Protein AF-0000000074169098 (afdb_homodimer)

pLDDT: mean 91.31, std 10.82, range [25.64, 98.81]

Solvent-accessible surface area (backbone atoms only — not comparable to full-atom values): 21851 Å² total; per-residue (Å²): 131,77,75,76,69,77,72,83,72,50,73,67,55,48,49,38,40,52,41,38,47,49,34,30,56,75,51,33,73,83,41,57,36,68,67,49,36,18,60,71,44,71,50,50,61,67,54,50,34,70,75,34,46,54,72,66,38,43,51,43,51,41,45,44,56,61,45,60,67,46,54,76,66,86,76,57,77,94,68,62,45,70,64,57,50,47,51,40,50,22,48,34,37,31,34,44,52,53,48,56,70,30,65,55,43,38,40,50,50,33,52,18,22,41,25,36,74,68,64,75,49,64,48,8,55,45,45,44,52,40,38,67,51,42,49,45,67,63,47,48,59,56,51,48,52,33,35,76,71,57,49,31,54,80,93,46,70,69,57,54,49,41,46,46,47,1,46,53,49,34,59,52,60,63,40,48,41,21,55,50,82,77,80,77,46,70,66,53,42,50,49,44,14,46,50,23,41,53,52,43,40,73,74,26,38,99,130,78,74,73,70,76,73,82,71,49,73,67,55,48,49,37,40,52,41,39,46,49,34,29,56,74,52,33,74,85,42,57,36,69,67,51,36,17,58,71,46,71,50,51,61,67,54,49,34,69,76,34,46,54,72,66,38,42,51,44,51,41,46,45,57,60,43,60,67,48,54,76,66,86,76,56,76,93,68,62,44,69,66,56,50,49,51,40,50,23,48,36,37,32,34,45,52,53,48,57,68,28,66,56,42,39,42,52,49,33,52,18,23,41,24,35,74,69,63,76,49,65,46,8,54,46,46,44,51,40,39,67,51,42,50,45,67,62,46,48,61,55,54,50,52,33,35,74,72,57,47,32,55,80,93,48,70,69,56,53,48,40,46,47,48,2,44,54,48,33,59,54,60,64,39,46,41,22,55,49,82,78,81,76,44,70,67,54,42,50,49,46,15,45,50,24,40,53,50,46,41,71,73,26,39,98

Nearest PDB structures (foldseek):
  3c2b-assembly1_B  TM=9.174E-01  e=1.100E-14  Agrobacterium fabrum str. C58
  3c2b-assembly1_A  TM=8.034E-01  e=1.003E-14  Agrobacterium fabrum str. C58
  3bhq-assembly1_B  TM=7.852E-01  e=1.280E-08  Mesorhizobium japonicum MAFF 303099
  3cwr-assembly2_A  TM=8.474E-01  e=2.566E-06  Rhodospirillum rubrum ATCC 11170
  2gfn-assembly1_B  TM=5.841E-01  e=5.146E-04  Rhodococcus jostii RHA1

Organism: Brucella melitensis biotype 1 (strain ATCC 23456 / CCUG 17765 / NCTC 10094 / 16M) (NCBI:txid224914)

Foldseek 3Di:
DPPPPPPDDDPL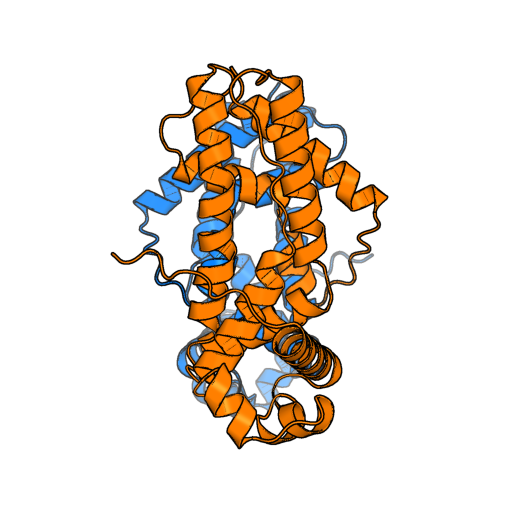RLLLLVQLLVQCLVPNPVSNDLVNSCVSSVHDSVVVCVVQNDPQSSLLVSLLSLLPQQDQDDDDLVPDDLVSLLVRQLSNLLSLQVSLLDSSNLSLVLNLVVCVVVVVDCSVVSNVCSPLVVSLVRCLVSVVSCVVVQFWADDDSVVLSVLLVCQRCPCPNVCVNVPHPDDDDSVNSSVSSSRSSVVSCVVTTD/DPPPPPPDDDPLRLLLLVQLLVQCLVPNPVSNDLVNSCVSSVHDSVVVCVVQNDPQSSLLVSLLSLLPQQDQDDDDLVPDDLVSLLVRQLSNLLSLQVSLLDSSNLSLVLNLVVCVVVVVDCSVVSNVCSPLVVSLVRCLVSVVSCVVVQFWADDDSVVLSVLLVCQRCPCPNVCVNVPHPDDDDSVNSSVSSSRSSVVSCVVTTD

InterPro domains:
  IPR001647 DNA-binding HTH domain, TetR-type [PF00440] (17-62)
  IPR001647 DNA-binding HTH domain, TetR-type [PR00455] (16-29)
  IPR001647 DNA-binding HTH domain, TetR-type [PR00455] (37-60)
  IPR001647 DNA-binding HTH domain, TetR-type [PS50977] (10-70)
  IPR009057 Homedomain-like superfamily [SSF46689] (12-68)
  IPR039536 Transcriptional regulator TetR, C-terminal, Proteobacteria type [PF14246] (88-206)
  IPR050109 HTH-type, TetR-like transcriptional regulator [PTHR30055] (11-188)

Secondary structure (DSSP, 8-state):
----------HHHHHHHHHHHHHHHHH-TTT--HHHHHHHHT--HHHHHHHH-SHHHHHHHHHHHHHTTSPPPPPPGGG--HHHHHHHHHHHHHHHHHHHHSHHHHHHHHHHHHHHHHT--SHHHHHHIIIIIHHHHHHHHHHHHHHHTTSB--S-HHHHHHHHHHHHHTTHHHHHHTT------HHHHHHHHHHHHHHHHHHHB-/----------HHHHHHHHHHHHHHHHH-TTT--HHHHHHHHT--HHHHHHHH-SHHHHHHHHHHHHHTTSPPPPPPGGG--HHHHHHHHHHHHHHHHHHHHSHHHHHHHHHHHHHHHHT--SHHHHHHIIIIIHHHHHHHHHHHHHHHTTSB--S-HHHHHHHHHHHHHTTHHHHHHTT------HHHHHHHHHHHHHHHHHHHB-

Radius of gyration: 22.77 Å; Cα contacts (8 Å, |Δi|>4): 517; chains: 2; bounding box: 57×60×41 Å

Sequence (412 aa):
MQAHKQQVLSPRQNDVLEQALRLLVEGGDRALTTASIARAANCSKESLYKWFGDRDGLLTAMVRWQASKVRVVPLAREKLDAESLFSSLEHFARDWLLVLSGRTSIALNRLAVSHAASGRSALGEIVLSNGTVAMAERLKPILTMGKEAGLLIFDDIDEAFRTFFGLVVRDMQIRLLLGDRLKLTDEVVIRDARRATKRFFALYGAMQAHKQQVLSPRQNDVLEQALRLLVEGGDRALTTASIARAANCSKESLYKWFGDRDGLLTAMVRWQASKVRVVPLAREKLDAESLFSSLEHFARDWLLVLSGRTSIALNRLAVSHAASGRSALGEIVLSNGTVAMAERLKPILTMGKEAGLLIFDDIDEAFRTFFGLVVRDMQIRLLLGDRLKLTDEVVIRDARRATKRFFALYGA

Structure (mmCIF, N/CA/C/O backbone):
data_AF-0000000074169098-model_v1
#
loop_
_entity.id
_entity.type
_entity.pdbx_description
1 polymer 'Transcriptional regulator, tetr family'
#
loop_
_atom_site.group_PDB
_atom_site.id
_atom_site.type_symbol
_atom_site.label_atom_id
_atom_site.label_alt_id
_atom_site.label_comp_id
_atom_site.label_asym_id
_atom_site.label_entity_id
_atom_site.label_seq_id
_atom_site.pdbx_PDB_ins_code
_atom_site.Cartn_x
_atom_site.Cartn_y
_atom_site.Cartn_z
_atom_site.occupancy
_atom_site.B_iso_or_equiv
_atom_site.auth_seq_id
_atom_site.auth_comp_id
_atom_site.auth_asym_id
_atom_site.auth_atom_id
_atom_site.pdbx_PDB_model_num
ATOM 1 N N . MET A 1 1 ? -4.273 29.531 -8.07 1 25.64 1 MET A N 1
ATOM 2 C CA . MET A 1 1 ? -4.723 28.312 -7.406 1 25.64 1 MET A CA 1
ATOM 3 C C . MET A 1 1 ? -4.75 28.484 -5.895 1 25.64 1 MET A C 1
ATOM 5 O O . MET A 1 1 ? -3.713 28.734 -5.273 1 25.64 1 MET A O 1
ATOM 9 N N . GLN A 1 2 ? -5.793 29.156 -5.309 1 26.92 2 GLN A N 1
ATOM 10 C CA . GLN A 1 2 ? -5.848 29.625 -3.932 1 26.92 2 GLN A CA 1
ATOM 11 C C . GLN A 1 2 ? -5.488 28.516 -2.951 1 26.92 2 GLN A C 1
ATOM 13 O O . GLN A 1 2 ? -5.945 27.375 -3.098 1 26.92 2 GLN A O 1
ATOM 18 N N . ALA A 1 3 ? -4.355 28.406 -2.477 1 34.75 3 ALA A N 1
ATOM 19 C CA . ALA A 1 3 ? -4.031 27.562 -1.327 1 34.75 3 ALA A CA 1
ATOM 20 C C . ALA A 1 3 ? -5.238 27.391 -0.41 1 34.75 3 ALA A C 1
ATOM 22 O O . ALA A 1 3 ? -5.801 28.391 0.07 1 34.75 3 ALA A O 1
ATOM 23 N N . HIS A 1 4 ? -6.211 26.609 -0.625 1 39.97 4 HIS A N 1
ATOM 24 C CA . HIS A 1 4 ? -7.387 26.453 0.222 1 39.97 4 HIS A CA 1
ATOM 25 C C . HIS A 1 4 ? -7.023 26.562 1.698 1 39.97 4 HIS A C 1
ATOM 27 O O . HIS A 1 4 ? -6.211 25.781 2.201 1 39.97 4 HIS A O 1
ATOM 33 N N . LYS A 1 5 ? -6.977 27.578 2.279 1 44.22 5 LYS A N 1
ATOM 34 C CA . LYS A 1 5 ? -6.812 27.938 3.688 1 44.22 5 LYS A CA 1
ATOM 35 C C . LYS A 1 5 ? -7.477 26.906 4.594 1 44.22 5 LYS A C 1
ATOM 37 O O . LYS A 1 5 ? -8.695 26.703 4.527 1 44.22 5 LYS A O 1
ATOM 42 N N . GLN A 1 6 ? -6.797 25.859 4.863 1 54.03 6 GLN A N 1
ATOM 43 C CA . GLN A 1 6 ? -7.367 24.922 5.824 1 54.03 6 GLN A CA 1
ATOM 44 C C . GLN A 1 6 ? -8.055 25.656 6.969 1 54.03 6 GLN A C 1
ATOM 46 O O . GLN A 1 6 ? -7.426 26.438 7.68 1 54.03 6 GLN A O 1
ATOM 51 N N . GLN A 1 7 ? -9.25 26.047 6.82 1 60.81 7 GLN A N 1
ATOM 52 C CA . GLN A 1 7 ? -10.016 26.672 7.895 1 60.81 7 GLN A CA 1
ATOM 53 C C . GLN A 1 7 ? -9.773 25.969 9.227 1 60.81 7 GLN A C 1
ATOM 55 O O . GLN A 1 7 ? -9.75 24.734 9.297 1 60.81 7 GLN A O 1
ATOM 60 N N . VAL A 1 8 ? -9.148 26.688 10.156 1 78.88 8 VAL A N 1
ATOM 61 C CA . VAL A 1 8 ? -8.953 26.219 11.531 1 78.88 8 VAL A CA 1
ATOM 62 C C . VAL A 1 8 ? -10.289 25.766 12.117 1 78.88 8 VAL A C 1
ATOM 64 O O . VAL A 1 8 ? -11.234 26.562 12.211 1 78.88 8 VAL A O 1
ATOM 67 N N . LEU A 1 9 ? -10.445 24.531 12.375 1 87.44 9 LEU A N 1
ATOM 68 C CA . LEU A 1 9 ? -11.648 23.953 12.953 1 87.44 9 LEU A CA 1
ATOM 69 C C . LEU A 1 9 ? -11.781 24.344 14.422 1 87.44 9 LEU A C 1
ATOM 71 O O . LEU A 1 9 ? -10.781 24.391 15.148 1 87.44 9 LEU A O 1
ATOM 75 N N . SER A 1 10 ? -12.984 24.688 14.836 1 92.81 10 SER A N 1
ATOM 76 C CA . SER A 1 10 ? -13.25 24.938 16.25 1 92.81 10 SER A CA 1
ATOM 77 C C . SER A 1 10 ? -13.125 23.656 17.078 1 92.81 10 SER A C 1
ATOM 79 O O . SER A 1 10 ? -13.164 22.562 16.531 1 92.81 10 SER A O 1
ATOM 81 N N . PRO A 1 11 ? -12.984 23.875 18.359 1 93 11 PRO A N 1
ATOM 82 C CA . PRO A 1 11 ? -12.961 22.688 19.234 1 93 11 PRO A CA 1
ATOM 83 C C . PRO A 1 11 ? -14.211 21.828 19.078 1 93 11 PRO A C 1
ATOM 85 O O . PRO A 1 11 ? -14.117 20.594 19.125 1 93 11 PRO A O 1
ATOM 88 N N . ARG A 1 12 ? -15.289 22.484 18.906 1 93.81 12 ARG A N 1
ATOM 89 C CA . ARG A 1 12 ? -16.547 21.766 18.734 1 93.81 12 ARG A CA 1
ATOM 90 C C . ARG A 1 12 ? -16.547 20.953 17.453 1 93.81 12 ARG A C 1
ATOM 92 O O . ARG A 1 12 ? -16.984 19.797 17.438 1 93.81 12 ARG A O 1
ATOM 99 N N . GLN A 1 13 ? -16.109 21.516 16.391 1 95 13 GLN A N 1
ATOM 100 C CA . GLN A 1 13 ? -16.016 20.828 15.109 1 95 13 GLN A CA 1
ATOM 101 C C . GLN A 1 13 ? -15.062 19.641 15.195 1 95 13 GLN A C 1
ATOM 103 O O . GLN A 1 13 ? -15.336 18.578 14.641 1 95 13 GLN A O 1
ATOM 108 N N . ASN A 1 14 ? -14.016 19.812 15.93 1 94.19 14 ASN A N 1
ATOM 109 C CA . ASN A 1 14 ? -13.07 18.719 16.141 1 94.19 14 ASN A CA 1
ATOM 110 C C . ASN A 1 14 ? -13.727 17.547 16.875 1 94.19 14 ASN A C 1
ATOM 112 O O . ASN A 1 14 ? -13.516 16.391 16.5 1 94.19 14 ASN A O 1
ATOM 116 N N . ASP A 1 15 ? -14.453 17.906 17.844 1 94.69 15 ASP A N 1
ATOM 117 C CA . ASP A 1 15 ? -15.164 16.875 18.609 1 94.69 15 ASP A CA 1
ATOM 118 C C . ASP A 1 15 ? -16.109 16.078 17.719 1 94.69 15 ASP A C 1
ATOM 120 O O . ASP A 1 15 ? -16.219 14.859 17.859 1 94.69 15 ASP A O 1
ATOM 124 N N . VAL A 1 16 ? -16.797 16.766 16.891 1 95.69 16 VAL A N 1
ATOM 125 C CA . VAL A 1 16 ? -17.734 16.141 15.977 1 95.69 16 VAL A CA 1
ATOM 126 C C . VAL A 1 16 ? -17 15.172 15.055 1 95.69 16 VAL A C 1
ATOM 128 O O . VAL A 1 16 ? -17.438 14.039 14.852 1 95.69 16 VAL A O 1
ATOM 131 N N . LEU A 1 17 ? -15.898 15.625 14.539 1 95.62 17 LEU A N 1
ATOM 132 C CA . LEU A 1 17 ? -15.125 14.781 13.633 1 95.62 17 LEU A CA 1
ATOM 133 C C . LEU A 1 17 ? -14.562 13.57 14.359 1 95.62 17 LEU A C 1
ATOM 135 O O . LEU A 1 17 ? -14.516 12.469 13.797 1 95.62 17 LEU A O 1
ATOM 139 N N . GLU A 1 18 ? -14.164 13.75 15.594 1 94.88 18 GLU A N 1
ATOM 140 C CA . GLU A 1 18 ? -13.688 12.633 16.406 1 94.88 18 GLU A CA 1
ATOM 141 C C . GLU A 1 18 ? -14.789 11.602 16.625 1 94.88 18 GLU A C 1
ATOM 143 O O . GLU A 1 18 ? -14.539 10.398 16.531 1 94.88 18 GLU A O 1
ATOM 148 N N . GLN A 1 19 ? -15.977 12.062 16.906 1 95.62 19 GLN A N 1
ATOM 149 C CA . GLN A 1 19 ? -17.109 11.164 17.094 1 95.62 19 GLN A CA 1
ATOM 150 C C . GLN A 1 19 ? -17.453 10.438 15.797 1 95.62 19 GLN A C 1
ATOM 152 O O . GLN A 1 19 ? -17.797 9.25 15.82 1 95.62 19 GLN A O 1
ATOM 157 N N . ALA A 1 20 ? -17.453 11.172 14.711 1 95.38 20 ALA A N 1
ATOM 158 C CA . ALA A 1 20 ? -17.719 10.562 13.414 1 95.38 20 ALA A CA 1
ATOM 159 C C . ALA A 1 20 ? -16.734 9.445 13.109 1 95.38 20 ALA A C 1
ATOM 161 O O . ALA A 1 20 ? -17.125 8.367 12.664 1 95.38 20 ALA A O 1
ATOM 162 N N . LEU A 1 21 ? -15.484 9.719 13.383 1 95.12 21 LEU A N 1
ATOM 163 C CA . LEU A 1 21 ? -14.445 8.734 13.141 1 95.12 21 LEU A CA 1
ATOM 164 C C . LEU A 1 21 ? -14.602 7.531 14.07 1 95.12 21 LEU A C 1
ATOM 166 O O . LEU A 1 21 ? -14.344 6.395 13.672 1 95.12 21 LEU A O 1
ATOM 170 N N . ARG A 1 22 ? -15.023 7.77 15.289 1 95.25 22 ARG A N 1
ATOM 171 C CA . ARG A 1 22 ? -15.305 6.676 16.219 1 95.25 22 ARG A CA 1
ATOM 172 C C . ARG A 1 22 ? -16.438 5.797 15.695 1 95.25 22 ARG A C 1
ATOM 174 O O . ARG A 1 22 ? -16.359 4.57 15.773 1 95.25 22 ARG A O 1
ATOM 181 N N . LEU A 1 23 ? -17.484 6.395 15.156 1 95.12 23 LEU A N 1
ATOM 182 C CA . LEU A 1 23 ? -18.609 5.656 14.594 1 95.12 23 LEU A CA 1
ATOM 183 C C . LEU A 1 23 ? -18.156 4.797 13.414 1 95.12 23 LEU A C 1
ATOM 185 O O . LEU A 1 23 ? -18.609 3.662 13.258 1 95.12 23 LEU A O 1
ATOM 189 N N . LEU A 1 24 ? -17.312 5.363 12.648 1 93.19 24 LEU A N 1
ATOM 190 C CA . LEU A 1 24 ? -16.766 4.613 11.523 1 93.19 24 LEU A CA 1
ATOM 191 C C . LEU A 1 24 ? -16.016 3.373 12 1 93.19 24 LEU A C 1
ATOM 193 O O . LEU A 1 24 ? -16.219 2.277 11.477 1 93.19 24 LEU A O 1
ATOM 197 N N . VAL A 1 25 ? -15.172 3.531 12.984 1 93.38 25 VAL A N 1
ATOM 198 C CA . VAL A 1 25 ? -14.344 2.445 13.5 1 93.38 25 VAL A CA 1
ATOM 199 C C . VAL A 1 25 ? -15.234 1.368 14.125 1 93.38 25 VAL A C 1
ATOM 201 O O . VAL A 1 25 ? -14.984 0.173 13.945 1 93.38 25 VAL A O 1
ATOM 204 N N . GLU A 1 26 ? -16.266 1.768 14.781 1 91.62 26 GLU A N 1
ATOM 205 C CA . GLU A 1 26 ? -17.094 0.851 15.547 1 91.62 26 GLU A CA 1
ATOM 206 C C . GLU A 1 26 ? -18.125 0.157 14.656 1 91.62 26 GLU A C 1
ATOM 208 O O . GLU A 1 26 ? -18.469 -1.008 14.883 1 91.62 26 GLU A O 1
ATOM 213 N N . GLY A 1 27 ? -18.609 0.898 13.617 1 88.81 27 GLY A N 1
ATOM 214 C CA . GLY A 1 27 ? -19.766 0.343 12.922 1 88.81 27 GLY A CA 1
ATOM 215 C C . GLY A 1 27 ? -19.625 0.372 11.414 1 88.81 27 GLY A C 1
ATOM 216 O O . GLY A 1 27 ? -20.5 -0.121 10.695 1 88.81 27 GLY A O 1
ATOM 217 N N . GLY A 1 28 ? -18.562 1 10.977 1 86.56 28 GLY A N 1
ATOM 218 C CA . GLY A 1 28 ? -18.344 1.033 9.539 1 86.56 28 GLY A CA 1
ATOM 219 C C . GLY A 1 28 ? -19.266 2.004 8.82 1 86.56 28 GLY A C 1
ATOM 220 O O . GLY A 1 28 ? -19.719 2.986 9.406 1 86.56 28 GLY A O 1
ATOM 221 N N . ASP A 1 29 ? -19.5 1.742 7.531 1 82.38 29 ASP A N 1
ATOM 222 C CA . ASP A 1 29 ? -20.219 2.623 6.621 1 82.38 29 ASP A CA 1
ATOM 223 C C . ASP A 1 29 ? -21.672 2.801 7.066 1 82.38 29 ASP A C 1
ATOM 225 O O . ASP A 1 29 ? -22.219 3.904 7.012 1 82.38 29 ASP A O 1
ATOM 229 N N . ARG A 1 30 ? -22.219 1.786 7.473 1 85.31 30 ARG A N 1
ATOM 230 C CA . ARG A 1 30 ? -23.641 1.81 7.824 1 85.31 30 ARG A CA 1
ATOM 231 C C . ARG A 1 30 ? -23.891 2.688 9.047 1 85.31 30 ARG A C 1
ATOM 233 O O . ARG A 1 30 ? -24.953 3.293 9.18 1 85.31 30 ARG A O 1
ATOM 240 N N . ALA A 1 31 ? -22.922 2.762 9.852 1 89 31 ALA A N 1
ATOM 241 C CA . ALA A 1 31 ? -23.047 3.551 11.07 1 89 31 ALA A CA 1
ATOM 242 C C . ALA A 1 31 ? -22.734 5.023 10.805 1 89 31 ALA A C 1
ATOM 244 O O . ALA A 1 31 ? -23.094 5.891 11.609 1 89 31 ALA A O 1
ATOM 245 N N . LEU A 1 32 ? -22.094 5.27 9.711 1 88.75 32 LEU A N 1
ATOM 246 C CA . LEU A 1 32 ? -21.609 6.617 9.422 1 88.75 32 LEU A CA 1
ATOM 247 C C . LEU A 1 32 ? -22.672 7.422 8.672 1 88.75 32 LEU A C 1
ATOM 249 O O . LEU A 1 32 ? -22.469 7.781 7.512 1 88.75 32 LEU A O 1
ATOM 253 N N . THR A 1 33 ? -23.797 7.707 9.312 1 90 33 THR A N 1
ATOM 254 C CA . THR A 1 33 ? -24.828 8.57 8.75 1 90 33 THR A CA 1
ATOM 255 C C . THR A 1 33 ? -24.812 9.938 9.422 1 90 33 THR A C 1
ATOM 257 O O . THR A 1 33 ? -24.359 10.07 10.562 1 90 33 THR A O 1
ATOM 260 N N . THR A 1 34 ? -25.328 10.914 8.625 1 91.5 34 THR A N 1
ATOM 261 C CA . THR A 1 34 ? -25.406 12.25 9.203 1 91.5 34 THR A CA 1
ATOM 262 C C . THR A 1 34 ? -26.266 12.234 10.469 1 91.5 34 THR A C 1
ATOM 264 O O . THR A 1 34 ? -25.953 12.93 11.438 1 91.5 34 THR A O 1
ATOM 267 N N . ALA A 1 35 ? -27.25 11.43 10.438 1 94 35 ALA A N 1
ATOM 268 C CA . ALA A 1 35 ? -28.125 11.32 11.609 1 94 35 ALA A CA 1
ATOM 269 C C . ALA A 1 35 ? -27.359 10.719 12.789 1 94 35 ALA A C 1
ATOM 271 O O . ALA A 1 35 ? -27.438 11.234 13.906 1 94 35 ALA A O 1
ATOM 272 N N . SER A 1 36 ? -26.641 9.703 12.617 1 95.5 36 SER A N 1
ATOM 273 C CA . SER A 1 36 ? -25.906 9.031 13.688 1 95.5 36 SER A CA 1
ATOM 274 C C . SER A 1 36 ? -24.766 9.906 14.195 1 95.5 36 SER A C 1
ATOM 276 O O . SER A 1 36 ? -24.484 9.922 15.398 1 95.5 36 SER A O 1
ATOM 278 N N . ILE A 1 37 ? -24.125 10.617 13.297 1 95.25 37 ILE A N 1
ATOM 279 C CA . ILE A 1 37 ? -23.031 11.508 13.688 1 95.25 37 ILE A CA 1
ATOM 280 C C . ILE A 1 37 ? -23.578 12.641 14.547 1 95.25 37 ILE A C 1
ATOM 282 O O . ILE A 1 37 ? -23.016 12.969 15.594 1 95.25 37 ILE A O 1
ATOM 286 N N . ALA A 1 38 ? -24.688 13.195 14.109 1 96.19 38 ALA A N 1
ATOM 287 C CA . ALA A 1 38 ? -25.312 14.273 14.875 1 96.19 38 ALA A CA 1
ATOM 288 C C . ALA A 1 38 ? -25.672 13.805 16.281 1 96.19 38 ALA A C 1
ATOM 290 O O . ALA A 1 38 ? -25.375 14.492 17.266 1 96.19 38 ALA A O 1
ATOM 291 N N . ARG A 1 39 ? -26.219 12.695 16.344 1 96.25 39 ARG A N 1
ATOM 292 C CA . ARG A 1 39 ? -26.609 12.133 17.641 1 96.25 39 ARG A CA 1
ATOM 293 C C . ARG A 1 39 ? -25.406 11.883 18.531 1 96.25 39 ARG A C 1
ATOM 295 O O . ARG A 1 39 ? -25.391 12.281 19.688 1 96.25 39 ARG A O 1
ATOM 302 N N . ALA A 1 40 ? -24.422 11.305 18.016 1 94.5 40 ALA A N 1
ATOM 303 C CA . ALA A 1 40 ? -23.234 10.945 18.781 1 94.5 40 ALA A CA 1
ATOM 304 C C . ALA A 1 40 ? -22.469 12.18 19.25 1 94.5 40 ALA A C 1
ATOM 306 O O . ALA A 1 40 ? -21.875 12.188 20.328 1 94.5 40 ALA A O 1
ATOM 307 N N . ALA A 1 41 ? -22.516 13.203 18.422 1 94.5 41 ALA A N 1
ATOM 308 C CA . ALA A 1 41 ? -21.766 14.422 18.703 1 94.5 41 ALA A CA 1
ATOM 309 C C . ALA A 1 41 ? -22.641 15.445 19.422 1 94.5 41 ALA A C 1
ATOM 311 O O . ALA A 1 41 ? -22.188 16.562 19.703 1 94.5 41 ALA A O 1
ATOM 312 N N . ASN A 1 42 ? -23.828 15.07 19.688 1 94.81 42 ASN A N 1
ATOM 313 C CA . ASN A 1 42 ? -24.781 15.953 20.375 1 94.81 42 ASN A CA 1
ATOM 314 C C . ASN A 1 42 ? -24.906 17.297 19.672 1 94.81 42 ASN A C 1
ATOM 316 O O . ASN A 1 42 ? -24.734 18.344 20.281 1 94.81 42 ASN A O 1
ATOM 320 N N . CYS A 1 43 ? -25.172 17.234 18.422 1 95.19 43 CYS A N 1
ATOM 321 C CA . CYS A 1 43 ? -25.453 18.422 17.625 1 95.19 43 CYS A CA 1
ATOM 322 C C . CYS A 1 43 ? -26.594 18.156 16.641 1 95.19 43 CYS A C 1
ATOM 324 O O . CYS A 1 43 ? -27.109 17.047 16.547 1 95.19 43 CYS A O 1
ATOM 326 N N . SER A 1 44 ? -27.031 19.219 16 1 93.94 44 SER A N 1
ATOM 327 C CA . SER A 1 44 ? -28.109 19.047 15.039 1 93.94 44 SER A CA 1
ATOM 328 C C . SER A 1 44 ? -27.578 18.719 13.648 1 93.94 44 SER A C 1
ATOM 330 O O . SER A 1 44 ? -26.422 19.031 13.336 1 93.94 44 SER A O 1
ATOM 332 N N . LYS A 1 45 ? -28.406 18.109 12.836 1 94.12 45 LYS A N 1
ATOM 333 C CA . LYS A 1 45 ? -28.062 17.906 11.43 1 94.12 45 LYS A CA 1
ATOM 334 C C . LYS A 1 45 ? -27.812 19.234 10.727 1 94.12 45 LYS A C 1
ATOM 336 O O . LYS A 1 45 ? -26.938 19.344 9.867 1 94.12 45 LYS A O 1
ATOM 341 N N . GLU A 1 46 ? -28.562 20.188 11.133 1 94.56 46 GLU A N 1
ATOM 342 C CA . GLU A 1 46 ? -28.406 21.531 10.562 1 94.56 46 GLU A CA 1
ATOM 343 C C . GLU A 1 46 ? -27.016 22.094 10.852 1 94.56 46 GLU A C 1
ATOM 345 O O . GLU A 1 46 ? -26.391 22.688 9.969 1 94.56 46 GLU A O 1
ATOM 350 N N . SER A 1 47 ? -26.516 21.906 12.008 1 94.94 47 SER A N 1
ATOM 351 C CA . SER A 1 47 ? -25.188 22.344 12.375 1 94.94 47 SER A CA 1
ATOM 352 C C . SER A 1 47 ? -24.109 21.641 11.547 1 94.94 47 SER A C 1
ATOM 354 O O . SER A 1 47 ? -23.156 22.281 11.094 1 94.94 47 SER A O 1
ATOM 356 N N . LEU A 1 48 ? -24.281 20.344 11.352 1 94.88 48 LEU A N 1
ATOM 357 C CA . LEU A 1 48 ? -23.344 19.578 10.547 1 94.88 48 LEU A CA 1
ATOM 358 C C . LEU A 1 48 ? -23.234 20.141 9.141 1 94.88 48 LEU A C 1
ATOM 360 O O . LEU A 1 48 ? -22.141 20.344 8.625 1 94.88 48 LEU A O 1
ATOM 364 N N . TYR A 1 49 ? -24.422 20.469 8.617 1 93.19 49 TYR A N 1
ATOM 365 C CA . TYR A 1 49 ? -24.469 20.984 7.25 1 93.19 49 TYR A CA 1
ATOM 366 C C . TYR A 1 49 ? -23.891 22.391 7.18 1 93.19 49 TYR A C 1
ATOM 368 O O . TYR A 1 49 ? -23.234 22.75 6.191 1 93.19 49 TYR A O 1
ATOM 376 N N . LYS A 1 50 ? -24.125 23.062 8.148 1 94.44 50 LYS A N 1
ATOM 377 C CA . LYS A 1 50 ? -23.578 24.422 8.227 1 94.44 50 LYS A CA 1
ATOM 378 C C . LYS A 1 50 ? -22.047 24.391 8.281 1 94.44 50 LYS A C 1
ATOM 380 O O . LYS A 1 50 ? -21.391 25.188 7.625 1 94.44 50 LYS A O 1
ATOM 385 N N . TRP A 1 51 ? -21.531 23.484 9.039 1 94.69 51 TRP A N 1
ATOM 386 C CA . TRP A 1 51 ? -20.094 23.438 9.273 1 94.69 51 TRP A CA 1
ATOM 387 C C . TRP A 1 51 ? -19.375 22.75 8.109 1 94.69 51 TRP A C 1
ATOM 389 O O . TRP A 1 51 ? -18.281 23.156 7.727 1 94.69 51 TRP A O 1
ATOM 399 N N . PHE A 1 52 ? -20.016 21.656 7.566 1 94.94 52 PHE A N 1
ATOM 400 C CA . PHE A 1 52 ? -19.25 20.797 6.676 1 94.94 52 PHE A CA 1
ATOM 401 C C . PHE A 1 52 ? -19.922 20.688 5.309 1 94.94 52 PHE A C 1
ATOM 403 O O . PHE A 1 52 ? -19.359 20.094 4.383 1 94.94 52 PHE A O 1
ATOM 410 N N . GLY A 1 53 ? -21.031 21.312 5.258 1 92.62 53 GLY A N 1
ATOM 411 C CA . GLY A 1 53 ? -21.766 21.219 4.004 1 92.62 53 GLY A CA 1
ATOM 412 C C . GLY A 1 53 ? -22.516 19.906 3.852 1 92.62 53 GLY A C 1
ATOM 413 O O . GLY A 1 53 ? -23.266 19.516 4.742 1 92.62 53 GLY A O 1
ATOM 414 N N . ASP A 1 54 ? -22.25 19.172 2.773 1 89.44 54 ASP A N 1
ATOM 415 C CA . ASP A 1 54 ? -22.938 17.922 2.484 1 89.44 54 ASP A CA 1
ATOM 416 C C . ASP A 1 54 ? -22.141 16.719 2.982 1 89.44 54 ASP A C 1
ATOM 418 O O . ASP A 1 54 ? -21.172 16.875 3.727 1 89.44 54 ASP A O 1
ATOM 422 N N . ARG A 1 55 ? -22.578 15.555 2.68 1 87.44 55 ARG A N 1
ATOM 423 C CA . ARG A 1 55 ? -21.953 14.32 3.135 1 87.44 55 ARG A CA 1
ATOM 424 C C . ARG A 1 55 ? -20.5 14.258 2.686 1 87.44 55 ARG A C 1
ATOM 426 O O . ARG A 1 55 ? -19.609 13.883 3.465 1 87.44 55 ARG A O 1
ATOM 433 N N . ASP A 1 56 ? -20.25 14.688 1.473 1 87.5 56 ASP A N 1
ATOM 434 C CA . ASP A 1 56 ? -18.891 14.68 0.954 1 87.5 56 ASP A CA 1
ATOM 435 C C . ASP A 1 56 ? -18.016 15.68 1.702 1 87.5 56 ASP A C 1
ATOM 437 O O . ASP A 1 56 ? -16.828 15.422 1.947 1 87.5 56 ASP A O 1
ATOM 441 N N . GLY A 1 57 ? -18.594 16.766 1.959 1 91.25 57 GLY A N 1
ATOM 442 C CA . GLY A 1 57 ? -17.859 17.734 2.768 1 91.25 57 GLY A CA 1
ATOM 443 C C . GLY A 1 57 ? -17.5 17.203 4.141 1 91.25 57 GLY A C 1
ATOM 444 O O . GLY A 1 57 ? -16.391 17.438 4.621 1 91.25 57 GLY A O 1
ATOM 445 N N . LEU A 1 58 ? -18.406 16.547 4.789 1 91.88 58 LEU A N 1
ATOM 446 C CA . LEU A 1 58 ? -18.156 15.938 6.086 1 91.88 58 LEU A CA 1
ATOM 447 C C . LEU A 1 58 ? -17.062 14.875 5.98 1 91.88 58 LEU A C 1
ATOM 449 O O . LEU A 1 58 ? -16.141 14.852 6.797 1 91.88 58 LEU A O 1
ATOM 453 N N . LEU A 1 59 ? -17.141 14.086 4.992 1 89.81 59 LEU A N 1
ATOM 454 C CA . LEU A 1 59 ? -16.125 13.055 4.77 1 89.81 59 LEU A CA 1
ATOM 455 C C . LEU A 1 59 ? -14.758 13.672 4.543 1 89.81 59 LEU A C 1
ATOM 457 O O . LEU A 1 59 ? -13.758 13.195 5.094 1 89.81 59 LEU A O 1
ATOM 461 N N . THR A 1 60 ? -14.734 14.695 3.777 1 92.06 60 THR A N 1
ATOM 462 C CA . THR A 1 60 ? -13.492 15.414 3.516 1 92.06 60 THR A CA 1
ATOM 463 C C . THR A 1 60 ? -12.891 15.945 4.812 1 92.06 60 THR A C 1
ATOM 465 O O . THR A 1 60 ? -11.695 15.797 5.059 1 92.06 60 THR A O 1
ATOM 468 N N . ALA A 1 61 ? -13.727 16.531 5.594 1 93.25 61 ALA A N 1
ATOM 469 C CA . ALA A 1 61 ? -13.273 17.062 6.871 1 93.25 61 ALA A CA 1
ATOM 470 C C . ALA A 1 61 ? -12.719 15.969 7.77 1 93.25 61 ALA A C 1
ATOM 472 O O . ALA A 1 61 ? -11.703 16.156 8.445 1 93.25 61 ALA A O 1
ATOM 473 N N . MET A 1 62 ? -13.375 14.82 7.816 1 93.44 62 MET A N 1
ATOM 474 C CA . MET A 1 62 ? -12.922 13.672 8.602 1 93.44 62 MET A CA 1
ATOM 475 C C . MET A 1 62 ? -11.531 13.227 8.156 1 93.44 62 MET A C 1
ATOM 477 O O . MET A 1 62 ? -10.641 13.031 8.992 1 93.44 62 MET A O 1
ATOM 481 N N . VAL A 1 63 ? -11.328 13.109 6.906 1 93.69 63 VAL A N 1
ATOM 482 C CA . VAL A 1 63 ? -10.07 12.625 6.344 1 93.69 63 VAL A CA 1
ATOM 483 C C . VAL A 1 63 ? -8.953 13.633 6.621 1 93.69 63 VAL A C 1
ATOM 485 O O . VAL A 1 63 ? -7.852 13.25 7.016 1 93.69 63 VAL A O 1
ATOM 488 N N . ARG A 1 64 ? -9.25 14.859 6.426 1 91.5 64 ARG A N 1
ATOM 489 C CA . ARG A 1 64 ? -8.266 15.906 6.664 1 91.5 64 ARG A CA 1
ATOM 490 C C . ARG A 1 64 ? -7.855 15.945 8.133 1 91.5 64 ARG A C 1
ATOM 492 O O . ARG A 1 64 ? -6.676 16.125 8.453 1 91.5 64 ARG A O 1
ATOM 499 N N . TRP A 1 65 ? -8.852 15.836 8.93 1 90.25 65 TRP A N 1
ATOM 500 C CA . TRP A 1 65 ? -8.562 15.82 10.359 1 90.25 65 TRP A CA 1
ATOM 501 C C . TRP A 1 65 ? -7.645 14.656 10.719 1 90.25 65 TRP A C 1
ATOM 503 O O . TRP A 1 65 ? -6.66 14.836 11.438 1 90.25 65 TRP A O 1
ATOM 513 N N . GLN A 1 66 ? -7.934 13.5 10.242 1 89.25 66 GLN A N 1
ATOM 514 C CA . GLN A 1 66 ? -7.094 12.328 10.477 1 89.25 66 GLN A CA 1
ATOM 515 C C . GLN A 1 66 ? -5.688 12.539 9.922 1 89.25 66 GLN A C 1
ATOM 517 O O . GLN A 1 66 ? -4.699 12.203 10.578 1 89.25 66 GLN A O 1
ATOM 522 N N . ALA A 1 67 ? -5.566 13.086 8.75 1 88.38 67 ALA A N 1
ATOM 523 C CA . ALA A 1 67 ? -4.285 13.344 8.094 1 88.38 67 ALA A CA 1
ATOM 524 C C . ALA A 1 67 ? -3.453 14.344 8.891 1 88.38 67 ALA A C 1
ATOM 526 O O . ALA A 1 67 ? -2.223 14.273 8.883 1 88.38 67 ALA A O 1
ATOM 527 N N . SER A 1 68 ? -4.102 15.234 9.586 1 86.88 68 SER A N 1
ATOM 528 C CA . SER A 1 68 ? -3.422 16.297 10.312 1 86.88 68 SER A CA 1
ATOM 529 C C . SER A 1 68 ? -2.635 15.75 11.5 1 86.88 68 SER A C 1
ATOM 531 O O . SER A 1 68 ? -1.794 16.438 12.07 1 86.88 68 SER A O 1
ATOM 533 N N . LYS A 1 69 ? -2.814 14.539 11.789 1 87.12 69 LYS A N 1
ATOM 534 C CA . LYS A 1 69 ? -2.127 13.906 12.914 1 87.12 69 LYS A CA 1
ATOM 535 C C . LYS A 1 69 ? -0.678 13.586 12.562 1 87.12 69 LYS A C 1
ATOM 537 O O . LYS A 1 69 ? 0.134 13.305 13.445 1 87.12 69 LYS A O 1
ATOM 542 N N . VAL A 1 70 ? -0.341 13.539 11.336 1 86.94 70 VAL A N 1
ATOM 543 C CA . VAL A 1 70 ? 1.057 13.438 10.93 1 86.94 70 VAL A CA 1
ATOM 544 C C . VAL A 1 70 ? 1.729 14.805 11.055 1 86.94 70 VAL A C 1
ATOM 546 O O . VAL A 1 70 ? 1.391 15.742 10.328 1 86.94 70 VAL A O 1
ATOM 549 N N . ARG A 1 71 ? 2.656 14.875 11.93 1 82.69 71 ARG A N 1
ATOM 550 C CA . ARG A 1 71 ? 3.283 16.156 12.242 1 82.69 71 ARG A CA 1
ATOM 551 C C . ARG A 1 71 ? 4.641 16.281 11.562 1 82.69 71 ARG A C 1
ATOM 553 O O . ARG A 1 71 ? 5.391 15.305 11.469 1 82.69 71 ARG A O 1
ATOM 560 N N . VAL A 1 72 ? 4.777 17.422 10.984 1 80.75 72 VAL A N 1
ATOM 561 C CA . VAL A 1 72 ? 6.094 17.766 10.453 1 80.75 72 VAL A CA 1
ATOM 562 C C . VAL A 1 72 ? 6.82 18.688 11.438 1 80.75 72 VAL A C 1
ATOM 564 O O . VAL A 1 72 ? 6.246 19.656 11.922 1 80.75 72 VAL A O 1
ATOM 567 N N . VAL A 1 73 ? 7.945 18.25 11.789 1 76.69 73 VAL A N 1
ATOM 568 C CA . VAL A 1 73 ? 8.773 19.109 12.633 1 76.69 73 VAL A CA 1
ATOM 569 C C . VAL A 1 73 ? 9.414 20.203 11.781 1 76.69 73 VAL A C 1
ATOM 571 O O . VAL A 1 73 ? 10.117 19.906 10.812 1 76.69 73 VAL A O 1
ATOM 574 N N . PRO A 1 74 ? 9.102 21.375 12.164 1 76.56 74 PRO A N 1
ATOM 575 C CA . PRO A 1 74 ? 9.734 22.453 11.391 1 76.56 74 PRO A CA 1
ATOM 576 C C . PRO A 1 74 ? 11.258 22.391 11.438 1 76.56 74 PRO A C 1
ATOM 578 O O . PRO A 1 74 ? 11.836 22.141 12.492 1 76.56 74 PRO A O 1
ATOM 581 N N . LEU A 1 75 ? 11.789 22.344 10.25 1 82 75 LEU A N 1
ATOM 582 C CA . LEU A 1 75 ? 13.234 22.422 10.125 1 82 75 LEU A CA 1
ATOM 583 C C . LEU A 1 75 ? 13.688 23.844 9.82 1 82 75 LEU A C 1
ATOM 585 O O . LEU A 1 75 ? 13.125 24.5 8.945 1 82 75 LEU A O 1
ATOM 589 N N . ALA A 1 76 ? 14.617 24.375 10.75 1 80.06 76 ALA A N 1
ATOM 590 C CA . ALA A 1 76 ? 15.219 25.672 10.477 1 80.06 76 ALA A CA 1
ATOM 591 C C . ALA A 1 76 ? 16.391 25.547 9.5 1 80.06 76 ALA A C 1
ATOM 593 O O . ALA A 1 76 ? 17.297 24.734 9.711 1 80.06 76 ALA A O 1
ATOM 594 N N . ARG A 1 77 ? 16.281 26.297 8.422 1 79.12 77 ARG A N 1
ATOM 595 C CA . ARG A 1 77 ? 17.281 26.25 7.371 1 79.12 77 ARG A CA 1
ATOM 596 C C . ARG A 1 77 ? 18.672 26.562 7.93 1 79.12 77 ARG A C 1
ATOM 598 O O . ARG A 1 77 ? 19.656 25.938 7.535 1 79.12 77 ARG A O 1
ATOM 605 N N . GLU A 1 78 ? 18.75 27.5 8.859 1 80.75 78 GLU A N 1
ATOM 606 C CA . GLU A 1 78 ? 20.031 28 9.375 1 80.75 78 GLU A CA 1
ATOM 607 C C . GLU A 1 78 ? 20.75 26.922 10.164 1 80.75 78 GLU A C 1
ATOM 609 O O . GLU A 1 78 ? 21.984 26.938 10.273 1 80.75 78 GLU A O 1
ATOM 614 N N . LYS A 1 79 ? 20.047 25.922 10.57 1 82.81 79 LYS A N 1
ATOM 615 C CA . LYS A 1 79 ? 20.656 24.906 11.438 1 82.81 79 LYS A CA 1
ATOM 616 C C . LYS A 1 79 ? 20.562 23.516 10.812 1 82.81 79 LYS A C 1
ATOM 618 O O . LYS A 1 79 ? 20.797 22.516 11.484 1 82.81 79 LYS A O 1
ATOM 623 N N . LEU A 1 80 ? 20.375 23.641 9.555 1 91.12 80 LEU A N 1
ATOM 624 C CA . LEU A 1 80 ? 20.141 22.344 8.914 1 91.12 80 LEU A CA 1
ATOM 625 C C . LEU A 1 80 ? 21.438 21.609 8.68 1 91.12 80 LEU A C 1
ATOM 627 O O . LEU A 1 80 ? 22.375 22.156 8.078 1 91.12 80 LEU A O 1
ATOM 631 N N . ASP A 1 81 ? 21.578 20.469 9.266 1 94.81 81 ASP A N 1
ATOM 632 C CA . ASP A 1 81 ? 22.672 19.531 9 1 94.81 81 ASP A CA 1
ATOM 633 C C . ASP A 1 81 ? 22.156 18.109 8.82 1 94.81 81 ASP A C 1
ATOM 635 O O . ASP A 1 81 ? 20.938 17.891 8.82 1 94.81 81 ASP A O 1
ATOM 639 N N . ALA A 1 82 ? 23.016 17.188 8.609 1 95.94 82 ALA A N 1
ATOM 640 C CA . ALA A 1 82 ? 22.625 15.805 8.305 1 95.94 82 ALA A CA 1
ATOM 641 C C . ALA A 1 82 ? 21.844 15.188 9.461 1 95.94 82 ALA A C 1
ATOM 643 O O . ALA A 1 82 ? 20.859 14.477 9.242 1 95.94 82 ALA A O 1
ATOM 644 N N . GLU A 1 83 ? 22.25 15.531 10.625 1 95.62 83 GLU A N 1
ATOM 645 C CA . GLU A 1 83 ? 21.609 14.961 11.805 1 95.62 83 GLU A CA 1
ATOM 646 C C . GLU A 1 83 ? 20.203 15.492 11.977 1 95.62 83 GLU A C 1
ATOM 648 O O . GLU A 1 83 ? 19.266 14.734 12.266 1 95.62 83 GLU A O 1
ATOM 653 N N . SER A 1 84 ? 20.031 16.797 11.883 1 95.31 84 SER A N 1
ATOM 654 C CA . SER A 1 84 ? 18.703 17.391 12.031 1 95.31 84 SER A CA 1
ATOM 655 C C . SER A 1 84 ? 17.781 16.953 10.914 1 95.31 84 SER A C 1
ATOM 657 O O . SER A 1 84 ? 16.578 16.734 11.141 1 95.31 84 SER A O 1
ATOM 659 N N . LEU A 1 85 ? 18.281 16.797 9.68 1 96.88 85 LEU A N 1
ATOM 660 C CA . LEU A 1 85 ? 17.484 16.312 8.57 1 96.88 85 LEU A CA 1
ATOM 661 C C . LEU A 1 85 ? 17.047 14.867 8.797 1 96.88 85 LEU A C 1
ATOM 663 O O . LEU A 1 85 ? 15.891 14.516 8.594 1 96.88 85 LEU A O 1
ATOM 667 N N . PHE A 1 86 ? 17.984 14.062 9.258 1 97.38 86 PHE A N 1
ATOM 668 C CA . PHE A 1 86 ? 17.688 12.672 9.578 1 97.38 86 PHE A CA 1
ATOM 669 C C . PHE A 1 86 ? 16.594 12.586 10.633 1 97.38 86 PHE A C 1
ATOM 671 O O . PHE A 1 86 ? 15.617 11.859 10.461 1 97.38 86 PHE A O 1
ATOM 678 N N . SER A 1 87 ? 16.75 13.359 11.656 1 95.88 87 SER A N 1
ATOM 679 C CA . SER A 1 87 ? 15.773 13.352 12.75 1 95.88 87 SER A CA 1
ATOM 680 C C . SER A 1 87 ? 14.398 13.789 12.258 1 95.88 87 SER A C 1
ATOM 682 O O . SER A 1 87 ? 13.383 13.211 12.656 1 95.88 87 SER A O 1
ATOM 684 N N . SER A 1 88 ? 14.359 14.773 11.445 1 95.56 88 SER A N 1
ATOM 685 C CA . SER A 1 88 ? 13.094 15.266 10.906 1 95.56 88 SER A CA 1
ATOM 686 C C . SER A 1 88 ? 12.406 14.203 10.055 1 95.56 88 SER A C 1
ATOM 688 O O . SER A 1 88 ? 11.219 13.938 10.219 1 95.56 88 SER A O 1
ATOM 690 N N . LEU A 1 89 ? 13.164 13.578 9.188 1 97.12 89 LEU A N 1
ATOM 691 C CA . LEU A 1 89 ? 12.617 12.547 8.32 1 97.12 89 LEU A CA 1
ATOM 692 C C . LEU A 1 89 ? 12.195 11.32 9.117 1 97.12 89 LEU A C 1
ATOM 694 O O . LEU A 1 89 ? 11.164 10.711 8.828 1 97.12 89 LEU A O 1
ATOM 698 N N . GLU A 1 90 ? 13 11.008 10.086 1 97.62 90 GLU A N 1
ATOM 699 C CA . GLU A 1 90 ? 12.672 9.875 10.945 1 97.62 90 GLU A CA 1
ATOM 700 C C . GLU A 1 90 ? 11.375 10.125 11.719 1 97.62 90 GLU A C 1
ATOM 702 O O . GLU A 1 90 ? 10.531 9.234 11.828 1 97.62 90 GLU A O 1
ATOM 707 N N . HIS A 1 91 ? 11.219 11.297 12.25 1 95.62 91 HIS A N 1
ATOM 708 C CA . HIS A 1 91 ? 10 11.656 12.961 1 95.62 91 HIS A CA 1
ATOM 709 C C . HIS A 1 91 ? 8.789 11.625 12.031 1 95.62 91 HIS A C 1
ATOM 711 O O . HIS A 1 91 ? 7.719 11.141 12.422 1 95.62 91 HIS A O 1
ATOM 717 N N . PHE A 1 92 ? 8.977 12.156 10.883 1 95.5 92 PHE A N 1
ATOM 718 C CA . PHE A 1 92 ? 7.918 12.109 9.883 1 95.5 92 PHE A CA 1
ATOM 719 C C . PHE A 1 92 ? 7.504 10.672 9.594 1 95.5 92 PHE A C 1
ATOM 721 O O . PHE A 1 92 ? 6.312 10.352 9.609 1 95.5 92 PHE A O 1
ATOM 728 N N . ALA A 1 93 ? 8.484 9.812 9.344 1 97.19 93 ALA A N 1
ATOM 729 C CA . ALA A 1 93 ? 8.234 8.398 9.047 1 97.19 93 ALA A CA 1
ATOM 730 C C . ALA A 1 93 ? 7.5 7.723 10.203 1 97.19 93 ALA A C 1
ATOM 732 O O . ALA A 1 93 ? 6.539 6.977 9.984 1 97.19 93 ALA A O 1
ATOM 733 N N . ARG A 1 94 ? 7.93 7.98 11.375 1 96.5 94 ARG A N 1
ATOM 734 C CA . ARG A 1 94 ? 7.324 7.395 12.57 1 96.5 94 ARG A CA 1
ATOM 735 C C . ARG A 1 94 ? 5.859 7.797 12.695 1 96.5 94 ARG A C 1
ATOM 737 O O . ARG A 1 94 ? 4.988 6.941 12.875 1 96.5 94 ARG A O 1
ATOM 744 N N . ASP A 1 95 ? 5.578 9.062 12.578 1 94.81 95 ASP A N 1
ATOM 745 C CA . ASP A 1 95 ? 4.207 9.547 12.688 1 94.81 95 ASP A CA 1
ATOM 746 C C . ASP A 1 95 ? 3.326 8.969 11.586 1 94.81 95 ASP A C 1
ATOM 748 O O . ASP A 1 95 ? 2.162 8.633 11.82 1 94.81 95 ASP A O 1
ATOM 752 N N . TRP A 1 96 ? 3.891 8.922 10.453 1 94.88 96 TRP A N 1
ATOM 753 C CA . TRP A 1 96 ? 3.152 8.375 9.32 1 94.88 96 TRP A CA 1
ATOM 754 C C . TRP A 1 96 ? 2.773 6.922 9.57 1 94.88 96 TRP A C 1
ATOM 756 O O . TRP A 1 96 ? 1.617 6.535 9.383 1 94.88 96 TRP A O 1
ATOM 766 N N . LEU A 1 97 ? 3.715 6.113 10.023 1 96.69 97 LEU A N 1
ATOM 767 C CA . LEU A 1 97 ? 3.461 4.711 10.336 1 96.69 97 LEU A CA 1
ATOM 768 C C . LEU A 1 97 ? 2.408 4.582 11.438 1 96.69 97 LEU A C 1
ATOM 770 O O . LEU A 1 97 ? 1.499 3.756 11.336 1 96.69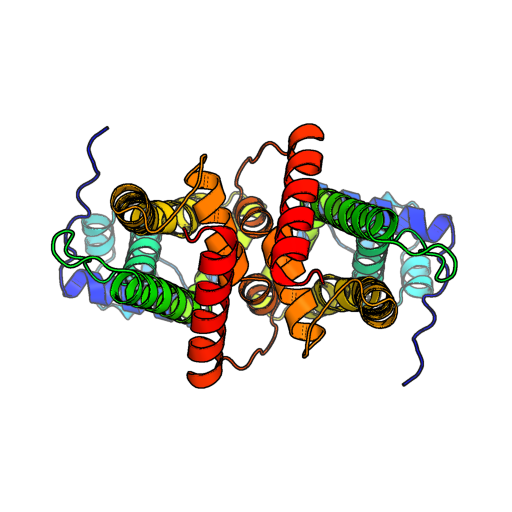 97 LEU A O 1
ATOM 774 N N . LEU A 1 98 ? 2.504 5.391 12.414 1 94.75 98 LEU A N 1
ATOM 775 C CA . LEU A 1 98 ? 1.565 5.344 13.531 1 94.75 98 LEU A CA 1
ATOM 776 C C . LEU A 1 98 ? 0.155 5.695 13.07 1 94.75 98 LEU A C 1
ATOM 778 O O . LEU A 1 98 ? -0.811 5.027 13.445 1 94.75 98 LEU A O 1
ATOM 782 N N . VAL A 1 99 ? 0.047 6.664 12.273 1 93.12 99 VAL A N 1
ATOM 783 C CA . VAL A 1 99 ? -1.26 7.098 11.797 1 93.12 99 VAL A CA 1
ATOM 784 C C . VAL A 1 99 ? -1.856 6.031 10.875 1 93.12 99 VAL A C 1
ATOM 786 O O . VAL A 1 99 ? -3.016 5.645 11.039 1 93.12 99 VAL A O 1
ATOM 789 N N . LEU A 1 100 ? -1.087 5.527 9.953 1 94.88 100 LEU A N 1
ATOM 790 C CA . LEU A 1 100 ? -1.57 4.562 8.969 1 94.88 100 LEU A CA 1
ATOM 791 C C . LEU A 1 100 ? -1.967 3.252 9.648 1 94.88 100 LEU A C 1
ATOM 793 O O . LEU A 1 100 ? -2.877 2.561 9.18 1 94.88 100 LEU A O 1
ATOM 797 N N . SER A 1 101 ? -1.316 2.969 10.734 1 95.62 101 SER A N 1
ATOM 798 C CA . SER A 1 101 ? -1.562 1.682 11.375 1 95.62 101 SER A CA 1
ATOM 799 C C . SER A 1 101 ? -2.668 1.788 12.422 1 95.62 101 SER A C 1
ATOM 801 O O . SER A 1 101 ? -3.068 0.783 13.008 1 95.62 101 SER A O 1
ATOM 803 N N . GLY A 1 102 ? -3.123 2.945 12.648 1 94 102 GLY A N 1
ATOM 804 C CA . GLY A 1 102 ? -4.184 3.119 13.625 1 94 102 GLY A CA 1
ATOM 805 C C . GLY A 1 102 ? -5.531 2.611 13.141 1 94 102 GLY A C 1
ATOM 806 O O . GLY A 1 102 ? -5.785 2.561 11.938 1 94 102 GLY A O 1
ATOM 807 N N . ARG A 1 103 ? -6.402 2.311 14.062 1 93.62 103 ARG A N 1
ATOM 808 C CA . ARG A 1 103 ? -7.715 1.747 13.758 1 93.62 103 ARG A CA 1
ATOM 809 C C . ARG A 1 103 ? -8.531 2.697 12.891 1 93.62 103 ARG A C 1
ATOM 811 O O . ARG A 1 103 ? -9.258 2.26 11.992 1 93.62 103 ARG A O 1
ATOM 818 N N . THR A 1 104 ? -8.398 3.961 13.156 1 94.25 104 THR A N 1
ATOM 819 C CA . THR A 1 104 ? -9.148 4.965 12.406 1 94.25 104 THR A CA 1
ATOM 820 C C . THR A 1 104 ? -8.695 4.992 10.945 1 94.25 104 THR A C 1
ATOM 822 O O . THR A 1 104 ? -9.531 4.984 10.031 1 94.25 104 THR A O 1
ATOM 825 N N . SER A 1 105 ? -7.438 5.047 10.742 1 94.62 105 SER A N 1
ATOM 826 C CA . SER A 1 105 ? -6.91 5.055 9.383 1 94.62 105 SER A CA 1
ATOM 827 C C . SER A 1 105 ? -7.305 3.791 8.625 1 94.62 105 SER A C 1
ATOM 829 O O . SER A 1 105 ? -7.699 3.857 7.461 1 94.62 105 SER A O 1
ATOM 831 N N . ILE A 1 106 ? -7.207 2.693 9.25 1 95.31 106 ILE A N 1
ATOM 832 C CA . ILE A 1 106 ? -7.551 1.424 8.625 1 95.31 106 ILE A CA 1
ATOM 833 C C . ILE A 1 106 ? -9.023 1.434 8.211 1 95.31 106 ILE A C 1
ATOM 835 O O . ILE A 1 106 ? -9.359 1.103 7.074 1 95.31 106 ILE A O 1
ATOM 839 N N . ALA A 1 107 ? -9.883 1.828 9.117 1 94.44 107 ALA A N 1
ATOM 840 C CA . ALA A 1 107 ? -11.32 1.867 8.836 1 94.44 107 ALA A CA 1
ATOM 841 C C . ALA A 1 107 ? -11.625 2.84 7.703 1 94.44 107 ALA A C 1
ATOM 843 O O . ALA A 1 107 ? -12.414 2.525 6.805 1 94.44 107 ALA A O 1
ATOM 844 N N . LEU A 1 108 ? -11.039 4.004 7.77 1 94 108 LEU A N 1
ATOM 845 C CA . LEU A 1 108 ? -11.266 5.035 6.766 1 94 108 LEU A CA 1
ATOM 846 C C . LEU A 1 108 ? -10.781 4.578 5.395 1 94 108 LEU A C 1
ATOM 848 O O . LEU A 1 108 ? -11.477 4.766 4.395 1 94 108 LEU A O 1
ATOM 852 N N . ASN A 1 109 ? -9.641 4.016 5.281 1 95.69 109 ASN A N 1
ATOM 853 C CA . ASN A 1 109 ? -9.094 3.545 4.012 1 95.69 109 ASN A CA 1
ATOM 854 C C . ASN A 1 109 ? -9.898 2.371 3.457 1 95.69 109 ASN A C 1
ATOM 856 O O . ASN A 1 109 ? -10.109 2.271 2.246 1 95.69 109 ASN A O 1
ATOM 860 N N . ARG A 1 110 ? -10.32 1.482 4.367 1 94.75 110 ARG A N 1
ATOM 861 C CA . ARG A 1 110 ? -11.172 0.39 3.902 1 94.75 110 ARG A CA 1
ATOM 862 C C . ARG A 1 110 ? -12.461 0.923 3.295 1 94.75 110 ARG A C 1
ATOM 864 O O . ARG A 1 110 ? -12.891 0.469 2.23 1 94.75 110 ARG A O 1
ATOM 871 N N . LEU A 1 111 ? -13.047 1.832 3.973 1 92.12 111 LEU A N 1
ATOM 872 C CA . LEU A 1 111 ? -14.266 2.439 3.461 1 92.12 111 LEU A CA 1
ATOM 873 C C . LEU A 1 111 ? -14.016 3.123 2.121 1 92.12 111 LEU A C 1
ATOM 875 O O . LEU A 1 111 ? -14.812 2.979 1.188 1 92.12 111 LEU A O 1
ATOM 879 N N . ALA A 1 112 ? -12.953 3.846 2.023 1 94.75 112 ALA A N 1
ATOM 880 C CA . ALA A 1 112 ? -12.594 4.562 0.8 1 94.75 112 ALA A CA 1
ATOM 881 C C . ALA A 1 112 ? -12.367 3.592 -0.355 1 94.75 112 ALA A C 1
ATOM 883 O O . ALA A 1 112 ? -12.82 3.832 -1.477 1 94.75 112 ALA A O 1
ATOM 884 N N . VAL A 1 113 ? -11.688 2.527 -0.148 1 94.94 113 VAL A N 1
ATOM 885 C CA . VAL A 1 113 ? -11.406 1.511 -1.156 1 94.94 113 VAL A CA 1
ATOM 886 C C . VAL A 1 113 ? -12.711 0.881 -1.633 1 94.94 113 VAL A C 1
ATOM 888 O O . VAL A 1 113 ? -12.914 0.682 -2.834 1 94.94 113 VAL A O 1
ATOM 891 N N . SER A 1 114 ? -13.586 0.627 -0.696 1 90.06 114 SER A N 1
ATOM 892 C CA . SER A 1 114 ? -14.883 0.065 -1.043 1 90.06 114 SER A CA 1
ATOM 893 C C . SER A 1 114 ? -15.688 1.026 -1.911 1 90.06 114 SER A C 1
ATOM 895 O O . SER A 1 114 ? -16.328 0.611 -2.885 1 90.06 114 SER A O 1
ATOM 897 N N . HIS A 1 115 ? -15.641 2.258 -1.584 1 89.81 115 HIS A N 1
ATOM 898 C CA . HIS A 1 115 ? -16.406 3.248 -2.336 1 89.81 115 HIS A CA 1
ATOM 899 C C . HIS A 1 115 ? -15.805 3.463 -3.725 1 89.81 115 HIS A C 1
ATOM 901 O O . HIS A 1 115 ? -16.531 3.736 -4.68 1 89.81 115 HIS A O 1
ATOM 907 N N . ALA A 1 116 ? -14.562 3.369 -3.814 1 89.75 116 ALA A N 1
ATOM 908 C CA . ALA A 1 116 ? -13.914 3.492 -5.117 1 89.75 116 ALA A CA 1
ATOM 909 C C . ALA A 1 116 ? -14.383 2.396 -6.07 1 89.75 116 ALA A C 1
ATOM 911 O O . ALA A 1 116 ? -14.492 2.617 -7.277 1 89.75 116 ALA A O 1
ATOM 912 N N . ALA A 1 117 ? -14.695 1.264 -5.598 1 83.44 117 ALA A N 1
ATOM 913 C CA . ALA A 1 117 ? -15.18 0.137 -6.391 1 83.44 117 ALA A CA 1
ATOM 914 C C . ALA A 1 117 ? -16.625 0.37 -6.852 1 83.44 117 ALA A C 1
ATOM 916 O O . ALA A 1 117 ? -16.969 0.067 -7.996 1 83.44 117 ALA A O 1
ATOM 917 N N . SER A 1 118 ? -17.406 0.954 -5.992 1 82.12 118 SER A N 1
ATOM 918 C CA . SER A 1 118 ? -18.828 1.046 -6.25 1 82.12 118 SER A CA 1
ATOM 919 C C . SER A 1 118 ? -19.203 2.381 -6.887 1 82.12 118 SER A C 1
ATOM 921 O O . SER A 1 118 ? -20.281 2.529 -7.457 1 82.12 118 SER A O 1
ATOM 923 N N . GLY A 1 119 ? -18.281 3.338 -6.781 1 80.06 119 GLY A N 1
ATOM 924 C CA . GLY A 1 119 ? -18.609 4.668 -7.266 1 80.06 119 GLY A CA 1
ATOM 925 C C . GLY A 1 119 ? -19.641 5.375 -6.406 1 80.06 119 GLY A C 1
ATOM 926 O O . GLY A 1 119 ? -20.328 6.297 -6.871 1 80.06 119 GLY A O 1
ATOM 927 N N . ARG A 1 120 ? -19.766 4.98 -5.18 1 78.19 120 ARG A N 1
ATOM 928 C CA . ARG A 1 120 ? -20.812 5.465 -4.289 1 78.19 120 ARG A CA 1
ATOM 929 C C . ARG A 1 120 ? -20.547 6.914 -3.875 1 78.19 120 ARG A C 1
ATOM 931 O O . ARG A 1 120 ? -21.484 7.652 -3.572 1 78.19 120 ARG A O 1
ATOM 938 N N . SER A 1 121 ? -19.297 7.211 -3.758 1 82 121 SER A N 1
ATOM 939 C CA . SER A 1 121 ? -18.938 8.555 -3.324 1 82 121 SER A CA 1
ATOM 940 C C . SER A 1 121 ? -17.547 8.945 -3.822 1 82 121 SER A C 1
ATOM 942 O O . SER A 1 121 ? -16.875 8.141 -4.457 1 82 121 SER A O 1
ATOM 944 N N . ALA A 1 122 ? -17.203 10.117 -3.455 1 88.5 122 ALA A N 1
ATOM 945 C CA . ALA A 1 122 ? -15.891 10.617 -3.836 1 88.5 122 ALA A CA 1
ATOM 946 C C . ALA A 1 122 ? -14.852 10.328 -2.754 1 88.5 122 ALA A C 1
ATOM 948 O O . ALA A 1 122 ? -13.773 10.922 -2.748 1 88.5 122 ALA A O 1
ATOM 949 N N . LEU A 1 123 ? -15.164 9.422 -1.875 1 90 123 LEU A N 1
ATOM 950 C CA . LEU A 1 123 ? -14.328 9.203 -0.703 1 90 123 LEU A CA 1
ATOM 951 C C . LEU A 1 123 ? -12.945 8.703 -1.11 1 90 123 LEU A C 1
ATOM 953 O O . LEU A 1 123 ? -11.938 9.102 -0.519 1 90 123 LEU A O 1
ATOM 957 N N . GLY A 1 124 ? -12.922 7.832 -2.1 1 92.62 124 GLY A N 1
ATOM 958 C CA . GLY A 1 124 ? -11.625 7.379 -2.59 1 92.62 124 GLY A CA 1
ATOM 959 C C . GLY A 1 124 ? -10.719 8.516 -3.016 1 92.62 124 GLY A C 1
ATOM 960 O O . GLY A 1 124 ? -9.555 8.578 -2.602 1 92.62 124 GLY A O 1
ATOM 961 N N . GLU A 1 125 ? -11.25 9.414 -3.744 1 92.56 125 GLU A N 1
ATOM 962 C CA . GLU A 1 125 ? -10.516 10.578 -4.219 1 92.56 125 GLU A CA 1
ATOM 963 C C . GLU A 1 125 ? -10.125 11.5 -3.066 1 92.56 125 GLU A C 1
ATOM 965 O O . GLU A 1 125 ? -9.039 12.07 -3.059 1 92.56 125 GLU A O 1
ATOM 970 N N . ILE A 1 126 ? -11.031 11.617 -2.17 1 92.06 126 ILE A N 1
ATOM 971 C CA . ILE A 1 126 ? -10.789 12.469 -1.006 1 92.06 126 ILE A CA 1
ATOM 972 C C . ILE A 1 126 ? -9.633 11.906 -0.189 1 92.06 126 ILE A C 1
ATOM 974 O O . ILE A 1 126 ? -8.727 12.648 0.211 1 92.06 126 ILE A O 1
ATOM 978 N N . VAL A 1 127 ? -9.648 10.609 0.048 1 94.25 127 VAL A N 1
ATOM 979 C CA . VAL A 1 127 ? -8.594 9.969 0.824 1 94.25 127 VAL A CA 1
ATOM 980 C C . VAL A 1 127 ? -7.266 10.062 0.07 1 94.25 127 VAL A C 1
ATOM 982 O O . VAL A 1 127 ? -6.223 10.336 0.667 1 94.25 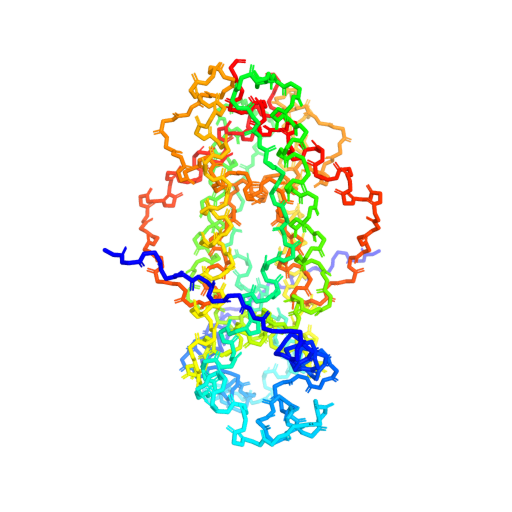127 VAL A O 1
ATOM 985 N N . LEU A 1 128 ? -7.32 9.883 -1.228 1 92.19 128 LEU A N 1
ATOM 986 C CA . LEU A 1 128 ? -6.121 10.008 -2.047 1 92.19 128 LEU A CA 1
ATOM 987 C C . LEU A 1 128 ? -5.523 11.406 -1.916 1 92.19 128 LEU A C 1
ATOM 989 O O . LEU A 1 128 ? -4.32 11.555 -1.683 1 92.19 128 LEU A O 1
ATOM 993 N N . SER A 1 129 ? -6.305 12.383 -2.023 1 91.06 129 SER A N 1
ATOM 994 C CA . SER A 1 129 ? -5.875 13.781 -2.004 1 91.06 129 SER A CA 1
ATOM 995 C C . SER A 1 129 ? -5.312 14.164 -0.64 1 91.06 129 SER A C 1
ATOM 997 O O . SER A 1 129 ? -4.344 14.922 -0.552 1 91.06 129 SER A O 1
ATOM 999 N N . ASN A 1 130 ? -5.918 13.562 0.366 1 88.75 130 ASN A N 1
ATOM 1000 C CA . ASN A 1 130 ? -5.516 13.953 1.714 1 88.75 130 ASN A CA 1
ATOM 1001 C C . ASN A 1 130 ? -4.543 12.945 2.322 1 88.75 130 ASN A C 1
ATOM 1003 O O . ASN A 1 130 ? -4.066 13.133 3.443 1 88.75 130 ASN A O 1
ATOM 1007 N N . GLY A 1 131 ? -4.312 11.906 1.629 1 90.5 131 GLY A N 1
ATOM 1008 C CA . GLY A 1 131 ? -3.33 10.906 2.029 1 90.5 131 GLY A CA 1
ATOM 1009 C C . GLY A 1 131 ? -1.979 11.102 1.367 1 90.5 131 GLY A C 1
ATOM 1010 O O . GLY A 1 131 ? -1.182 11.938 1.805 1 90.5 131 GLY A O 1
ATOM 1011 N N . THR A 1 132 ? -1.805 10.367 0.295 1 87.25 132 THR A N 1
ATOM 1012 C CA . THR A 1 132 ? -0.506 10.352 -0.369 1 87.25 132 THR A CA 1
ATOM 1013 C C . THR A 1 132 ? -0.144 11.742 -0.882 1 87.25 132 THR A C 1
ATOM 1015 O O . THR A 1 132 ? 0.986 12.203 -0.703 1 87.25 132 THR A O 1
ATOM 1018 N N . VAL A 1 133 ? -1.104 12.484 -1.442 1 89.94 133 VAL A N 1
ATOM 1019 C CA . VAL A 1 133 ? -0.846 13.789 -2.033 1 89.94 133 VAL A CA 1
ATOM 1020 C C . VAL A 1 133 ? -0.519 14.797 -0.933 1 89.94 133 VAL A C 1
ATOM 1022 O O . VAL A 1 133 ? 0.468 15.531 -1.028 1 89.94 133 VAL A O 1
ATOM 1025 N N . ALA A 1 134 ? -1.291 14.836 0.083 1 91 134 ALA A N 1
ATOM 1026 C CA . ALA A 1 134 ? -1.056 15.758 1.188 1 91 134 ALA A CA 1
ATOM 1027 C C . ALA A 1 134 ? 0.264 15.453 1.889 1 91 134 ALA A C 1
ATOM 1029 O O . ALA A 1 134 ? 0.973 16.359 2.32 1 91 134 ALA A O 1
ATOM 1030 N N . MET A 1 135 ? 0.591 14.18 2.031 1 93.5 135 MET A N 1
ATOM 1031 C CA . MET A 1 135 ? 1.859 13.812 2.652 1 93.5 135 MET A CA 1
ATOM 1032 C C . MET A 1 135 ? 3.037 14.266 1.799 1 93.5 135 MET A C 1
ATOM 1034 O O . MET A 1 135 ? 4.059 14.711 2.328 1 93.5 135 MET A O 1
ATOM 1038 N N . ALA A 1 136 ? 2.877 14.133 0.506 1 94.25 136 ALA A N 1
ATOM 1039 C CA . ALA A 1 136 ? 3.896 14.648 -0.402 1 94.25 136 ALA A CA 1
ATOM 1040 C C . ALA A 1 136 ? 4.094 16.156 -0.204 1 94.25 136 ALA A C 1
ATOM 1042 O O . ALA A 1 136 ? 5.227 16.641 -0.141 1 94.25 136 ALA A O 1
ATOM 1043 N N . GLU A 1 137 ? 3.047 16.859 -0.088 1 92.94 137 GLU A N 1
ATOM 1044 C CA . GLU A 1 137 ? 3.096 18.312 0.075 1 92.94 137 GLU A CA 1
ATOM 1045 C C . GLU A 1 137 ? 3.797 18.688 1.375 1 92.94 137 GLU A C 1
ATOM 1047 O O . GLU A 1 137 ? 4.445 19.734 1.449 1 92.94 137 GLU A O 1
ATOM 1052 N N . ARG A 1 138 ? 3.705 17.859 2.318 1 92.88 138 ARG A N 1
ATOM 1053 C CA . ARG A 1 138 ? 4.34 18.125 3.605 1 92.88 138 ARG A CA 1
ATOM 1054 C C . ARG A 1 138 ? 5.816 17.734 3.574 1 92.88 138 ARG A C 1
ATOM 1056 O O . ARG A 1 138 ? 6.652 18.422 4.176 1 92.88 138 ARG A O 1
ATOM 1063 N N . LEU A 1 139 ? 6.102 16.672 2.92 1 95.25 139 LEU A N 1
ATOM 1064 C CA . LEU A 1 139 ? 7.453 16.125 2.957 1 95.25 139 LEU A CA 1
ATOM 1065 C C . LEU A 1 139 ? 8.352 16.828 1.948 1 95.25 139 LEU A C 1
ATOM 1067 O O . LEU A 1 139 ? 9.547 17 2.193 1 95.25 139 LEU A O 1
ATOM 1071 N N . LYS A 1 140 ? 7.852 17.219 0.81 1 96.44 140 LYS A N 1
ATOM 1072 C CA . LYS A 1 140 ? 8.656 17.734 -0.296 1 96.44 140 LYS A CA 1
ATOM 1073 C C . LYS A 1 140 ? 9.422 18.984 0.115 1 96.44 140 LYS A C 1
ATOM 1075 O O . LYS A 1 140 ? 10.578 19.156 -0.257 1 96.44 140 LYS A O 1
ATOM 1080 N N . PRO A 1 141 ? 8.82 19.922 0.892 1 95 141 PRO A N 1
ATOM 1081 C CA . PRO A 1 141 ? 9.609 21.078 1.345 1 95 141 PRO A CA 1
ATOM 1082 C C . PRO A 1 141 ? 10.828 20.672 2.168 1 95 141 PRO A C 1
ATOM 1084 O O . PRO A 1 141 ? 11.883 21.297 2.066 1 95 141 PRO A O 1
ATOM 1087 N N . ILE A 1 142 ? 10.703 19.625 2.963 1 95.19 142 ILE A N 1
ATOM 1088 C CA . ILE A 1 142 ? 11.82 19.125 3.76 1 95.19 142 ILE A CA 1
ATOM 1089 C C . ILE A 1 142 ? 12.898 18.562 2.84 1 95.19 142 ILE A C 1
ATOM 1091 O O . ILE A 1 142 ? 14.086 18.828 3.021 1 95.19 142 ILE A O 1
ATOM 1095 N N . LEU A 1 143 ? 12.484 17.781 1.838 1 97.19 143 LEU A N 1
ATOM 1096 C CA . LEU A 1 143 ? 13.43 17.219 0.877 1 97.19 143 LEU A CA 1
ATOM 1097 C C . LEU A 1 143 ? 14.148 18.328 0.106 1 97.19 143 LEU A C 1
ATOM 1099 O O . LEU A 1 143 ? 15.352 18.234 -0.134 1 97.19 143 LEU A O 1
ATOM 1103 N N . THR A 1 144 ? 13.391 19.312 -0.252 1 96.62 144 THR A N 1
ATOM 1104 C CA . THR A 1 144 ? 13.953 20.453 -0.979 1 96.62 144 THR A CA 1
ATOM 1105 C C . THR A 1 144 ? 15 21.156 -0.134 1 96.62 144 THR A C 1
ATOM 1107 O O . THR A 1 144 ? 16.094 21.484 -0.625 1 96.62 144 THR A O 1
ATOM 1110 N N . MET A 1 145 ? 14.695 21.406 1.115 1 95.62 145 MET A N 1
ATOM 1111 C CA . MET A 1 145 ? 15.656 22.016 2.027 1 95.62 145 MET A CA 1
ATOM 1112 C C . MET A 1 145 ? 16.922 21.172 2.119 1 95.62 145 MET A C 1
ATOM 1114 O O . MET A 1 145 ? 18.031 21.703 2.135 1 95.62 145 MET A O 1
ATOM 1118 N N . GLY A 1 146 ? 16.75 19.844 2.244 1 96.75 146 GLY A N 1
ATOM 1119 C CA . GLY A 1 146 ? 17.891 18.953 2.283 1 96.75 146 GLY A CA 1
ATOM 1120 C C . GLY A 1 146 ? 18.75 19.031 1.032 1 96.75 146 GLY A C 1
ATOM 1121 O O . GLY A 1 146 ? 19.984 19.031 1.115 1 96.75 146 GLY A O 1
ATOM 1122 N N . LYS A 1 147 ? 18.094 19.109 -0.115 1 97.31 147 LYS A N 1
ATOM 1123 C CA . LYS A 1 147 ? 18.828 19.219 -1.378 1 97.31 147 LYS A CA 1
ATOM 1124 C C . LYS A 1 147 ? 19.578 20.547 -1.466 1 97.31 147 LYS A C 1
ATOM 1126 O O . LYS A 1 147 ? 20.75 20.594 -1.841 1 97.31 147 LYS A O 1
ATOM 1131 N N . GLU A 1 148 ? 18.922 21.609 -1.107 1 95.56 148 GLU A N 1
ATOM 1132 C CA . GLU A 1 148 ? 19.516 22.938 -1.161 1 95.56 148 GLU A CA 1
ATOM 1133 C C . GLU A 1 148 ? 20.719 23.062 -0.229 1 95.56 148 GLU A C 1
ATOM 1135 O O . GLU A 1 148 ? 21.672 23.781 -0.525 1 95.56 148 GLU A O 1
ATOM 1140 N N . ALA A 1 149 ? 20.641 22.375 0.864 1 95.81 149 ALA A N 1
ATOM 1141 C CA . ALA A 1 149 ? 21.719 22.375 1.84 1 95.81 149 ALA A CA 1
ATOM 1142 C C . ALA A 1 149 ? 22.844 21.422 1.42 1 95.81 149 ALA A C 1
ATOM 1144 O O . ALA A 1 149 ? 23.859 21.297 2.117 1 95.81 149 ALA A O 1
ATOM 1145 N N . GLY A 1 150 ? 22.625 20.703 0.337 1 96.75 150 GLY A N 1
ATOM 1146 C CA . GLY A 1 150 ? 23.625 19.781 -0.162 1 96.75 150 GLY A CA 1
ATOM 1147 C C . GLY A 1 150 ? 23.656 18.469 0.584 1 96.75 150 GLY A C 1
ATOM 1148 O O . GLY A 1 150 ? 24.656 17.734 0.546 1 96.75 150 GLY A O 1
ATOM 1149 N N . LEU A 1 151 ? 22.594 18.125 1.301 1 97.81 151 LEU A N 1
ATOM 1150 C CA . LEU A 1 151 ? 22.531 16.938 2.131 1 97.81 151 LEU A CA 1
ATOM 1151 C C . LEU A 1 151 ? 21.844 15.789 1.389 1 97.81 151 LEU A C 1
ATOM 1153 O O . LEU A 1 151 ? 22 14.625 1.758 1 97.81 151 LEU A O 1
ATOM 1157 N N . LEU A 1 152 ? 21.016 16.156 0.383 1 98.31 152 LEU A N 1
ATOM 1158 C CA . LEU A 1 152 ? 20.328 15.195 -0.479 1 98.31 152 LEU A CA 1
ATOM 1159 C C . LEU A 1 152 ? 20.625 15.484 -1.948 1 98.31 152 LEU A C 1
ATOM 1161 O O . LEU A 1 152 ? 20.812 16.641 -2.334 1 98.31 152 LEU A O 1
ATOM 1165 N N . ILE A 1 153 ? 20.703 14.414 -2.723 1 98.44 153 ILE A N 1
ATOM 1166 C CA . ILE A 1 153 ? 20.906 14.531 -4.16 1 98.44 153 ILE A CA 1
ATOM 1167 C C . ILE A 1 153 ? 19.812 13.758 -4.898 1 98.44 153 ILE A C 1
ATOM 1169 O O . ILE A 1 153 ? 19.688 12.539 -4.73 1 98.44 153 ILE A O 1
ATOM 1173 N N . PHE A 1 154 ? 19.047 14.43 -5.668 1 97.81 154 PHE A N 1
ATOM 1174 C CA . PHE A 1 154 ? 18.047 13.797 -6.527 1 97.81 154 PHE A CA 1
ATOM 1175 C C . PHE A 1 154 ? 17.672 14.711 -7.688 1 97.81 154 PHE A C 1
ATOM 1177 O O . PHE A 1 154 ? 17.781 15.938 -7.574 1 97.81 154 PHE A O 1
ATOM 1184 N N . ASP A 1 155 ? 17.219 14.125 -8.789 1 96.31 155 ASP A N 1
ATOM 1185 C CA . ASP A 1 155 ? 16.828 14.891 -9.961 1 96.31 155 ASP A CA 1
ATOM 1186 C C . ASP A 1 155 ? 15.312 15.094 -9.992 1 96.31 155 ASP A C 1
ATOM 1188 O O . ASP A 1 155 ? 14.828 16.062 -10.578 1 96.31 155 ASP A O 1
ATOM 1192 N N . ASP A 1 156 ? 14.547 14.203 -9.43 1 97.44 156 ASP A N 1
ATOM 1193 C CA . ASP A 1 156 ? 13.086 14.211 -9.438 1 97.44 156 ASP A CA 1
ATOM 1194 C C . ASP A 1 156 ? 12.523 14.055 -8.023 1 97.44 156 ASP A C 1
ATOM 1196 O O . ASP A 1 156 ? 12.586 12.969 -7.441 1 97.44 156 ASP A O 1
ATOM 1200 N N . ILE A 1 157 ? 11.906 15.133 -7.527 1 97.81 157 ILE A N 1
ATOM 1201 C CA . ILE A 1 157 ? 11.469 15.156 -6.137 1 97.81 157 ILE A CA 1
ATOM 1202 C C . ILE A 1 157 ? 10.281 14.203 -5.957 1 97.81 157 ILE A C 1
ATOM 1204 O O . ILE A 1 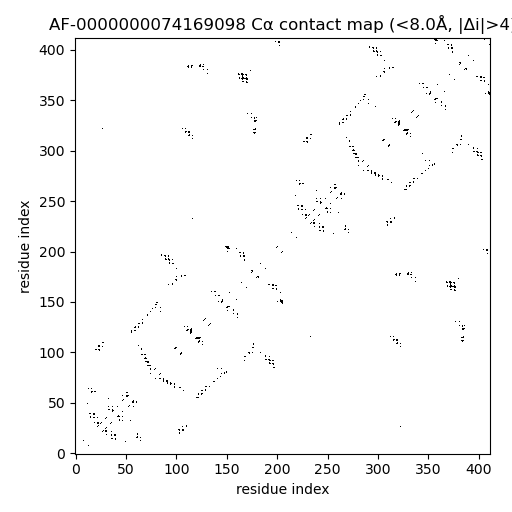157 ? 10.086 13.641 -4.879 1 97.81 157 ILE A O 1
ATOM 1208 N N . ASP A 1 158 ? 9.469 14.008 -7.004 1 96.69 158 ASP A N 1
ATOM 1209 C CA . ASP A 1 158 ? 8.367 13.055 -6.93 1 96.69 158 ASP A CA 1
ATOM 1210 C C . ASP A 1 158 ? 8.883 11.633 -6.742 1 96.69 158 ASP A C 1
ATOM 1212 O O . ASP A 1 158 ? 8.336 10.867 -5.941 1 96.69 158 ASP A O 1
ATOM 1216 N N . GLU A 1 159 ? 9.938 11.367 -7.422 1 96.75 159 GLU A N 1
ATOM 1217 C CA . GLU A 1 159 ? 10.562 10.055 -7.289 1 96.75 159 GLU A CA 1
ATOM 1218 C C . GLU A 1 159 ? 11.172 9.867 -5.902 1 96.75 159 GLU A C 1
ATOM 1220 O O . GLU A 1 159 ? 11.062 8.797 -5.312 1 96.75 159 GLU A O 1
ATOM 1225 N N . ALA A 1 160 ? 11.836 10.883 -5.414 1 98.12 160 ALA A N 1
ATOM 1226 C CA . ALA A 1 160 ? 12.398 10.828 -4.066 1 98.12 160 ALA A CA 1
ATOM 1227 C C . ALA A 1 160 ? 11.312 10.578 -3.027 1 98.12 160 ALA A C 1
ATOM 1229 O O . ALA A 1 160 ? 11.484 9.766 -2.115 1 98.12 160 ALA A O 1
ATOM 1230 N N . PHE A 1 161 ? 10.195 11.289 -3.207 1 97.69 161 PHE A N 1
ATOM 1231 C CA . PHE A 1 161 ? 9.07 11.109 -2.291 1 97.69 161 PHE A CA 1
ATOM 1232 C C . PHE A 1 161 ? 8.539 9.68 -2.361 1 97.69 161 PHE A C 1
ATOM 1234 O O . PHE A 1 161 ? 8.32 9.047 -1.328 1 97.69 161 PHE A O 1
ATOM 1241 N N . ARG A 1 162 ? 8.336 9.148 -3.561 1 97 162 ARG A N 1
ATOM 1242 C CA . ARG A 1 162 ? 7.758 7.816 -3.725 1 97 162 ARG A CA 1
ATOM 1243 C C . ARG A 1 162 ? 8.688 6.742 -3.176 1 97 162 ARG A C 1
ATOM 1245 O O . ARG A 1 162 ? 8.227 5.723 -2.65 1 97 162 ARG A O 1
ATOM 1252 N N . THR A 1 163 ? 9.961 6.992 -3.361 1 98.31 163 THR A N 1
ATOM 1253 C CA . THR A 1 163 ? 10.93 6.078 -2.768 1 98.31 163 THR A CA 1
ATOM 1254 C C . THR A 1 163 ? 10.828 6.094 -1.245 1 98.31 163 THR A C 1
ATOM 1256 O O . THR A 1 163 ? 10.828 5.039 -0.606 1 98.31 163 THR A O 1
ATOM 1259 N N . PHE A 1 164 ? 10.742 7.309 -0.636 1 98.5 164 PHE A N 1
ATOM 1260 C CA . PHE A 1 164 ? 10.594 7.434 0.81 1 98.5 164 PHE A CA 1
ATOM 1261 C C . PHE A 1 164 ? 9.336 6.723 1.29 1 98.5 164 PHE A C 1
ATOM 1263 O O . PHE A 1 164 ? 9.383 5.957 2.256 1 98.5 164 PHE A O 1
ATOM 1270 N N . PHE A 1 165 ? 8.234 6.957 0.593 1 97.31 165 PHE A N 1
ATOM 1271 C CA . PHE A 1 165 ? 6.984 6.27 0.882 1 97.31 165 PHE A CA 1
ATOM 1272 C C . PHE A 1 165 ? 7.188 4.758 0.911 1 97.31 165 PHE A C 1
ATOM 1274 O O . PHE A 1 165 ? 6.797 4.094 1.873 1 97.31 165 PHE A O 1
ATOM 1281 N N . GLY A 1 166 ? 7.781 4.297 -0.136 1 98.25 166 GLY A N 1
ATOM 1282 C CA . GLY A 1 166 ? 7.992 2.865 -0.267 1 98.25 166 GLY A CA 1
ATOM 1283 C C . GLY A 1 166 ? 8.828 2.281 0.852 1 98.25 166 GLY A C 1
ATOM 1284 O O . GLY A 1 166 ? 8.531 1.199 1.361 1 98.25 166 GLY A O 1
ATOM 1285 N N . LEU A 1 167 ? 9.852 2.977 1.216 1 98.69 167 LEU A N 1
ATOM 1286 C CA . LEU A 1 167 ? 10.75 2.49 2.258 1 98.69 167 LEU A CA 1
ATOM 1287 C C . LEU A 1 167 ? 10.07 2.529 3.623 1 98.69 167 LEU A C 1
ATOM 1289 O O . LEU A 1 167 ? 10.336 1.681 4.477 1 98.69 167 LEU A O 1
ATOM 1293 N N . VAL A 1 168 ? 9.203 3.5 3.84 1 98.31 168 VAL A N 1
ATOM 1294 C CA . VAL A 1 168 ? 8.57 3.707 5.137 1 98.31 168 VAL A CA 1
ATOM 1295 C C . VAL A 1 168 ? 7.398 2.738 5.297 1 98.31 168 VAL A C 1
ATOM 1297 O O . VAL A 1 168 ? 7.328 1.996 6.281 1 98.31 168 VAL A O 1
ATOM 1300 N N . VAL A 1 169 ? 6.547 2.682 4.34 1 97.5 169 VAL A N 1
ATOM 1301 C CA . VAL A 1 169 ? 5.277 1.98 4.477 1 97.5 169 VAL A CA 1
ATOM 1302 C C . VAL A 1 169 ? 5.449 0.515 4.086 1 97.5 169 VAL A C 1
ATOM 1304 O O . VAL A 1 169 ? 4.914 -0.377 4.75 1 97.5 169 VAL A O 1
ATOM 1307 N N . ARG A 1 170 ? 6.234 0.245 2.994 1 96.69 170 ARG A N 1
ATOM 1308 C CA . ARG A 1 170 ? 6.465 -1.094 2.463 1 96.69 170 ARG A CA 1
ATOM 1309 C C . ARG A 1 170 ? 5.145 -1.824 2.227 1 96.69 170 ARG A C 1
ATOM 1311 O O . ARG A 1 170 ? 4.277 -1.332 1.503 1 96.69 170 ARG A O 1
ATOM 1318 N N . ASP A 1 171 ? 4.938 -2.967 2.861 1 95.62 171 ASP A N 1
ATOM 1319 C CA . ASP A 1 171 ? 3.719 -3.74 2.643 1 95.62 171 ASP A CA 1
ATOM 1320 C C . ASP A 1 171 ? 2.773 -3.625 3.834 1 95.62 171 ASP A C 1
ATOM 1322 O O . ASP A 1 171 ? 1.734 -4.289 3.875 1 95.62 171 ASP A O 1
ATOM 1326 N N . MET A 1 172 ? 3.105 -2.82 4.797 1 96.25 172 MET A N 1
ATOM 1327 C CA . MET A 1 172 ? 2.379 -2.768 6.062 1 96.25 172 MET A CA 1
ATOM 1328 C C . MET A 1 172 ? 0.925 -2.369 5.84 1 96.25 172 MET A C 1
ATOM 1330 O O . MET A 1 172 ? 0.013 -3.012 6.363 1 96.25 172 MET A O 1
ATOM 1334 N N . GLN A 1 173 ? 0.726 -1.306 5.066 1 96.5 173 GLN A N 1
ATOM 1335 C CA . GLN A 1 173 ? -0.627 -0.775 4.938 1 96.5 173 GLN A CA 1
ATOM 1336 C C . GLN A 1 173 ? -1.549 -1.779 4.25 1 96.5 173 GLN A C 1
ATOM 1338 O O . GLN A 1 173 ? -2.678 -1.999 4.691 1 96.5 173 GLN A O 1
ATOM 1343 N N . ILE A 1 174 ? -1.112 -2.406 3.141 1 96.88 174 ILE A N 1
ATOM 1344 C CA . ILE A 1 174 ? -1.96 -3.35 2.418 1 96.88 174 ILE A CA 1
ATOM 1345 C C . ILE A 1 174 ? -2.244 -4.566 3.297 1 96.88 174 ILE A C 1
ATOM 1347 O O . ILE A 1 174 ? -3.352 -5.109 3.273 1 96.88 174 ILE A O 1
ATOM 1351 N N . ARG A 1 175 ? -1.295 -5.02 4.078 1 96.19 175 ARG A N 1
ATOM 1352 C CA . ARG A 1 175 ? -1.506 -6.133 4.996 1 96.19 175 ARG A CA 1
ATOM 1353 C C . ARG A 1 175 ? -2.582 -5.805 6.023 1 96.19 175 ARG A C 1
ATOM 1355 O O . ARG A 1 175 ? -3.477 -6.613 6.277 1 96.19 175 ARG A O 1
ATOM 1362 N N . LEU A 1 176 ? -2.492 -4.648 6.578 1 96.5 176 LEU A N 1
ATOM 1363 C CA . LEU A 1 176 ? -3.471 -4.234 7.574 1 96.5 176 LEU A CA 1
ATOM 1364 C C . LEU A 1 176 ? -4.859 -4.102 6.957 1 96.5 176 LEU A C 1
ATOM 1366 O O . LEU A 1 176 ? -5.852 -4.535 7.547 1 96.5 176 LEU A O 1
ATOM 1370 N N . LEU A 1 177 ? -4.949 -3.521 5.77 1 96.56 177 LEU A N 1
ATOM 1371 C CA . LEU A 1 177 ? -6.23 -3.348 5.098 1 96.56 177 LEU A CA 1
ATOM 1372 C C . LEU A 1 177 ? -6.871 -4.699 4.789 1 96.56 177 LEU A C 1
ATOM 1374 O O . LEU A 1 177 ? -8.094 -4.828 4.789 1 96.56 177 LEU A O 1
ATOM 1378 N N . LEU A 1 178 ? -6.023 -5.688 4.598 1 96.06 178 LEU A N 1
ATOM 1379 C CA . LEU A 1 178 ? -6.508 -7.016 4.238 1 96.06 178 LEU A CA 1
ATOM 1380 C C . LEU A 1 178 ? -6.789 -7.848 5.484 1 96.06 178 LEU A C 1
ATOM 1382 O O . LEU A 1 178 ? -7.203 -9.008 5.379 1 96.06 178 LEU A O 1
ATOM 1386 N N . GLY A 1 179 ? -6.445 -7.309 6.652 1 94.62 179 GLY A N 1
ATOM 1387 C CA . GLY A 1 179 ? -6.887 -7.953 7.883 1 94.62 179 GLY A CA 1
ATOM 1388 C C . GLY A 1 179 ? -5.758 -8.617 8.641 1 94.62 179 GLY A C 1
ATOM 1389 O O . GLY A 1 179 ? -5.996 -9.344 9.609 1 94.62 179 GLY A O 1
ATOM 1390 N N . ASP A 1 180 ? -4.551 -8.391 8.164 1 94.56 180 ASP A N 1
ATOM 1391 C CA . ASP A 1 180 ? -3.406 -8.891 8.914 1 94.56 180 ASP A CA 1
ATOM 1392 C C . ASP A 1 180 ? -3.404 -8.336 10.336 1 94.56 180 ASP A C 1
ATOM 1394 O O . ASP A 1 180 ? -3.76 -7.176 10.562 1 94.56 180 ASP A O 1
ATOM 1398 N N . ARG A 1 181 ? -2.979 -9.141 11.297 1 90.81 181 ARG A N 1
ATOM 1399 C CA . ARG A 1 181 ? -2.934 -8.734 12.695 1 90.81 181 ARG A CA 1
ATOM 1400 C C . ARG A 1 181 ? -1.516 -8.352 13.109 1 90.81 181 ARG A C 1
ATOM 1402 O O . ARG A 1 181 ? -1.05 -8.742 14.188 1 90.81 181 ARG A O 1
ATOM 1409 N N . LEU A 1 182 ? -0.876 -7.613 12.258 1 89.75 182 LEU A N 1
ATOM 1410 C CA . LEU A 1 182 ? 0.474 -7.141 12.555 1 89.75 182 LEU A CA 1
ATOM 1411 C C . LEU A 1 182 ? 0.515 -6.406 13.883 1 89.75 182 LEU A C 1
ATOM 1413 O O . LEU A 1 182 ? -0.366 -5.594 14.18 1 89.75 182 LEU A O 1
ATOM 1417 N N . LYS A 1 183 ? 1.409 -6.785 14.703 1 85.19 183 LYS A N 1
ATOM 1418 C CA . LYS A 1 183 ? 1.659 -6.07 15.945 1 85.19 183 LYS A CA 1
ATOM 1419 C C . LYS A 1 183 ? 2.666 -4.941 15.742 1 85.19 183 LYS A C 1
ATOM 1421 O O . LYS A 1 183 ? 3.865 -5.191 15.602 1 85.19 183 LYS A O 1
ATOM 1426 N N . LEU A 1 184 ? 2.18 -3.748 15.672 1 90.06 184 LEU A N 1
ATOM 1427 C CA . LEU A 1 184 ? 3.057 -2.594 15.516 1 90.06 184 LEU A CA 1
ATOM 1428 C C . LEU A 1 184 ? 3.273 -1.885 16.844 1 90.06 184 LEU A C 1
ATOM 1430 O O . LEU A 1 184 ? 2.684 -0.831 17.094 1 90.06 184 LEU A O 1
ATOM 1434 N N . THR A 1 185 ? 4.184 -2.482 17.625 1 93.06 185 THR A N 1
ATOM 1435 C CA . THR A 1 185 ? 4.555 -1.818 18.859 1 93.06 185 THR A CA 1
ATOM 1436 C C . THR A 1 185 ? 5.34 -0.54 18.578 1 93.06 185 THR A C 1
ATOM 1438 O O . THR A 1 185 ? 5.824 -0.337 17.469 1 93.06 185 THR A O 1
ATOM 1441 N N . ASP A 1 186 ? 5.406 0.287 19.562 1 92.69 186 ASP A N 1
ATOM 1442 C CA . ASP A 1 186 ? 6.211 1.5 19.438 1 92.69 186 ASP A CA 1
ATOM 1443 C C . ASP A 1 186 ? 7.641 1.17 19.016 1 92.69 186 ASP A C 1
ATOM 1445 O O . ASP A 1 186 ? 8.227 1.87 18.188 1 92.69 186 ASP A O 1
ATOM 1449 N N . GLU A 1 187 ? 8.109 0.143 19.547 1 94.44 187 GLU A N 1
ATOM 1450 C CA . GLU A 1 187 ? 9.477 -0.257 19.234 1 94.44 187 GLU A CA 1
ATOM 1451 C C . GLU A 1 187 ? 9.633 -0.617 17.766 1 94.44 187 GLU A C 1
ATOM 1453 O O . GLU A 1 187 ? 10.617 -0.223 17.125 1 94.44 187 GLU A O 1
ATOM 1458 N N . VAL A 1 188 ? 8.688 -1.358 17.281 1 94.69 188 VAL A N 1
ATOM 1459 C CA . VAL A 1 188 ? 8.727 -1.776 15.883 1 94.69 188 VAL A CA 1
ATOM 1460 C C . VAL A 1 188 ? 8.633 -0.553 14.977 1 94.69 188 VAL A C 1
ATOM 1462 O O . VAL A 1 188 ? 9.398 -0.427 14.016 1 94.69 188 VAL A O 1
ATOM 1465 N N . VAL A 1 189 ? 7.758 0.373 15.32 1 96.5 189 VAL A N 1
ATOM 1466 C CA . VAL A 1 189 ? 7.535 1.573 14.523 1 96.5 189 VAL A CA 1
ATOM 1467 C C . VAL A 1 189 ? 8.805 2.426 14.508 1 96.5 189 VAL A C 1
ATOM 1469 O O . VAL A 1 189 ? 9.227 2.906 13.453 1 96.5 189 VAL A O 1
ATOM 1472 N N . ILE A 1 190 ? 9.383 2.6 15.672 1 96.19 190 ILE A N 1
ATOM 1473 C CA . ILE A 1 190 ? 10.594 3.395 15.797 1 96.19 190 ILE A CA 1
ATOM 1474 C C . ILE A 1 190 ? 11.719 2.758 14.977 1 96.19 190 ILE A C 1
ATOM 1476 O O . ILE A 1 190 ? 12.414 3.447 14.227 1 96.19 190 ILE A O 1
ATOM 1480 N N . ARG A 1 191 ? 11.812 1.491 15.078 1 96.5 191 ARG A N 1
ATOM 1481 C CA . ARG A 1 191 ? 12.852 0.766 14.344 1 96.5 191 ARG A CA 1
ATOM 1482 C C . ARG A 1 191 ? 12.641 0.885 12.844 1 96.5 191 ARG A C 1
ATOM 1484 O O . ARG A 1 191 ? 13.586 1.148 12.094 1 96.5 191 ARG A O 1
ATOM 1491 N N . ASP A 1 192 ? 11.438 0.671 12.414 1 97.06 192 ASP A N 1
ATOM 1492 C CA . ASP A 1 192 ? 11.133 0.723 10.984 1 97.06 192 ASP A CA 1
ATOM 1493 C C . ASP A 1 192 ? 11.344 2.129 10.43 1 97.06 192 ASP A C 1
ATOM 1495 O O . ASP A 1 192 ? 11.836 2.293 9.312 1 97.06 192 ASP A O 1
ATOM 1499 N N . ALA A 1 193 ? 10.922 3.131 11.219 1 98.12 193 ALA A N 1
ATOM 1500 C CA . ALA A 1 193 ? 11.109 4.516 10.797 1 98.12 193 ALA A CA 1
ATOM 1501 C C . ALA A 1 193 ? 12.594 4.844 10.641 1 98.12 193 ALA A C 1
ATOM 1503 O O . ALA A 1 193 ? 13 5.461 9.648 1 98.12 193 ALA A O 1
ATOM 1504 N N . ARG A 1 194 ? 13.367 4.414 11.562 1 98.38 194 ARG A N 1
ATOM 1505 C CA . ARG A 1 194 ? 14.805 4.672 11.523 1 98.38 194 ARG A CA 1
ATOM 1506 C C . ARG A 1 194 ? 15.453 3.945 10.352 1 98.38 194 ARG A C 1
ATOM 1508 O O . ARG A 1 194 ? 16.281 4.523 9.633 1 98.38 194 ARG A O 1
ATOM 1515 N N . ARG A 1 195 ? 15.07 2.754 10.195 1 97.94 195 ARG A N 1
ATOM 1516 C CA . ARG A 1 195 ? 15.609 1.963 9.094 1 97.94 195 ARG A CA 1
ATOM 1517 C C . ARG A 1 195 ? 15.266 2.592 7.75 1 97.94 195 ARG A C 1
ATOM 1519 O O . ARG A 1 195 ? 16.109 2.686 6.863 1 97.94 195 ARG A O 1
ATOM 1526 N N . ALA A 1 196 ? 14.008 2.949 7.598 1 98.62 196 ALA A N 1
ATOM 1527 C CA . ALA A 1 196 ? 13.578 3.588 6.359 1 98.62 196 ALA A CA 1
ATOM 1528 C C . ALA A 1 196 ? 14.383 4.852 6.082 1 98.62 196 ALA A C 1
ATOM 1530 O O . ALA A 1 196 ? 14.805 5.09 4.945 1 98.62 196 ALA A O 1
ATOM 1531 N N . THR A 1 197 ? 14.562 5.641 7.141 1 98.69 197 THR A N 1
ATOM 1532 C CA . THR A 1 197 ? 15.297 6.891 6.996 1 98.69 197 THR A CA 1
ATOM 1533 C C . THR A 1 197 ? 16.75 6.629 6.633 1 98.69 197 THR A C 1
ATOM 1535 O O . THR A 1 197 ? 17.312 7.289 5.758 1 98.69 197 THR A O 1
ATOM 1538 N N . LYS A 1 198 ? 17.391 5.656 7.25 1 98.56 198 LYS A N 1
ATOM 1539 C CA . LYS A 1 198 ? 18.766 5.273 6.934 1 98.56 198 LYS A CA 1
ATOM 1540 C C . LYS A 1 198 ? 18.891 4.848 5.473 1 98.56 198 LYS A C 1
ATOM 1542 O O . LYS A 1 198 ? 19.828 5.266 4.781 1 98.56 198 LYS A O 1
ATOM 1547 N N . ARG A 1 199 ? 18 4.082 5.031 1 98.44 199 ARG A N 1
ATOM 1548 C CA . ARG A 1 199 ? 18.016 3.594 3.656 1 98.44 199 ARG A CA 1
ATOM 1549 C C . ARG A 1 199 ? 17.781 4.727 2.666 1 98.44 199 ARG A C 1
ATOM 1551 O O . ARG A 1 199 ? 18.375 4.75 1.583 1 98.44 199 ARG A O 1
ATOM 1558 N N . PHE A 1 200 ? 16.891 5.625 3.061 1 98.81 200 PHE A N 1
ATOM 1559 C CA . PHE A 1 200 ? 16.641 6.785 2.205 1 98.81 200 PHE A CA 1
ATOM 1560 C C . PHE A 1 200 ? 17.922 7.602 2.033 1 98.81 200 PHE A C 1
ATOM 1562 O O . PHE A 1 200 ? 18.25 8.016 0.921 1 98.81 200 PHE A O 1
ATOM 1569 N N . PHE A 1 201 ? 18.672 7.781 3.105 1 98.5 201 PHE A N 1
ATOM 1570 C CA . PHE A 1 201 ? 19.922 8.523 3.041 1 98.5 201 PHE A CA 1
ATOM 1571 C C . PHE A 1 201 ? 20.969 7.762 2.236 1 98.5 201 PHE A C 1
ATOM 1573 O O . PHE A 1 201 ? 21.797 8.367 1.552 1 98.5 201 PHE A O 1
ATOM 1580 N N . ALA A 1 202 ? 20.953 6.477 2.332 1 98.12 202 ALA A N 1
ATOM 1581 C CA . ALA A 1 202 ? 21.875 5.676 1.536 1 98.12 202 ALA A CA 1
ATOM 1582 C C . ALA A 1 202 ? 21.625 5.875 0.043 1 98.12 202 ALA A C 1
ATOM 1584 O O . ALA A 1 202 ? 22.562 5.84 -0.757 1 98.12 202 ALA A O 1
ATOM 1585 N N . LEU A 1 203 ? 20.406 6.098 -0.326 1 98.31 203 LEU A N 1
ATOM 1586 C CA . LEU A 1 203 ? 20.031 6.207 -1.733 1 98.31 203 LEU A CA 1
ATOM 1587 C C . LEU A 1 203 ? 20.172 7.648 -2.219 1 98.31 203 LEU A C 1
ATOM 1589 O O . LEU A 1 203 ? 20.547 7.887 -3.371 1 98.31 203 LEU A O 1
ATOM 1593 N N . TYR A 1 204 ? 19.875 8.586 -1.273 1 98.19 204 TYR A N 1
ATOM 1594 C CA . TYR A 1 204 ? 19.703 9.953 -1.742 1 98.19 204 TYR A CA 1
ATOM 1595 C C . TYR A 1 204 ? 20.656 10.898 -1.005 1 98.19 204 TYR A C 1
ATOM 1597 O O . TYR A 1 204 ? 20.75 12.078 -1.349 1 98.19 204 TYR A O 1
ATOM 1605 N N . GLY A 1 205 ? 21.281 10.422 -0.004 1 96.06 205 GLY A N 1
ATOM 1606 C CA . GLY A 1 205 ? 22.203 11.273 0.732 1 96.06 205 GLY A CA 1
ATOM 1607 C C . GLY A 1 205 ? 23.422 11.68 -0.083 1 96.06 205 GLY A C 1
ATOM 1608 O O . GLY A 1 205 ? 23.859 10.938 -0.968 1 96.06 205 GLY A O 1
ATOM 1609 N N . ALA A 1 206 ? 23.969 12.836 0.206 1 90.75 206 ALA A N 1
ATOM 1610 C CA . ALA A 1 206 ? 25.156 13.336 -0.466 1 90.75 206 ALA A CA 1
ATOM 1611 C C . ALA A 1 206 ? 26.406 12.578 -0.01 1 90.75 206 ALA A C 1
ATOM 1613 O O . ALA A 1 206 ? 26.453 12.094 1.123 1 90.75 206 ALA A O 1
ATOM 1614 N N . MET B 1 1 ? 4.414 -30.109 7.75 1 26.2 1 MET B N 1
ATOM 1615 C CA . MET B 1 1 ? 3.678 -29 7.141 1 26.2 1 MET B CA 1
ATOM 1616 C C . MET B 1 1 ? 3.539 -29.203 5.637 1 26.2 1 MET B C 1
ATOM 1618 O O . MET B 1 1 ? 4.539 -29.234 4.914 1 26.2 1 MET B O 1
ATOM 1622 N N . GLN B 1 2 ? 2.613 -30.094 5.148 1 27.28 2 GLN B N 1
ATOM 1623 C CA . GLN B 1 2 ? 2.539 -30.594 3.783 1 27.28 2 GLN B CA 1
ATOM 1624 C C . GLN B 1 2 ? 2.545 -29.453 2.77 1 27.28 2 GLN B C 1
ATOM 1626 O O . GLN B 1 2 ? 1.816 -28.484 2.926 1 27.28 2 GLN B O 1
ATOM 1631 N N . ALA B 1 3 ? 3.598 -29.031 2.266 1 34.19 3 ALA B N 1
ATOM 1632 C CA . ALA B 1 3 ? 3.637 -28.188 1.076 1 34.19 3 ALA B CA 1
ATOM 1633 C C . ALA B 1 3 ? 2.398 -28.391 0.211 1 34.19 3 ALA B C 1
ATOM 1635 O O . ALA B 1 3 ? 2.143 -29.516 -0.26 1 34.19 3 ALA B O 1
ATOM 1636 N N . HIS B 1 4 ? 1.248 -27.906 0.468 1 39.97 4 HIS B N 1
ATOM 1637 C CA . HIS B 1 4 ? 0.032 -28.125 -0.31 1 39.97 4 HIS B CA 1
ATOM 1638 C C . HIS B 1 4 ? 0.333 -28.156 -1.804 1 39.97 4 HIS B C 1
ATOM 1640 O O . HIS B 1 4 ? 0.87 -27.188 -2.355 1 39.97 4 HIS B O 1
ATOM 1646 N N . LYS B 1 5 ? 0.624 -29.141 -2.369 1 44.5 5 LYS B N 1
ATOM 1647 C CA . LYS B 1 5 ? 0.798 -29.438 -3.787 1 44.5 5 LYS B CA 1
ATOM 1648 C C . LYS B 1 5 ? -0.18 -28.641 -4.648 1 44.5 5 LYS B C 1
ATOM 1650 O O . LYS B 1 5 ? -1.396 -28.797 -4.508 1 44.5 5 LYS B O 1
ATOM 1655 N N . GLN B 1 6 ? 0.162 -27.453 -4.961 1 54.12 6 GLN B N 1
ATOM 1656 C CA . GLN B 1 6 ? -0.705 -26.734 -5.883 1 54.12 6 GLN B CA 1
ATOM 1657 C C . GLN B 1 6 ? -1.232 -27.656 -6.98 1 54.12 6 GLN B C 1
ATOM 1659 O O . GLN B 1 6 ? -0.453 -28.25 -7.73 1 54.12 6 GLN B O 1
ATOM 1664 N N . GLN B 1 7 ? -2.264 -28.328 -6.746 1 60.72 7 GLN B N 1
ATOM 1665 C CA . GLN B 1 7 ? -2.889 -29.172 -7.766 1 60.72 7 GLN B CA 1
ATOM 1666 C C . GLN B 1 7 ? -2.928 -28.453 -9.117 1 60.72 7 GLN B C 1
ATOM 1668 O O . GLN B 1 7 ? -3.234 -27.25 -9.18 1 60.72 7 GLN B O 1
ATOM 1673 N N . VAL B 1 8 ? -2.221 -28.984 -10.094 1 78.62 8 VAL B N 1
ATOM 1674 C CA . VAL B 1 8 ? -2.26 -28.516 -11.477 1 78.62 8 VAL B CA 1
ATOM 1675 C C . VAL B 1 8 ? -3.707 -28.453 -11.961 1 78.62 8 VAL B C 1
ATOM 1677 O O . VAL B 1 8 ? -4.406 -29.469 -11.977 1 78.62 8 VAL B O 1
ATOM 1680 N N . LEU B 1 9 ? -4.203 -27.297 -12.18 1 87.25 9 LEU B N 1
ATOM 1681 C CA . LEU B 1 9 ? -5.562 -27.078 -12.664 1 87.25 9 LEU B CA 1
ATOM 1682 C C . LEU B 1 9 ? -5.699 -27.5 -14.117 1 87.25 9 LEU B C 1
ATOM 1684 O O . LEU B 1 9 ? -4.785 -27.281 -14.922 1 87.25 9 LEU B O 1
ATOM 1688 N N . SER B 1 10 ? -6.781 -28.172 -14.438 1 92.62 10 SER B N 1
ATOM 1689 C CA . SER B 1 10 ? -7.086 -28.5 -15.82 1 92.62 10 SER B CA 1
ATOM 1690 C C . SER B 1 10 ? -7.383 -27.25 -16.641 1 92.62 10 SER B C 1
ATOM 1692 O O . SER B 1 10 ? -7.684 -26.188 -16.078 1 92.62 10 SER B O 1
ATOM 1694 N N . PRO B 1 11 ? -7.301 -27.438 -17.953 1 92.69 11 PRO B N 1
ATOM 1695 C CA . PRO B 1 11 ? -7.668 -26.312 -18.812 1 92.69 11 PRO B CA 1
ATOM 1696 C C . PRO B 1 11 ? -9.094 -25.812 -18.547 1 92.69 11 PRO B C 1
ATOM 1698 O O . PRO B 1 11 ? -9.344 -24.609 -18.578 1 92.69 11 PRO B O 1
ATOM 1701 N N . ARG B 1 12 ? -9.938 -26.734 -18.297 1 93.62 12 ARG B N 1
ATOM 1702 C CA . ARG B 1 12 ? -11.328 -26.391 -18.016 1 93.62 12 ARG B CA 1
ATOM 1703 C C . ARG B 1 12 ? -11.438 -25.594 -16.719 1 93.62 12 ARG B C 1
ATOM 1705 O O . ARG B 1 12 ? -12.172 -24.609 -16.656 1 93.62 12 ARG B O 1
ATOM 1712 N N . GLN B 1 13 ? -10.773 -26 -15.711 1 94.81 13 GLN B N 1
ATOM 1713 C CA . GLN B 1 13 ? -10.773 -25.297 -14.438 1 94.81 13 GLN B CA 1
ATOM 1714 C C . GLN B 1 13 ? -10.195 -23.891 -14.586 1 94.81 13 GLN B C 1
ATOM 1716 O O . GLN B 1 13 ? -10.703 -22.938 -14 1 94.81 13 GLN B O 1
ATOM 1721 N N . ASN B 1 14 ? -9.203 -23.781 -15.391 1 93.81 14 ASN B N 1
ATOM 1722 C CA . ASN B 1 14 ? -8.625 -22.469 -15.672 1 93.81 14 ASN B CA 1
ATOM 1723 C C . ASN B 1 14 ? -9.625 -21.531 -16.328 1 93.81 14 ASN B C 1
ATOM 1725 O O . ASN B 1 14 ? -9.719 -20.359 -15.969 1 93.81 14 ASN B O 1
ATOM 1729 N N . ASP B 1 15 ? -10.305 -22.094 -17.25 1 94.5 15 ASP B N 1
ATOM 1730 C CA . ASP B 1 15 ? -11.32 -21.312 -17.953 1 94.5 15 ASP B CA 1
ATOM 1731 C C . ASP B 1 15 ? -12.383 -20.797 -16.984 1 94.5 15 ASP B C 1
ATOM 1733 O O . ASP B 1 15 ? -12.828 -19.656 -17.094 1 94.5 15 ASP B O 1
ATOM 1737 N N . VAL B 1 16 ? -12.773 -21.625 -16.094 1 95.5 16 VAL B N 1
ATOM 1738 C CA . VAL B 1 16 ? -13.781 -21.266 -15.102 1 95.5 16 VAL B CA 1
ATOM 1739 C C . VAL B 1 16 ? -13.266 -20.109 -14.234 1 95.5 16 VAL B C 1
ATOM 1741 O O . VAL B 1 16 ? -13.984 -19.156 -13.984 1 95.5 16 VAL B O 1
ATOM 1744 N N . LEU B 1 17 ? -12.055 -20.25 -13.812 1 95.38 17 LEU B N 1
ATOM 1745 C CA . LEU B 1 17 ? -11.469 -19.219 -12.961 1 95.38 17 LEU B CA 1
ATOM 1746 C C . LEU B 1 17 ? -11.328 -17.906 -13.719 1 95.38 17 LEU B C 1
ATOM 1748 O O . LEU B 1 17 ? -11.539 -16.828 -13.148 1 95.38 17 LEU B O 1
ATOM 1752 N N . GLU B 1 18 ? -10.984 -17.984 -14.984 1 94.69 18 GLU B N 1
ATOM 1753 C CA . GLU B 1 18 ? -10.906 -16.797 -15.82 1 94.69 18 GLU B CA 1
ATOM 1754 C C . GLU B 1 18 ? -12.266 -16.109 -15.938 1 94.69 18 GLU B C 1
ATOM 1756 O O . GLU B 1 18 ? -12.352 -14.875 -15.867 1 94.69 18 GLU B O 1
ATOM 1761 N N . GLN B 1 19 ? -13.289 -16.875 -16.125 1 95.38 19 GLN B N 1
ATOM 1762 C CA . GLN B 1 19 ? -14.641 -16.328 -16.219 1 95.38 19 GLN B CA 1
ATOM 1763 C C . GLN B 1 19 ? -15.07 -15.711 -14.891 1 95.38 19 GLN B C 1
ATOM 1765 O O . GLN B 1 19 ? -15.719 -14.664 -14.875 1 95.38 19 GLN B O 1
ATOM 1770 N N . ALA B 1 20 ? -14.773 -16.406 -13.812 1 95.19 20 ALA B N 1
ATOM 1771 C CA . ALA B 1 20 ? -15.102 -15.875 -12.492 1 95.19 20 ALA B CA 1
ATOM 1772 C C . ALA B 1 20 ? -14.43 -14.523 -12.258 1 95.19 20 ALA B C 1
ATOM 1774 O O . ALA B 1 20 ? -15.07 -13.586 -11.766 1 95.19 20 ALA B O 1
ATOM 1775 N N . LEU B 1 21 ? -13.188 -14.445 -12.633 1 94.81 21 LEU B N 1
ATOM 1776 C CA . LEU B 1 21 ? -12.438 -13.203 -12.461 1 94.81 21 LEU B CA 1
ATOM 1777 C C . LEU B 1 21 ? -13 -12.109 -13.359 1 94.81 21 LEU B C 1
ATOM 1779 O O . LEU B 1 21 ? -13.039 -10.938 -12.969 1 94.81 21 LEU B O 1
ATOM 1783 N N . ARG B 1 22 ? -13.438 -12.461 -14.547 1 95 22 ARG B N 1
ATOM 1784 C CA . ARG B 1 22 ? -14.086 -11.5 -15.438 1 95 22 ARG B CA 1
ATOM 1785 C C . ARG B 1 22 ? -15.375 -10.961 -14.812 1 95 22 ARG B C 1
ATOM 1787 O O . ARG B 1 22 ? -15.656 -9.766 -14.891 1 95 22 ARG B O 1
ATOM 1794 N N . LEU B 1 23 ? -16.172 -11.82 -14.195 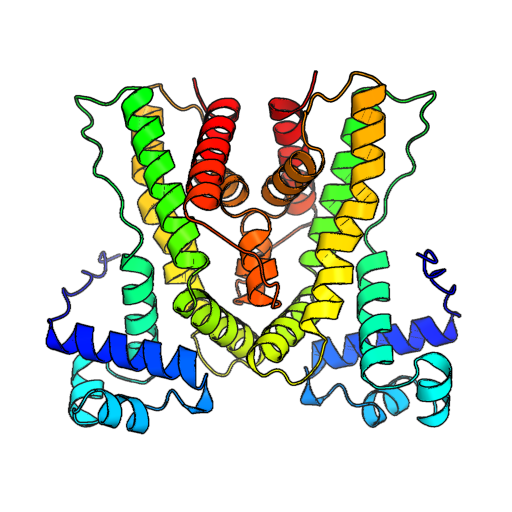1 94.94 23 LEU B N 1
ATOM 1795 C CA . LEU B 1 23 ? -17.406 -11.414 -13.531 1 94.94 23 LEU B CA 1
ATOM 1796 C C . LEU B 1 23 ? -17.109 -10.445 -12.383 1 94.94 23 LEU B C 1
ATOM 1798 O O . LEU B 1 23 ? -17.844 -9.484 -12.18 1 94.94 23 LEU B O 1
ATOM 1802 N N . LEU B 1 24 ? -16.078 -10.758 -11.703 1 93 24 LEU B N 1
ATOM 1803 C CA . LEU B 1 24 ? -15.688 -9.875 -10.609 1 93 24 LEU B CA 1
ATOM 1804 C C . LEU B 1 24 ? -15.352 -8.477 -11.133 1 93 24 LEU B C 1
ATOM 1806 O O . LEU B 1 24 ? -15.805 -7.477 -10.586 1 93 24 LEU B O 1
ATOM 1810 N N . VAL B 1 25 ? -14.586 -8.398 -12.188 1 93.19 25 VAL B N 1
ATOM 1811 C CA . VAL B 1 25 ? -14.133 -7.133 -12.758 1 93.19 25 VAL B CA 1
ATOM 1812 C C . VAL B 1 25 ? -15.328 -6.352 -13.297 1 93.19 25 VAL B C 1
ATOM 1814 O O . VAL B 1 25 ? -15.414 -5.137 -13.117 1 93.19 25 VAL B O 1
ATOM 1817 N N . GLU B 1 26 ? -16.25 -7.031 -13.867 1 91.44 26 GLU B N 1
ATOM 1818 C CA . GLU B 1 26 ? -17.375 -6.395 -14.555 1 91.44 26 GLU B CA 1
ATOM 1819 C C . GLU B 1 26 ? -18.469 -6.004 -13.578 1 91.44 26 GLU B C 1
ATOM 1821 O O . GLU B 1 26 ? -19.141 -4.984 -13.758 1 91.44 26 GLU B O 1
ATOM 1826 N N . GLY B 1 27 ? -18.656 -6.832 -12.5 1 88.5 27 GLY B N 1
ATOM 1827 C CA . GLY B 1 27 ? -19.859 -6.613 -11.711 1 88.5 27 GLY B CA 1
ATOM 1828 C C . GLY B 1 27 ? -19.594 -6.574 -10.219 1 88.5 27 GLY B C 1
ATOM 1829 O O . GLY B 1 27 ? -20.5 -6.324 -9.422 1 88.5 27 GLY B O 1
ATOM 1830 N N . GLY B 1 28 ? -18.359 -6.875 -9.883 1 86.12 28 GLY B N 1
ATOM 1831 C CA . GLY B 1 28 ? -18.016 -6.824 -8.469 1 86.12 28 GLY B CA 1
ATOM 1832 C C . GLY B 1 28 ? -18.562 -8 -7.68 1 86.12 28 GLY B C 1
ATOM 1833 O O . GLY B 1 28 ? -18.781 -9.078 -8.234 1 86.12 28 GLY B O 1
ATOM 1834 N N . ASP B 1 29 ? -18.75 -7.789 -6.375 1 81.81 29 ASP B N 1
ATOM 1835 C CA . ASP B 1 29 ? -19.109 -8.828 -5.418 1 81.81 29 ASP B CA 1
ATOM 1836 C C . ASP B 1 29 ? -20.5 -9.398 -5.734 1 81.81 29 ASP B C 1
ATOM 1838 O O . ASP B 1 29 ? -20.703 -10.609 -5.641 1 81.81 29 ASP B O 1
ATOM 1842 N N . ARG B 1 30 ? -21.359 -8.586 -6.078 1 84.75 30 ARG B N 1
ATOM 1843 C CA . ARG B 1 30 ? -22.734 -9.008 -6.297 1 84.75 30 ARG B CA 1
ATOM 1844 C C . ARG B 1 30 ? -22.844 -9.93 -7.504 1 84.75 30 ARG B C 1
ATOM 1846 O O . ARG B 1 30 ? -23.703 -10.805 -7.551 1 84.75 30 ARG B O 1
ATOM 1853 N N . ALA B 1 31 ? -21.953 -9.75 -8.391 1 88.44 31 ALA B N 1
ATOM 1854 C CA . ALA B 1 31 ? -21.969 -10.555 -9.609 1 88.44 31 ALA B CA 1
ATOM 1855 C C . ALA B 1 31 ? -21.25 -11.883 -9.398 1 88.44 31 ALA B C 1
ATOM 1857 O O . ALA B 1 31 ? -21.422 -12.82 -10.18 1 88.44 31 ALA B O 1
ATOM 1858 N N . LEU B 1 32 ? -20.484 -11.938 -8.359 1 88.38 32 LEU B N 1
ATOM 1859 C CA . LEU B 1 32 ? -19.625 -13.102 -8.133 1 88.38 32 LEU B CA 1
ATOM 1860 C C . LEU B 1 32 ? -20.344 -14.156 -7.305 1 88.38 32 LEU B C 1
ATOM 1862 O O . LEU B 1 32 ? -19.953 -14.43 -6.172 1 88.38 32 LEU B O 1
ATOM 1866 N N . THR B 1 33 ? -21.375 -14.758 -7.852 1 89.75 33 THR B N 1
ATOM 1867 C CA . THR B 1 33 ? -22.078 -15.867 -7.203 1 89.75 33 THR B CA 1
ATOM 1868 C C . THR B 1 33 ? -21.734 -17.188 -7.891 1 89.75 33 THR B C 1
ATOM 1870 O O . THR B 1 33 ? -21.359 -17.203 -9.062 1 89.75 33 THR B O 1
ATOM 1873 N N . THR B 1 34 ? -21.906 -18.266 -7.059 1 91.31 34 THR B N 1
ATOM 1874 C CA . THR B 1 34 ? -21.656 -19.578 -7.645 1 91.31 34 THR B CA 1
ATOM 1875 C C . THR B 1 34 ? -22.578 -19.812 -8.836 1 91.31 34 THR B C 1
ATOM 1877 O O . THR B 1 34 ? -22.172 -20.406 -9.836 1 91.31 34 THR B O 1
ATOM 1880 N N . ALA B 1 35 ? -23.75 -19.312 -8.727 1 93.81 35 ALA B N 1
ATOM 1881 C CA . ALA B 1 35 ? -24.703 -19.453 -9.82 1 93.81 35 ALA B CA 1
ATOM 1882 C C . ALA B 1 35 ? -24.25 -18.672 -11.055 1 93.81 35 ALA B C 1
ATOM 1884 O O . ALA B 1 35 ? -24.266 -19.203 -12.172 1 93.81 35 ALA B O 1
ATOM 1885 N N . SER B 1 36 ? -23.828 -17.516 -10.922 1 95.38 36 SER B N 1
ATOM 1886 C CA . SER B 1 36 ? -23.391 -16.672 -12.039 1 95.38 36 SER B CA 1
ATOM 1887 C C . SER B 1 36 ? -22.109 -17.203 -12.656 1 95.38 36 SER B C 1
ATOM 1889 O O . SER B 1 36 ? -21.922 -17.156 -13.875 1 95.38 36 SER B O 1
ATOM 1891 N N . ILE B 1 37 ? -21.219 -17.703 -11.828 1 95 37 ILE B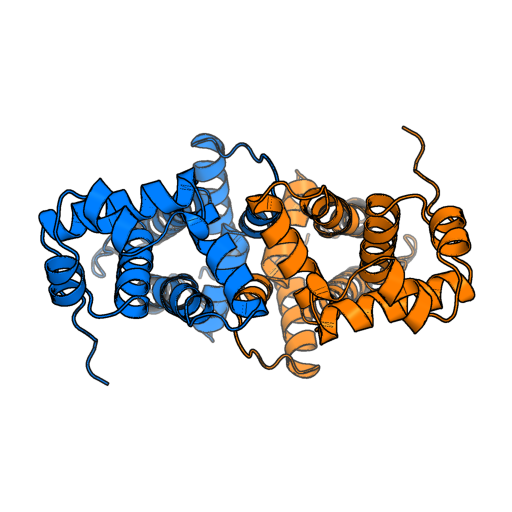 N 1
ATOM 1892 C CA . ILE B 1 37 ? -19.953 -18.25 -12.312 1 95 37 ILE B CA 1
ATOM 1893 C C . ILE B 1 37 ? -20.234 -19.5 -13.141 1 95 37 ILE B C 1
ATOM 1895 O O . ILE B 1 37 ? -19.688 -19.672 -14.234 1 95 37 ILE B O 1
ATOM 1899 N N . ALA B 1 38 ? -21.109 -20.344 -12.617 1 96.06 38 ALA B N 1
ATOM 1900 C CA . ALA B 1 38 ? -21.469 -21.547 -13.344 1 96.06 38 ALA B CA 1
ATOM 1901 C C . ALA B 1 38 ? -22.062 -21.219 -14.711 1 96.06 38 ALA B C 1
ATOM 1903 O O . ALA B 1 38 ? -21.656 -21.797 -15.727 1 96.06 38 ALA B O 1
ATOM 1904 N N . ARG B 1 39 ? -22.891 -20.297 -14.719 1 96 39 ARG B N 1
ATOM 1905 C CA . ARG B 1 39 ? -23.531 -19.891 -15.961 1 96 39 ARG B CA 1
ATOM 1906 C C . ARG B 1 39 ? -22.516 -19.328 -16.953 1 96 39 ARG B C 1
ATOM 1908 O O . ARG B 1 39 ? -22.484 -19.719 -18.109 1 96 39 ARG B O 1
ATOM 1915 N N . ALA B 1 40 ? -21.688 -18.5 -16.516 1 94.25 40 ALA B N 1
ATOM 1916 C CA . ALA B 1 40 ? -20.719 -17.828 -17.375 1 94.25 40 ALA B CA 1
ATOM 1917 C C . ALA B 1 40 ? -19.688 -18.812 -17.922 1 94.25 40 ALA B C 1
ATOM 1919 O O . ALA B 1 40 ? -19.203 -18.672 -19.047 1 94.25 40 ALA B O 1
ATOM 1920 N N . ALA B 1 41 ? -19.391 -19.797 -17.109 1 94.25 41 ALA B N 1
ATOM 1921 C CA . ALA B 1 41 ? -18.359 -20.766 -17.469 1 94.25 41 ALA B CA 1
ATOM 1922 C C . ALA B 1 41 ? -18.969 -22 -18.125 1 94.25 41 ALA B C 1
ATOM 1924 O O . ALA B 1 41 ? -18.266 -22.953 -18.453 1 94.25 41 ALA B O 1
ATOM 1925 N N . ASN B 1 42 ? -20.25 -21.984 -18.297 1 94.62 42 ASN B N 1
ATOM 1926 C CA . ASN B 1 42 ? -20.969 -23.094 -18.906 1 94.62 42 ASN B CA 1
ATOM 1927 C C . ASN B 1 42 ? -20.656 -24.406 -18.219 1 94.62 42 ASN B C 1
ATOM 1929 O O . ASN B 1 42 ? -20.25 -25.375 -18.859 1 94.62 42 ASN B O 1
ATOM 1933 N N . CYS B 1 43 ? -20.828 -24.406 -16.922 1 94.94 43 CYS B N 1
ATOM 1934 C CA . CYS B 1 43 ? -20.703 -25.625 -16.125 1 94.94 43 CYS B CA 1
ATOM 1935 C C . CYS B 1 43 ? -21.781 -25.672 -15.055 1 94.94 43 CYS B C 1
ATOM 1937 O O . CYS B 1 43 ? -22.562 -24.734 -14.906 1 94.94 43 CYS B O 1
ATOM 1939 N N . SER B 1 44 ? -21.844 -26.812 -14.406 1 93.69 44 SER B N 1
ATOM 1940 C CA . SER B 1 44 ? -22.844 -26.938 -13.352 1 93.69 44 SER B CA 1
ATOM 1941 C C . SER B 1 44 ? -22.312 -26.453 -12.008 1 93.69 44 SER B C 1
ATOM 1943 O O . SER B 1 44 ? -21.094 -26.438 -11.797 1 93.69 44 SER B O 1
ATOM 1945 N N . LYS B 1 45 ? -23.203 -26.109 -11.117 1 93.94 45 LYS B N 1
ATOM 1946 C CA . LYS B 1 45 ? -22.812 -25.797 -9.742 1 93.94 45 LYS B CA 1
ATOM 1947 C C . LYS B 1 45 ? -22.156 -27 -9.078 1 93.94 45 LYS B C 1
ATOM 1949 O O . LYS B 1 45 ? -21.219 -26.844 -8.289 1 93.94 45 LYS B O 1
ATOM 1954 N N . GLU B 1 46 ? -22.641 -28.109 -9.43 1 94.44 46 GLU B N 1
ATOM 1955 C CA . GLU B 1 46 ? -22.078 -29.344 -8.883 1 94.44 46 GLU B CA 1
ATOM 1956 C C . GLU B 1 46 ? -20.625 -29.516 -9.289 1 94.44 46 GLU B C 1
ATOM 1958 O O . GLU B 1 46 ? -19.781 -29.906 -8.469 1 94.44 46 GLU B O 1
ATOM 1963 N N . SER B 1 47 ? -20.281 -29.219 -10.484 1 94.75 47 SER B N 1
ATOM 1964 C CA . SER B 1 47 ? -18.906 -29.281 -10.969 1 94.75 47 SER B CA 1
ATOM 1965 C C . SER B 1 47 ? -18.016 -28.297 -10.219 1 94.75 47 SER B C 1
ATOM 1967 O O . SER B 1 47 ? -16.891 -28.625 -9.852 1 94.75 47 SER B O 1
ATOM 1969 N N . LEU B 1 48 ? -18.516 -27.094 -9.992 1 94.75 48 LEU B N 1
ATOM 1970 C CA . LEU B 1 48 ? -17.766 -26.078 -9.258 1 94.75 48 LEU B CA 1
ATOM 1971 C C . LEU B 1 48 ? -17.391 -26.578 -7.867 1 94.75 48 LEU B C 1
ATOM 1973 O O . LEU B 1 48 ? -16.234 -26.453 -7.449 1 94.75 48 LEU B O 1
ATOM 1977 N N . TYR B 1 49 ? -18.391 -27.219 -7.266 1 93 49 TYR B N 1
ATOM 1978 C CA . TYR B 1 49 ? -18.172 -27.703 -5.906 1 93 49 TYR B CA 1
ATOM 1979 C C . TYR B 1 49 ? -17.219 -28.891 -5.898 1 93 49 TYR B C 1
ATOM 1981 O O . TYR B 1 49 ? -16.422 -29.047 -4.973 1 93 49 TYR B O 1
ATOM 1989 N N . LYS B 1 50 ? -17.344 -29.625 -6.855 1 94.31 50 LYS B N 1
ATOM 1990 C CA . LYS B 1 50 ? -16.453 -30.766 -6.988 1 94.31 50 LYS B CA 1
ATOM 1991 C C . LYS B 1 50 ? -15.008 -30.312 -7.168 1 94.31 50 LYS B C 1
ATOM 1993 O O . LYS B 1 50 ? -14.094 -30.906 -6.586 1 94.31 50 LYS B O 1
ATOM 1998 N N . TRP B 1 51 ? -14.82 -29.312 -7.949 1 94.44 51 TRP B N 1
ATOM 1999 C CA . TRP B 1 51 ? -13.477 -28.875 -8.305 1 94.44 51 TRP B CA 1
ATOM 2000 C C . TRP B 1 51 ? -12.883 -28 -7.199 1 94.44 51 TRP B C 1
ATOM 2002 O O . TRP B 1 51 ? -11.688 -28.094 -6.906 1 94.44 51 TRP B O 1
ATOM 2012 N N . PHE B 1 52 ? -13.742 -27.109 -6.594 1 94.75 52 PHE B N 1
ATOM 2013 C CA . PHE B 1 52 ? -13.18 -26.062 -5.758 1 94.75 52 PHE B CA 1
ATOM 2014 C C . PHE B 1 52 ? -13.742 -26.141 -4.34 1 94.75 52 PHE B C 1
ATOM 2016 O O . PHE B 1 52 ? -13.297 -25.406 -3.451 1 94.75 52 PHE B O 1
ATOM 2023 N N . GLY B 1 53 ? -14.633 -27.047 -4.215 1 92.38 53 GLY B N 1
ATOM 2024 C CA . GLY B 1 53 ? -15.258 -27.125 -2.904 1 92.38 53 GLY B CA 1
ATOM 2025 C C . GLY B 1 53 ? -16.328 -26.078 -2.68 1 92.38 53 GLY B C 1
ATOM 2026 O O . GLY B 1 53 ? -17.234 -25.922 -3.502 1 92.38 53 GLY B O 1
ATOM 2027 N N . ASP B 1 54 ? -16.188 -25.281 -1.604 1 89.19 54 ASP B N 1
ATOM 2028 C CA . ASP B 1 54 ? -17.172 -24.266 -1.245 1 89.19 54 ASP B CA 1
ATOM 2029 C C . ASP B 1 54 ? -16.781 -22.906 -1.793 1 89.19 54 ASP B C 1
ATOM 2031 O O . ASP B 1 54 ? -15.867 -22.797 -2.615 1 89.19 54 ASP B O 1
ATOM 2035 N N . ARG B 1 55 ? -17.5 -21.906 -1.438 1 87.19 55 ARG B N 1
ATOM 2036 C CA . ARG B 1 55 ? -17.266 -20.547 -1.931 1 87.19 55 ARG B CA 1
ATOM 2037 C C . ARG B 1 55 ? -15.859 -20.078 -1.596 1 87.19 55 ARG B C 1
ATOM 2039 O O . ARG B 1 55 ? -15.18 -19.484 -2.436 1 87.19 55 ARG B O 1
ATOM 2046 N N . ASP B 1 56 ? -15.422 -20.406 -0.414 1 87 56 ASP B N 1
ATOM 2047 C CA . ASP B 1 56 ? -14.07 -20.016 -0.003 1 87 56 ASP B CA 1
ATOM 2048 C C . ASP B 1 56 ? -13.016 -20.75 -0.829 1 87 56 ASP B C 1
ATOM 2050 O O . ASP B 1 56 ? -11.977 -20.172 -1.163 1 87 56 ASP B O 1
ATOM 2054 N N . GLY B 1 57 ? -13.281 -21.938 -1.053 1 90.81 57 GLY B N 1
ATOM 2055 C CA . GLY B 1 57 ? -12.383 -22.672 -1.927 1 90.81 57 GLY B CA 1
ATOM 2056 C C . GLY B 1 57 ? -12.289 -22.078 -3.32 1 90.81 57 GLY B C 1
ATOM 2057 O O . GLY B 1 57 ? -11.203 -22 -3.893 1 90.81 57 GLY B O 1
ATOM 2058 N N . LEU B 1 58 ? -13.391 -21.719 -3.891 1 91.69 58 LEU B N 1
ATOM 2059 C CA . LEU B 1 58 ? -13.422 -21.078 -5.199 1 91.69 58 LEU B CA 1
ATOM 2060 C C . LEU B 1 58 ? -12.664 -19.75 -5.172 1 91.69 58 LEU B C 1
ATOM 2062 O O . LEU B 1 58 ? -11.852 -19.484 -6.059 1 91.69 58 LEU B O 1
ATOM 2066 N N . LEU B 1 59 ? -12.875 -19 -4.164 1 89.38 59 LEU B N 1
ATOM 2067 C CA . LEU B 1 59 ? -12.18 -17.719 -4.016 1 89.38 59 LEU B CA 1
ATOM 2068 C C . LEU B 1 59 ? -10.672 -17.922 -3.902 1 89.38 59 LEU B C 1
ATOM 2070 O O . LEU B 1 59 ? -9.898 -17.203 -4.523 1 89.38 59 LEU B O 1
ATOM 2074 N N . THR B 1 60 ? -10.305 -18.906 -3.158 1 91.5 60 THR B N 1
ATOM 2075 C CA . THR B 1 60 ? -8.898 -19.25 -3.004 1 91.5 60 THR B CA 1
ATOM 2076 C C . THR B 1 60 ? -8.273 -19.609 -4.352 1 91.5 60 THR B C 1
ATOM 2078 O O . THR B 1 60 ? -7.191 -19.125 -4.691 1 91.5 60 THR B O 1
ATOM 2081 N N . ALA B 1 61 ? -8.984 -20.406 -5.07 1 92.75 61 ALA B N 1
ATOM 2082 C CA . ALA B 1 61 ? -8.5 -20.812 -6.383 1 92.75 61 ALA B CA 1
ATOM 2083 C C . ALA B 1 61 ? -8.344 -19.609 -7.312 1 92.75 61 ALA B C 1
ATOM 2085 O O . ALA B 1 61 ? -7.375 -19.516 -8.07 1 92.75 61 ALA B O 1
ATOM 2086 N N . MET B 1 62 ? -9.297 -18.688 -7.293 1 93 62 MET B N 1
ATOM 2087 C CA . MET B 1 62 ? -9.242 -17.469 -8.102 1 93 62 MET B CA 1
ATOM 2088 C C . MET B 1 62 ? -8 -16.656 -7.766 1 93 62 MET B C 1
ATOM 2090 O O . MET B 1 62 ? -7.273 -16.234 -8.664 1 93 62 MET B O 1
ATOM 2094 N N . VAL B 1 63 ? -7.73 -16.469 -6.539 1 93.25 63 VAL B N 1
ATOM 2095 C CA . VAL B 1 63 ? -6.617 -15.648 -6.074 1 93.25 63 VAL B CA 1
ATOM 2096 C C . VAL B 1 63 ? -5.293 -16.312 -6.449 1 93.25 63 VAL B C 1
ATOM 2098 O O . VAL B 1 63 ? -4.375 -15.641 -6.93 1 93.25 63 VAL B O 1
ATOM 2101 N N . ARG B 1 64 ? -5.223 -17.562 -6.246 1 90.94 64 ARG B N 1
ATOM 2102 C CA . ARG B 1 64 ? -4.008 -18.297 -6.574 1 90.94 64 ARG B CA 1
ATOM 2103 C C . ARG B 1 64 ? -3.721 -18.25 -8.07 1 90.94 64 ARG B C 1
ATOM 2105 O O . ARG B 1 64 ? -2.568 -18.094 -8.484 1 90.94 64 ARG B O 1
ATOM 2112 N N . TRP B 1 65 ? -4.766 -18.422 -8.773 1 89.62 65 TRP B N 1
ATOM 2113 C CA . TRP B 1 65 ? -4.617 -18.344 -10.227 1 89.62 65 TRP B CA 1
ATOM 2114 C C . TRP B 1 65 ? -4.09 -16.984 -10.648 1 89.62 65 TRP B C 1
ATOM 2116 O O . TRP B 1 65 ? -3.16 -16.891 -11.445 1 89.62 65 TRP B O 1
ATOM 2126 N N . GLN B 1 66 ? -4.641 -15.945 -10.133 1 88.56 66 GLN B N 1
ATOM 2127 C CA . GLN B 1 66 ? -4.188 -14.586 -10.422 1 88.56 66 GLN B CA 1
ATOM 2128 C C . GLN B 1 66 ? -2.738 -14.391 -9.984 1 88.56 66 GLN B C 1
ATOM 2130 O O . GLN B 1 66 ? -1.939 -13.797 -10.711 1 88.56 66 GLN B O 1
ATOM 2135 N N . ALA B 1 67 ? -2.379 -14.867 -8.836 1 87.75 67 ALA B N 1
ATOM 2136 C CA . ALA B 1 67 ? -1.028 -14.75 -8.289 1 87.75 67 ALA B CA 1
ATOM 2137 C C . ALA B 1 67 ? -0.018 -15.484 -9.164 1 87.75 67 ALA B C 1
ATOM 2139 O O . ALA B 1 67 ? 1.141 -15.078 -9.266 1 87.75 67 ALA B O 1
ATOM 2140 N N . SER B 1 68 ? -0.449 -16.531 -9.82 1 86.31 68 SER B N 1
ATOM 2141 C CA . SER B 1 68 ? 0.44 -17.375 -10.609 1 86.31 68 SER B CA 1
ATOM 2142 C C . SER B 1 68 ? 0.934 -16.641 -11.852 1 86.31 68 SER B C 1
ATOM 2144 O O . SER B 1 68 ? 1.885 -17.078 -12.508 1 86.31 68 SER B O 1
ATOM 2146 N N . LYS B 1 69 ? 0.397 -15.539 -12.125 1 86.56 69 LYS B N 1
ATOM 2147 C CA . LYS B 1 69 ? 0.782 -14.758 -13.297 1 86.56 69 LYS B CA 1
ATOM 2148 C C . LYS B 1 69 ? 2.105 -14.039 -13.07 1 86.56 69 LYS B C 1
ATOM 2150 O O . LYS B 1 69 ? 2.727 -13.555 -14.016 1 86.56 69 LYS B O 1
ATOM 2155 N N . VAL B 1 70 ? 2.523 -13.875 -11.867 1 86.31 70 VAL B N 1
ATOM 2156 C CA . VAL B 1 70 ? 3.867 -13.383 -11.586 1 86.31 70 VAL B CA 1
ATOM 2157 C C . VAL B 1 70 ? 4.883 -14.5 -11.781 1 86.31 70 VAL B C 1
ATOM 2159 O O . VAL B 1 70 ? 4.879 -15.484 -11.039 1 86.31 70 VAL B O 1
ATOM 2162 N N . ARG B 1 71 ? 5.715 -14.32 -12.727 1 82.06 71 ARG B N 1
ATOM 2163 C CA . ARG B 1 71 ? 6.645 -15.383 -13.109 1 82.06 71 ARG B CA 1
ATOM 2164 C C . ARG B 1 71 ? 8.039 -15.117 -12.547 1 82.06 71 ARG B C 1
ATOM 2166 O O . ARG B 1 71 ? 8.492 -13.969 -12.508 1 82.06 71 ARG B O 1
ATOM 2173 N N . VAL B 1 72 ? 8.547 -16.172 -12 1 80.5 72 VAL B N 1
ATOM 2174 C CA . VAL B 1 72 ? 9.953 -16.125 -11.609 1 80.5 72 VAL B CA 1
ATOM 2175 C C . VAL B 1 72 ? 10.805 -16.797 -12.672 1 80.5 72 VAL B C 1
ATOM 2177 O O . VAL B 1 72 ? 10.484 -17.906 -13.133 1 80.5 72 VAL B O 1
ATOM 2180 N N . VAL B 1 73 ? 11.734 -16.062 -13.133 1 76.31 73 VAL B N 1
ATOM 2181 C CA . VAL B 1 73 ? 12.688 -16.656 -14.055 1 76.31 73 VAL B CA 1
ATOM 2182 C C . VAL B 1 73 ? 13.68 -17.531 -13.289 1 76.31 73 VAL B C 1
ATOM 2184 O O . VAL B 1 73 ? 14.359 -17.047 -12.375 1 76.31 73 VAL B O 1
ATOM 2187 N N . PRO B 1 74 ? 13.688 -18.734 -13.672 1 76.88 74 PRO B N 1
ATOM 2188 C CA . PRO B 1 74 ? 14.656 -19.594 -12.977 1 76.88 74 PRO B CA 1
ATOM 2189 C C . PRO B 1 74 ? 16.094 -19.125 -13.133 1 76.88 74 PRO B C 1
ATOM 2191 O O . PRO B 1 74 ? 16.5 -18.703 -14.219 1 76.88 74 PRO B O 1
ATOM 2194 N N . LEU B 1 75 ? 16.672 -18.922 -11.992 1 82.25 75 LEU B N 1
ATOM 2195 C CA . LEU B 1 75 ? 18.078 -18.578 -11.984 1 82.25 75 LEU B CA 1
ATOM 2196 C C . LEU B 1 75 ? 18.938 -19.828 -11.742 1 82.25 75 LEU B C 1
ATOM 2198 O O . LEU B 1 75 ? 18.656 -20.609 -10.836 1 82.25 75 LEU B O 1
ATOM 2202 N N . ALA B 1 76 ? 19.906 -20.078 -12.742 1 80.69 76 ALA B N 1
ATOM 2203 C CA . ALA B 1 76 ? 20.875 -21.172 -12.547 1 80.69 76 ALA B CA 1
ATOM 2204 C C . ALA B 1 76 ? 22.031 -20.719 -11.672 1 80.69 76 ALA B C 1
ATOM 2206 O O . ALA B 1 76 ? 22.656 -19.688 -11.945 1 80.69 76 ALA B O 1
ATOM 2207 N N . ARG B 1 77 ? 22.234 -21.453 -10.609 1 79.75 77 ARG B N 1
ATOM 2208 C CA . ARG B 1 77 ? 23.281 -21.125 -9.648 1 79.75 77 ARG B CA 1
ATOM 2209 C C . ARG B 1 77 ? 24.641 -21.031 -10.328 1 79.75 77 ARG B C 1
ATOM 2211 O O . ARG B 1 77 ? 25.438 -20.156 -10.016 1 79.75 77 ARG B O 1
ATOM 2218 N N . GLU B 1 78 ? 24.891 -21.922 -11.289 1 81.38 78 GLU B N 1
ATOM 2219 C CA . GLU B 1 78 ? 26.203 -22.031 -11.914 1 81.38 78 GLU B CA 1
ATOM 2220 C C . GLU B 1 78 ? 26.531 -20.797 -12.758 1 81.38 78 GLU B C 1
ATOM 2222 O O . GLU B 1 78 ? 27.703 -20.484 -12.977 1 81.38 78 GLU B O 1
ATOM 2227 N N . LYS B 1 79 ? 25.547 -20.047 -13.086 1 83.44 79 LYS B N 1
ATOM 2228 C CA . LYS B 1 79 ? 25.766 -18.922 -13.984 1 83.44 79 LYS B CA 1
ATOM 2229 C C . LYS B 1 79 ? 25.344 -17.609 -13.328 1 83.44 79 LYS B C 1
ATOM 2231 O O . LYS B 1 79 ? 25.219 -16.578 -14 1 83.44 79 LYS B O 1
ATOM 2236 N N . LEU B 1 80 ? 25.297 -17.766 -12.047 1 91.31 80 LEU B N 1
ATOM 2237 C CA . LEU B 1 80 ? 24.766 -16.594 -11.359 1 91.31 80 LEU B CA 1
ATOM 2238 C C . LEU B 1 80 ? 25.844 -15.516 -11.227 1 91.31 80 LEU B C 1
ATOM 2240 O O . LEU B 1 80 ? 26.938 -15.781 -10.727 1 91.31 80 LEU B O 1
ATOM 2244 N N . ASP B 1 81 ? 25.609 -14.383 -11.797 1 94.81 81 ASP B N 1
ATOM 2245 C CA . ASP B 1 81 ? 26.422 -13.18 -11.609 1 94.81 81 ASP B CA 1
ATOM 2246 C C . ASP B 1 81 ? 25.547 -11.953 -11.367 1 94.81 81 ASP B C 1
ATOM 2248 O O . ASP B 1 81 ? 24.312 -12.07 -11.266 1 94.81 81 ASP B O 1
ATOM 2252 N N . ALA B 1 82 ? 26.125 -10.82 -11.219 1 96 82 ALA B N 1
ATOM 2253 C CA . ALA B 1 82 ? 25.391 -9.602 -10.867 1 96 82 ALA B CA 1
ATOM 2254 C C . ALA B 1 82 ? 24.375 -9.242 -11.938 1 96 82 ALA B C 1
ATOM 2256 O O . ALA B 1 82 ? 23.25 -8.82 -11.625 1 96 82 ALA B O 1
ATOM 2257 N N . GLU B 1 83 ? 24.781 -9.461 -13.141 1 95.62 83 GLU B N 1
ATOM 2258 C CA . GLU B 1 83 ? 23.906 -9.102 -14.25 1 95.62 83 GLU B CA 1
ATOM 2259 C C . GLU B 1 83 ? 22.688 -10.016 -14.312 1 95.62 83 GLU B C 1
ATOM 2261 O O . GLU B 1 83 ? 21.562 -9.539 -14.5 1 95.62 83 GLU B O 1
ATOM 2266 N N . SER B 1 84 ? 22.891 -11.305 -14.219 1 95.31 84 SER B N 1
ATOM 2267 C CA . SER B 1 84 ? 21.781 -12.25 -14.258 1 95.31 84 SER B CA 1
ATOM 2268 C C . SER B 1 84 ? 20.859 -12.07 -13.062 1 95.31 84 SER B C 1
ATOM 2270 O O . SER B 1 84 ? 19.641 -12.203 -13.18 1 95.31 84 SER B O 1
ATOM 2272 N N . LEU B 1 85 ? 21.406 -11.781 -11.867 1 96.88 85 LEU B N 1
ATOM 2273 C CA . LEU B 1 85 ? 20.594 -11.523 -10.68 1 96.88 85 LEU B CA 1
ATOM 2274 C C . LEU B 1 85 ? 19.766 -10.25 -10.859 1 96.88 85 LEU B C 1
ATOM 2276 O O . LEU B 1 85 ? 18.578 -10.242 -10.539 1 96.88 85 LEU B O 1
ATOM 2280 N N . PHE B 1 86 ? 20.422 -9.227 -11.383 1 97.44 86 PHE B N 1
ATOM 2281 C CA . PHE B 1 86 ? 19.719 -7.977 -11.656 1 97.44 86 PHE B CA 1
ATOM 2282 C C . PHE B 1 86 ? 18.547 -8.211 -12.609 1 97.44 86 PHE B C 1
ATOM 2284 O O . PHE B 1 86 ? 17.422 -7.777 -12.336 1 97.44 86 PHE B O 1
ATOM 2291 N N . SER B 1 87 ? 18.812 -8.914 -13.656 1 95.94 87 SER B N 1
ATOM 2292 C CA . SER B 1 87 ? 17.781 -9.188 -14.656 1 95.94 87 SER B CA 1
ATOM 2293 C C . SER B 1 87 ? 16.625 -9.984 -14.062 1 95.94 87 SER B C 1
ATOM 2295 O O . SER B 1 87 ? 15.469 -9.711 -14.359 1 95.94 87 SER B O 1
ATOM 2297 N N . SER B 1 88 ? 16.938 -10.945 -13.266 1 95.62 88 SER B N 1
ATOM 2298 C CA . SER B 1 88 ? 15.906 -11.758 -12.625 1 95.62 88 SER B CA 1
ATOM 2299 C C . SER B 1 88 ? 15.031 -10.914 -11.703 1 95.62 88 SER B C 1
ATOM 2301 O O . SER B 1 88 ? 13.805 -11 -11.758 1 95.62 88 SER B O 1
ATOM 2303 N N . LEU B 1 89 ? 15.664 -10.102 -10.891 1 97.06 89 LEU B N 1
ATOM 2304 C CA . LEU B 1 89 ? 14.93 -9.25 -9.961 1 97.06 89 LEU B CA 1
ATOM 2305 C C . LEU B 1 89 ? 14.117 -8.203 -10.711 1 97.06 89 LEU B C 1
ATOM 2307 O O . LEU B 1 89 ? 12.984 -7.895 -10.32 1 97.06 89 LEU B O 1
ATOM 2311 N N . GLU B 1 90 ? 14.719 -7.684 -11.742 1 97.62 90 GLU B N 1
ATOM 2312 C CA . GLU B 1 90 ? 14.008 -6.699 -12.555 1 97.62 90 GLU B CA 1
ATOM 2313 C C . GLU B 1 90 ? 12.773 -7.309 -13.211 1 97.62 90 GLU B C 1
ATOM 2315 O O . GLU B 1 90 ? 11.711 -6.691 -13.234 1 97.62 90 GLU B O 1
ATOM 2320 N N . HIS B 1 91 ? 12.906 -8.484 -13.75 1 95.56 91 HIS B N 1
ATOM 2321 C CA . HIS B 1 91 ? 11.773 -9.18 -14.359 1 95.56 91 HIS B CA 1
ATOM 2322 C C . HIS B 1 91 ? 10.688 -9.469 -13.328 1 95.56 91 HIS B C 1
ATOM 2324 O O . HIS B 1 91 ? 9.5 -9.312 -13.609 1 95.56 91 HIS B O 1
ATOM 2330 N N . PHE B 1 92 ? 11.117 -9.93 -12.211 1 95.38 92 PHE B N 1
ATOM 2331 C CA . PHE B 1 92 ? 10.18 -10.164 -11.117 1 95.38 92 PHE B CA 1
ATOM 2332 C C . PHE B 1 92 ? 9.406 -8.898 -10.781 1 95.38 92 PHE B C 1
ATOM 2334 O O . PHE B 1 92 ? 8.172 -8.922 -10.688 1 95.38 92 PHE B O 1
ATOM 2341 N N . ALA B 1 93 ? 10.133 -7.785 -10.602 1 97.19 93 ALA B N 1
ATOM 2342 C CA . ALA B 1 93 ? 9.516 -6.5 -10.266 1 97.19 93 ALA B CA 1
ATOM 2343 C C . ALA B 1 93 ? 8.531 -6.066 -11.344 1 97.19 93 ALA B C 1
ATOM 2345 O O . ALA B 1 93 ? 7.426 -5.617 -11.039 1 97.19 93 ALA B O 1
ATOM 2346 N N . ARG B 1 94 ? 8.906 -6.207 -12.555 1 96.44 94 ARG B N 1
ATOM 2347 C CA . ARG B 1 94 ? 8.062 -5.828 -13.68 1 96.44 94 ARG B CA 1
ATOM 2348 C C . ARG B 1 94 ? 6.766 -6.625 -13.688 1 96.44 94 ARG B C 1
ATOM 2350 O O . ARG B 1 94 ? 5.68 -6.051 -13.781 1 96.44 94 ARG B O 1
ATOM 2357 N N . ASP B 1 95 ? 6.863 -7.91 -13.562 1 94.62 95 ASP B N 1
ATOM 2358 C CA . ASP B 1 95 ? 5.68 -8.766 -13.562 1 94.62 95 ASP B CA 1
ATOM 2359 C C . ASP B 1 95 ? 4.77 -8.438 -12.383 1 94.62 95 ASP B C 1
ATOM 2361 O O . ASP B 1 95 ? 3.543 -8.453 -12.516 1 94.62 95 ASP B O 1
ATOM 2365 N N . TRP B 1 96 ? 5.395 -8.227 -11.297 1 94.62 96 TRP B N 1
ATOM 2366 C CA . TRP B 1 96 ? 4.633 -7.895 -10.094 1 94.62 96 TRP B CA 1
ATOM 2367 C C . TRP B 1 96 ? 3.84 -6.605 -10.297 1 94.62 96 TRP B C 1
ATOM 2369 O O . TRP B 1 96 ? 2.641 -6.555 -10.016 1 94.62 96 TRP B O 1
ATOM 2379 N N . LEU B 1 97 ? 4.473 -5.582 -10.828 1 96.62 97 LEU B N 1
ATOM 2380 C CA . LEU B 1 97 ? 3.811 -4.312 -11.102 1 96.62 97 LEU B CA 1
ATOM 2381 C C . LEU B 1 97 ? 2.676 -4.5 -12.109 1 96.62 97 LEU B C 1
ATOM 2383 O O . LEU B 1 97 ? 1.584 -3.957 -11.922 1 96.62 97 LEU B O 1
ATOM 2387 N N . LEU B 1 98 ? 2.912 -5.258 -13.094 1 94.62 98 LEU B N 1
ATOM 2388 C CA . LEU B 1 98 ? 1.906 -5.488 -14.125 1 94.62 98 LEU B CA 1
ATOM 2389 C C . LEU B 1 98 ? 0.694 -6.215 -13.555 1 94.62 98 LEU B C 1
ATOM 2391 O O . LEU B 1 98 ? -0.448 -5.848 -13.844 1 94.62 98 LEU B O 1
ATOM 2395 N N . VAL B 1 99 ? 0.925 -7.164 -12.766 1 92.75 99 VAL B N 1
ATOM 2396 C CA . VAL B 1 99 ? -0.163 -7.941 -12.18 1 92.75 99 VAL B CA 1
ATOM 2397 C C . VAL B 1 99 ? -0.953 -7.07 -11.203 1 92.75 99 VAL B C 1
ATOM 2399 O O . VAL B 1 99 ? -2.184 -7.027 -11.258 1 92.75 99 VAL B O 1
ATOM 2402 N N . LEU B 1 100 ? -0.277 -6.359 -10.352 1 94.62 100 LEU B N 1
ATOM 2403 C CA . LEU B 1 100 ? -0.924 -5.555 -9.312 1 94.62 100 LEU B CA 1
ATOM 2404 C C . LEU B 1 100 ? -1.726 -4.414 -9.938 1 94.62 100 LEU B C 1
ATOM 2406 O O . LEU B 1 100 ? -2.75 -4 -9.391 1 94.62 100 LEU B O 1
ATOM 2410 N N . SER B 1 101 ? -1.279 -3.979 -11.062 1 95.56 101 SER B N 1
ATOM 2411 C CA . SER B 1 101 ? -1.929 -2.818 -11.672 1 95.56 101 SER B CA 1
ATOM 2412 C C . SER B 1 101 ? -3.043 -3.242 -12.617 1 95.56 101 SER B C 1
ATOM 2414 O O . SER B 1 101 ? -3.758 -2.398 -13.164 1 95.56 101 SER B O 1
ATOM 2416 N N . GLY B 1 102 ? -3.18 -4.48 -12.82 1 93.94 102 GLY B N 1
ATOM 2417 C CA . GLY B 1 102 ? -4.227 -4.961 -13.711 1 93.94 102 GLY B CA 1
ATOM 2418 C C . GLY B 1 102 ? -5.617 -4.844 -13.117 1 93.94 102 GLY B C 1
ATOM 2419 O O . GLY B 1 102 ? -5.777 -4.855 -11.891 1 93.94 102 GLY B O 1
ATOM 2420 N N . ARG B 1 103 ? -6.605 -4.801 -13.953 1 93.56 103 ARG B N 1
ATOM 2421 C CA . ARG B 1 103 ? -7.992 -4.621 -13.539 1 93.56 103 ARG B CA 1
ATOM 2422 C C . ARG B 1 103 ? -8.438 -5.75 -12.617 1 93.56 103 ARG B C 1
ATOM 2424 O O . ARG B 1 103 ? -9.18 -5.523 -11.656 1 93.56 103 ARG B O 1
ATOM 2431 N N . THR B 1 104 ? -7.98 -6.926 -12.914 1 94.06 104 THR B N 1
ATOM 2432 C CA . THR B 1 104 ? -8.352 -8.086 -12.117 1 94.06 104 THR B CA 1
ATOM 2433 C C . THR B 1 104 ? -7.797 -7.973 -10.695 1 94.06 104 THR B C 1
ATOM 2435 O O . THR B 1 104 ? -8.523 -8.18 -9.719 1 94.06 104 THR B O 1
ATOM 2438 N N . SER B 1 105 ? -6.559 -7.68 -10.594 1 94.38 105 SER B N 1
ATOM 2439 C CA . SER B 1 105 ? -5.938 -7.523 -9.281 1 94.38 105 SER B CA 1
ATOM 2440 C C . SER B 1 105 ? -6.605 -6.41 -8.484 1 94.38 105 SER B C 1
ATOM 2442 O O . SER B 1 105 ? -6.867 -6.566 -7.289 1 94.38 105 SER B O 1
ATOM 2444 N N . ILE B 1 106 ? -6.863 -5.328 -9.109 1 95.25 106 ILE B N 1
ATOM 2445 C CA . ILE B 1 106 ? -7.492 -4.195 -8.438 1 95.25 106 ILE B CA 1
ATOM 2446 C C . ILE B 1 106 ? -8.867 -4.609 -7.906 1 95.25 106 ILE B C 1
ATOM 2448 O O . ILE B 1 106 ? -9.18 -4.371 -6.738 1 95.25 106 ILE B O 1
ATOM 2452 N N . ALA B 1 107 ? -9.656 -5.242 -8.75 1 94.31 107 ALA B N 1
ATOM 2453 C CA . ALA B 1 107 ? -10.992 -5.672 -8.344 1 94.31 107 ALA B CA 1
ATOM 2454 C C . ALA B 1 107 ? -10.93 -6.68 -7.203 1 94.31 107 ALA B C 1
ATOM 2456 O O . ALA B 1 107 ? -11.688 -6.586 -6.238 1 94.31 107 ALA B O 1
ATOM 2457 N N . LEU B 1 108 ? -10.047 -7.637 -7.332 1 93.81 108 LEU B N 1
ATOM 2458 C CA . LEU B 1 108 ? -9.898 -8.68 -6.324 1 93.81 108 LEU B CA 1
ATOM 2459 C C 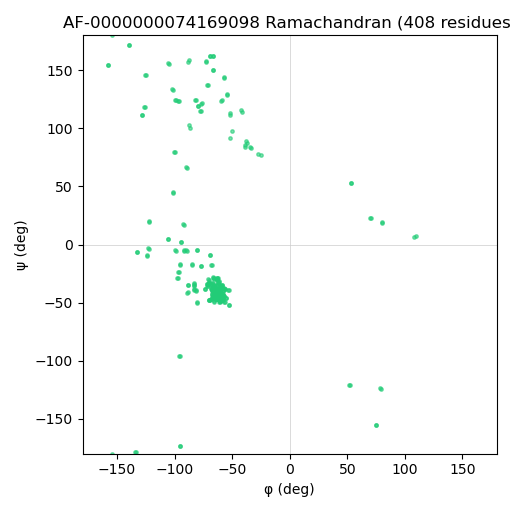. LEU B 1 108 ? -9.445 -8.094 -4.996 1 93.81 108 LEU B C 1
ATOM 2461 O O . LEU B 1 108 ? -9.969 -8.453 -3.939 1 93.81 108 LEU B O 1
ATOM 2465 N N . ASN B 1 109 ? -8.492 -7.234 -4.961 1 95.5 109 ASN B N 1
ATOM 2466 C CA . ASN B 1 109 ? -8 -6.613 -3.736 1 95.5 109 ASN B CA 1
ATOM 2467 C C . ASN B 1 109 ? -9.047 -5.703 -3.105 1 95.5 109 ASN B C 1
ATOM 2469 O O . ASN B 1 109 ? -9.18 -5.656 -1.88 1 95.5 109 ASN B O 1
ATOM 2473 N N . ARG B 1 110 ? -9.773 -4.969 -3.959 1 94.62 110 ARG B N 1
ATOM 2474 C CA . ARG B 1 110 ? -10.852 -4.152 -3.412 1 94.62 110 ARG B CA 1
ATOM 2475 C C . ARG B 1 110 ? -11.891 -5.016 -2.709 1 94.62 110 ARG B C 1
ATOM 2477 O O . ARG B 1 110 ? -12.344 -4.688 -1.609 1 94.62 110 ARG B O 1
ATOM 2484 N N . LEU B 1 111 ? -12.242 -6.066 -3.346 1 92 111 LEU B N 1
ATOM 2485 C CA . LEU B 1 111 ? -13.203 -6.988 -2.742 1 92 111 LEU B CA 1
ATOM 2486 C C . LEU B 1 111 ? -12.656 -7.555 -1.435 1 92 111 LEU B C 1
ATOM 2488 O O . LEU B 1 111 ? -13.383 -7.625 -0.437 1 92 111 LEU B O 1
ATOM 2492 N N . ALA B 1 112 ? -11.43 -7.949 -1.44 1 94.56 112 ALA B N 1
ATOM 2493 C CA . ALA B 1 112 ? -10.797 -8.523 -0.259 1 94.56 112 ALA B CA 1
ATOM 2494 C C . ALA B 1 112 ? -10.742 -7.512 0.883 1 94.56 112 ALA B C 1
ATOM 2496 O O . ALA B 1 112 ? -11.016 -7.855 2.037 1 94.56 112 ALA B O 1
ATOM 2497 N N . VAL B 1 113 ? -10.406 -6.309 0.637 1 94.75 113 VAL B N 1
ATOM 2498 C CA . VAL B 1 113 ? -10.328 -5.238 1.629 1 94.75 113 VAL B CA 1
ATOM 2499 C C . VAL B 1 113 ? -11.719 -4.992 2.223 1 94.75 113 VAL B C 1
ATOM 2501 O O . VAL B 1 113 ? -11.859 -4.836 3.438 1 94.75 113 VAL B O 1
ATOM 2504 N N . SER B 1 114 ? -12.703 -4.996 1.362 1 90 114 SER B N 1
ATOM 2505 C CA . SER B 1 114 ? -14.07 -4.812 1.824 1 90 114 SER B CA 1
ATOM 2506 C C . SER B 1 114 ? -14.508 -5.949 2.748 1 90 114 SER B C 1
ATOM 2508 O O . SER B 1 114 ? -15.141 -5.711 3.773 1 90 114 SER B O 1
ATOM 2510 N N . HIS B 1 115 ? -14.133 -7.121 2.404 1 89.56 115 HIS B N 1
ATOM 2511 C CA . HIS B 1 115 ? -14.523 -8.273 3.209 1 89.56 115 HIS B CA 1
ATOM 2512 C C . HIS B 1 115 ? -13.773 -8.297 4.539 1 89.56 115 HIS B C 1
ATOM 2514 O O . HIS B 1 115 ? -14.312 -8.75 5.551 1 89.56 115 HIS B O 1
ATOM 2520 N N . ALA B 1 116 ? -12.602 -7.863 4.531 1 89.5 116 ALA B N 1
ATOM 2521 C CA . ALA B 1 116 ? -11.844 -7.781 5.773 1 89.5 116 ALA B CA 1
ATOM 2522 C C . ALA B 1 116 ? -12.516 -6.848 6.77 1 89.5 116 ALA B C 1
ATOM 2524 O O . ALA B 1 116 ? -12.445 -7.066 7.98 1 89.5 116 ALA B O 1
ATOM 2525 N N . ALA B 1 117 ? -13.172 -5.852 6.34 1 83.12 117 ALA B N 1
ATOM 2526 C CA . ALA B 1 117 ? -13.883 -4.895 7.18 1 83.12 117 ALA B CA 1
ATOM 2527 C C . ALA B 1 117 ? -15.156 -5.508 7.758 1 83.12 117 ALA B C 1
ATOM 2529 O O . ALA B 1 117 ? -15.477 -5.301 8.93 1 83.12 117 ALA B O 1
ATOM 2530 N N . SER B 1 118 ? -15.812 -6.301 6.961 1 81.81 118 SER B N 1
ATOM 2531 C CA . SER B 1 118 ? -17.141 -6.781 7.332 1 81.81 118 SER B CA 1
ATOM 2532 C C . SER B 1 118 ? -17.062 -8.156 7.988 1 81.81 118 SER B C 1
ATOM 2534 O O . SER B 1 118 ? -18.016 -8.594 8.641 1 81.81 118 SER B O 1
ATOM 2536 N N . GLY B 1 119 ? -15.93 -8.82 7.793 1 79.75 119 GLY B N 1
ATOM 2537 C CA . GLY B 1 119 ? -15.844 -10.18 8.289 1 79.75 119 GLY B CA 1
ATOM 2538 C C . GLY B 1 119 ? -16.703 -11.156 7.508 1 79.75 119 GLY B C 1
ATOM 2539 O O . GLY B 1 119 ? -17.062 -12.227 8.016 1 79.75 119 GLY B O 1
ATOM 2540 N N . ARG B 1 120 ? -17.031 -10.836 6.309 1 77.75 120 ARG B N 1
ATOM 2541 C CA . ARG B 1 120 ? -17.969 -11.602 5.496 1 77.75 120 ARG B CA 1
ATOM 2542 C C . ARG B 1 120 ? -17.359 -12.93 5.051 1 77.75 120 ARG B C 1
ATOM 2544 O O . ARG B 1 120 ? -18.078 -13.898 4.816 1 77.75 120 ARG B O 1
ATOM 2551 N N . SER B 1 121 ? -16.078 -12.867 4.828 1 81.69 121 SER B N 1
ATOM 2552 C CA . SER B 1 121 ? -15.398 -14.07 4.355 1 81.69 121 SER B CA 1
ATOM 2553 C C . SER B 1 121 ? -13.922 -14.047 4.73 1 81.69 121 SER B C 1
ATOM 2555 O O . SER B 1 121 ? -13.438 -13.078 5.312 1 81.69 121 SER B O 1
ATOM 2557 N N . ALA B 1 122 ? -13.297 -15.086 4.332 1 88 122 ALA B N 1
ATOM 2558 C CA . ALA B 1 122 ? -11.859 -15.203 4.594 1 88 122 ALA B CA 1
ATOM 2559 C C . ALA B 1 122 ? -11.047 -14.648 3.426 1 88 122 ALA B C 1
ATOM 2561 O O . ALA B 1 122 ? -9.844 -14.922 3.318 1 88 122 ALA B O 1
ATOM 2562 N N . LEU B 1 123 ? -11.672 -13.875 2.586 1 89.5 123 LEU B N 1
ATOM 2563 C CA . LEU B 1 123 ? -11.031 -13.453 1.347 1 89.5 123 LEU B CA 1
ATOM 2564 C C . LEU B 1 123 ? -9.812 -12.586 1.638 1 89.5 123 LEU B C 1
ATOM 2566 O O . LEU B 1 123 ? -8.789 -12.695 0.958 1 89.5 123 LEU B O 1
ATOM 2570 N N . GLY B 1 124 ? -9.938 -11.719 2.631 1 92.12 124 GLY B N 1
ATOM 2571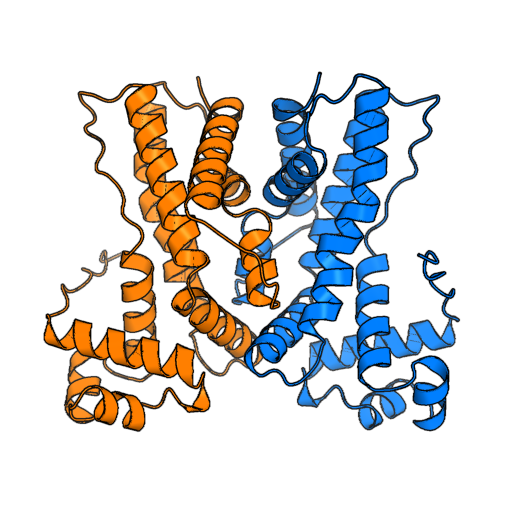 C CA . GLY B 1 124 ? -8.789 -10.922 3.014 1 92.12 124 GLY B CA 1
ATOM 2572 C C . GLY B 1 124 ? -7.566 -11.758 3.352 1 92.12 124 GLY B C 1
ATOM 2573 O O . GLY B 1 124 ? -6.473 -11.5 2.842 1 92.12 124 GLY B O 1
ATOM 2574 N N . GLU B 1 125 ? -7.77 -12.75 4.102 1 92.06 125 GLU B N 1
ATOM 2575 C CA . GLU B 1 125 ? -6.703 -13.656 4.508 1 92.06 125 GLU B CA 1
ATOM 2576 C C . GLU B 1 125 ? -6.172 -14.445 3.316 1 92.06 125 GLU B C 1
ATOM 2578 O O . GLU B 1 125 ? -4.969 -14.695 3.215 1 92.06 125 GLU B O 1
ATOM 2583 N N . ILE B 1 126 ? -7.07 -14.836 2.506 1 91.44 126 ILE B N 1
ATOM 2584 C CA . ILE B 1 126 ? -6.703 -15.594 1.317 1 91.44 126 ILE B CA 1
ATOM 2585 C C . ILE B 1 126 ? -5.812 -14.742 0.414 1 91.44 126 ILE B C 1
ATOM 2587 O O . ILE B 1 126 ? -4.777 -15.211 -0.066 1 91.44 126 ILE B O 1
ATOM 2591 N N . VAL B 1 127 ? -6.211 -13.516 0.195 1 93.75 127 VAL B N 1
ATOM 2592 C CA . VAL B 1 127 ? -5.445 -12.609 -0.66 1 93.75 127 VAL B CA 1
ATOM 2593 C C . VAL B 1 127 ? -4.09 -12.32 -0.019 1 93.75 127 VAL B C 1
ATOM 2595 O O . VAL B 1 127 ? -3.066 -12.297 -0.705 1 93.75 127 VAL B O 1
ATOM 2598 N N . LEU B 1 128 ? -4.082 -12.141 1.285 1 91.69 128 LEU B N 1
ATOM 2599 C CA . LEU B 1 128 ? -2.83 -11.922 2.002 1 91.69 128 LEU B CA 1
ATOM 2600 C C . LEU B 1 128 ? -1.88 -13.102 1.801 1 91.69 128 LEU B C 1
ATOM 2602 O O . LEU B 1 128 ? -0.708 -12.906 1.467 1 91.69 128 LEU B O 1
ATOM 2606 N N . SER B 1 129 ? -2.354 -14.242 1.953 1 90.38 129 SER B N 1
ATOM 2607 C CA . SER B 1 129 ? -1.553 -15.461 1.876 1 90.38 129 SER B CA 1
ATOM 2608 C C . SER B 1 129 ? -1.022 -15.688 0.465 1 90.38 129 SER B C 1
ATOM 2610 O O . SER B 1 129 ? 0.113 -16.141 0.286 1 90.38 129 SER B O 1
ATOM 2612 N N . ASN B 1 130 ? -1.854 -15.305 -0.471 1 87.75 130 ASN B N 1
ATOM 2613 C CA . ASN B 1 130 ? -1.472 -15.578 -1.854 1 87.75 130 ASN B CA 1
ATOM 2614 C C . ASN B 1 130 ? -0.865 -14.344 -2.518 1 87.75 130 ASN B C 1
ATOM 2616 O O . ASN B 1 130 ? -0.448 -14.398 -3.676 1 87.75 130 ASN B O 1
ATOM 2620 N N . GLY B 1 131 ? -0.879 -13.273 -1.832 1 89.62 131 GLY B N 1
ATOM 2621 C CA . GLY B 1 131 ? -0.241 -12.047 -2.291 1 89.62 131 GLY B CA 1
ATOM 2622 C C . GLY B 1 131 ? 1.162 -11.867 -1.744 1 89.62 131 GLY B C 1
ATOM 2623 O O . GLY B 1 131 ? 2.117 -12.445 -2.264 1 89.62 131 GLY B O 1
ATOM 2624 N N . THR B 1 132 ? 1.22 -11.109 -0.68 1 86.31 132 THR B N 1
ATOM 2625 C CA . THR B 1 132 ? 2.516 -10.734 -0.123 1 86.31 132 THR B CA 1
ATOM 2626 C C . THR B 1 132 ? 3.287 -11.969 0.327 1 86.31 132 THR B C 1
ATOM 2628 O O . THR B 1 132 ? 4.48 -12.102 0.043 1 86.31 132 THR B O 1
ATOM 2631 N N . VAL B 1 133 ? 2.615 -12.938 0.948 1 89.06 133 VAL B N 1
ATOM 2632 C CA . VAL B 1 133 ? 3.275 -14.125 1.488 1 89.06 133 VAL B CA 1
ATOM 2633 C C . VAL B 1 133 ? 3.77 -15.008 0.344 1 89.06 133 VAL B C 1
ATOM 2635 O O . VAL B 1 133 ? 4.926 -15.438 0.339 1 89.06 133 VAL B O 1
ATOM 2638 N N . ALA B 1 134 ? 2.953 -15.266 -0.608 1 90.06 134 ALA B N 1
ATOM 2639 C CA . ALA B 1 134 ? 3.338 -16.094 -1.746 1 90.06 134 ALA B CA 1
ATOM 2640 C C . ALA B 1 134 ? 4.453 -15.438 -2.553 1 90.06 134 ALA B C 1
ATOM 2642 O O . ALA B 1 134 ? 5.348 -16.125 -3.059 1 90.06 134 ALA B O 1
ATOM 2643 N N . MET B 1 135 ? 4.402 -14.125 -2.697 1 92.88 135 MET B N 1
ATOM 2644 C CA . MET B 1 135 ? 5.457 -13.422 -3.42 1 92.88 135 MET B CA 1
ATOM 2645 C C . MET B 1 135 ? 6.785 -13.523 -2.68 1 92.88 135 MET B C 1
ATOM 2647 O O . MET B 1 135 ? 7.84 -13.656 -3.305 1 92.88 135 MET B O 1
ATOM 2651 N N . ALA B 1 136 ? 6.707 -13.422 -1.374 1 93.88 136 ALA B N 1
ATOM 2652 C CA . ALA B 1 136 ? 7.906 -13.625 -0.568 1 93.88 136 ALA B CA 1
ATOM 2653 C C . ALA B 1 136 ? 8.492 -15.016 -0.809 1 93.88 136 ALA B C 1
ATOM 2655 O O . ALA B 1 136 ? 9.711 -15.164 -0.975 1 93.88 136 ALA B O 1
ATOM 2656 N N . GLU B 1 137 ? 7.68 -15.992 -0.852 1 92.62 137 GLU B N 1
ATOM 2657 C CA . GLU B 1 137 ? 8.117 -17.375 -1.047 1 92.62 137 GLU B CA 1
ATOM 2658 C C . GLU B 1 137 ? 8.781 -17.547 -2.408 1 92.62 137 GLU B C 1
ATOM 2660 O O . GLU B 1 137 ? 9.688 -18.375 -2.559 1 92.62 137 GLU B O 1
ATOM 2665 N N . ARG B 1 138 ? 8.391 -16.781 -3.33 1 92.56 138 ARG B N 1
ATOM 2666 C CA . ARG B 1 138 ? 8.961 -16.859 -4.672 1 92.56 138 ARG B CA 1
ATOM 2667 C C . ARG B 1 138 ? 10.266 -16.078 -4.758 1 92.56 138 ARG B C 1
ATOM 2669 O O . ARG B 1 138 ? 11.211 -16.5 -5.434 1 92.56 138 ARG B O 1
ATOM 2676 N N . LEU B 1 139 ? 10.297 -14.961 -4.109 1 95.12 139 LEU B N 1
ATOM 2677 C CA . LEU B 1 139 ? 11.43 -14.055 -4.246 1 95.12 139 LEU B CA 1
ATOM 2678 C C . LEU B 1 139 ? 12.578 -14.477 -3.33 1 95.12 139 LEU B C 1
ATOM 2680 O O . LEU B 1 139 ? 13.75 -14.312 -3.678 1 95.12 139 LEU B O 1
ATOM 2684 N N . LYS B 1 140 ? 12.297 -14.977 -2.158 1 96.38 140 LYS B N 1
ATOM 2685 C CA . LYS B 1 140 ? 13.305 -15.234 -1.133 1 96.38 140 LYS B CA 1
ATOM 2686 C C . LYS B 1 140 ? 14.344 -16.234 -1.625 1 96.38 140 LYS B C 1
ATOM 2688 O O . LYS B 1 140 ? 15.539 -16.078 -1.358 1 96.38 140 LYS B O 1
ATOM 2693 N N . PRO B 1 141 ? 13.969 -17.297 -2.367 1 94.94 141 PRO B N 1
ATOM 2694 C CA . PRO B 1 141 ? 15 -18.188 -2.9 1 94.94 141 PRO B CA 1
ATOM 2695 C C . PRO B 1 141 ? 15.984 -17.469 -3.816 1 94.94 141 PRO B C 1
ATOM 2697 O O . PRO B 1 141 ? 17.172 -17.781 -3.814 1 94.94 141 PRO B O 1
ATOM 2700 N N . ILE B 1 142 ? 15.508 -16.531 -4.582 1 95.19 142 ILE B N 1
ATOM 2701 C CA . ILE B 1 142 ? 16.375 -15.742 -5.465 1 95.19 142 ILE B CA 1
ATOM 2702 C C . ILE B 1 142 ? 17.328 -14.891 -4.629 1 95.19 142 ILE B C 1
ATOM 2704 O O . ILE B 1 142 ? 18.516 -14.828 -4.914 1 95.19 142 ILE B O 1
ATOM 2708 N N . LEU B 1 143 ? 16.812 -14.242 -3.584 1 97.19 143 LEU B N 1
ATOM 2709 C CA . LEU B 1 143 ? 17.625 -13.43 -2.697 1 97.19 143 LEU B CA 1
ATOM 2710 C C . LEU B 1 143 ? 18.688 -14.281 -2.008 1 97.19 143 LEU B C 1
ATOM 2712 O O . LEU B 1 143 ? 19.844 -13.859 -1.869 1 97.19 143 LEU B O 1
ATOM 2716 N N . THR B 1 144 ? 18.266 -15.445 -1.603 1 96.69 144 THR B N 1
ATOM 2717 C CA . THR B 1 144 ? 19.188 -16.375 -0.943 1 96.69 144 THR B CA 1
ATOM 2718 C C . THR B 1 144 ? 20.312 -16.766 -1.884 1 96.69 144 THR B C 1
ATOM 2720 O O . THR B 1 144 ? 21.484 -16.781 -1.49 1 96.69 144 THR B O 1
ATOM 2723 N N . MET B 1 145 ? 19.984 -17.094 -3.098 1 95.62 145 MET B N 1
ATOM 2724 C CA . MET B 1 145 ? 21 -17.422 -4.098 1 95.62 145 MET B CA 1
ATOM 2725 C C . MET B 1 145 ? 21.969 -16.266 -4.281 1 95.62 145 MET B C 1
ATOM 2727 O O . MET B 1 145 ? 23.172 -16.484 -4.402 1 95.62 145 MET B O 1
ATOM 2731 N N . GLY B 1 146 ? 21.422 -15.055 -4.379 1 96.75 146 GLY B N 1
ATOM 2732 C CA . GLY B 1 146 ? 22.266 -13.875 -4.504 1 96.75 146 GLY B CA 1
ATOM 2733 C C . GLY B 1 146 ? 23.219 -13.695 -3.33 1 96.75 146 GLY B C 1
ATOM 2734 O O . GLY B 1 146 ? 24.391 -13.352 -3.516 1 96.75 146 GLY B O 1
ATOM 2735 N N . LYS B 1 147 ? 22.703 -13.938 -2.131 1 97.31 147 LYS B N 1
ATOM 2736 C CA . LYS B 1 147 ? 23.531 -13.836 -0.934 1 97.31 147 LYS B CA 1
ATOM 2737 C C . LYS B 1 147 ? 24.625 -14.898 -0.926 1 97.31 147 LYS B C 1
ATOM 2739 O O . LYS B 1 147 ? 25.797 -14.602 -0.652 1 97.31 147 LYS B O 1
ATOM 2744 N N . GLU B 1 148 ? 24.266 -16.094 -1.248 1 95.62 148 GLU B N 1
ATOM 2745 C CA . GLU B 1 148 ? 25.203 -17.219 -1.262 1 95.62 148 GLU B CA 1
ATOM 2746 C C . GLU B 1 148 ? 26.312 -17 -2.295 1 95.62 148 GLU B C 1
ATOM 2748 O O . GLU B 1 148 ? 27.453 -17.422 -2.09 1 95.62 148 GLU B O 1
ATOM 2753 N N . ALA B 1 149 ? 25.953 -16.375 -3.369 1 95.81 149 ALA B N 1
ATOM 2754 C CA . ALA B 1 149 ? 26.922 -16.094 -4.434 1 95.81 149 ALA B CA 1
ATOM 2755 C C . ALA B 1 149 ? 27.766 -14.867 -4.098 1 95.81 149 ALA B C 1
ATOM 2757 O O . ALA B 1 149 ? 28.625 -14.469 -4.879 1 95.81 149 ALA B O 1
ATOM 2758 N N . GLY B 1 150 ? 27.438 -14.219 -2.986 1 96.81 150 GLY B N 1
ATOM 2759 C CA . GLY B 1 150 ? 28.188 -13.047 -2.562 1 96.81 150 GLY B CA 1
ATOM 2760 C C . GLY B 1 150 ? 27.781 -11.781 -3.295 1 96.81 150 GLY B C 1
ATOM 2761 O O . GLY B 1 150 ? 28.547 -10.812 -3.336 1 96.81 150 GLY B O 1
ATOM 2762 N N . LEU B 1 151 ? 26.625 -11.758 -3.916 1 97.81 151 LEU B N 1
ATOM 2763 C CA . LEU B 1 151 ? 26.156 -10.633 -4.723 1 97.81 151 LEU B CA 1
ATOM 2764 C C . LEU B 1 151 ? 25.25 -9.719 -3.91 1 97.81 151 LEU B C 1
ATOM 2766 O O . LEU B 1 151 ? 25.031 -8.562 -4.277 1 97.81 151 LEU B O 1
ATOM 2770 N N . LEU B 1 152 ? 24.625 -10.281 -2.844 1 98.31 152 LEU B N 1
ATOM 2771 C CA . LEU B 1 152 ? 23.781 -9.539 -1.916 1 98.31 152 LEU B CA 1
ATOM 2772 C C . LEU B 1 152 ? 24.266 -9.719 -0.48 1 98.31 152 LEU B C 1
ATOM 2774 O O . LEU B 1 152 ? 24.812 -10.773 -0.127 1 98.31 152 LEU B O 1
ATOM 2778 N N . ILE B 1 153 ? 24.109 -8.672 0.293 1 98.44 153 ILE B N 1
ATOM 2779 C CA . ILE B 1 153 ? 24.469 -8.711 1.708 1 98.44 153 ILE B CA 1
ATOM 2780 C C . ILE B 1 153 ? 23.266 -8.258 2.547 1 98.44 153 ILE B C 1
ATOM 2782 O O . ILE B 1 153 ? 22.797 -7.129 2.408 1 98.44 153 ILE B O 1
ATOM 2786 N N . PHE B 1 154 ? 22.781 -9.109 3.369 1 97.75 154 PHE B N 1
ATOM 2787 C CA . PHE B 1 154 ? 21.734 -8.766 4.32 1 97.75 154 PHE B CA 1
ATOM 2788 C C . PHE B 1 154 ? 21.719 -9.734 5.496 1 97.75 154 PHE B C 1
ATOM 2790 O O . PHE B 1 154 ? 22.141 -10.883 5.363 1 97.75 154 PHE B O 1
ATOM 2797 N N . ASP B 1 155 ? 21.219 -9.281 6.641 1 96.19 155 ASP B N 1
ATOM 2798 C CA . ASP B 1 155 ? 21.156 -10.117 7.836 1 96.19 155 ASP B CA 1
ATOM 2799 C C . ASP B 1 155 ? 19.781 -10.742 7.996 1 96.19 155 ASP B C 1
ATOM 2801 O O . ASP B 1 155 ? 19.641 -11.805 8.609 1 96.19 155 ASP B O 1
ATOM 2805 N N . ASP B 1 156 ? 18.75 -10.102 7.512 1 97.38 156 ASP B N 1
ATOM 2806 C CA . ASP B 1 156 ? 17.359 -10.523 7.648 1 97.38 156 ASP B CA 1
ATOM 2807 C C . ASP B 1 156 ? 16.656 -10.547 6.289 1 97.38 156 ASP B C 1
ATOM 2809 O O . ASP B 1 156 ? 16.359 -9.492 5.723 1 97.38 156 ASP B O 1
ATOM 2813 N N . ILE B 1 157 ? 16.328 -11.758 5.832 1 97.75 157 ILE B N 1
ATOM 2814 C CA . ILE B 1 157 ? 15.789 -11.922 4.484 1 97.75 157 ILE B CA 1
ATOM 2815 C C . ILE B 1 157 ? 14.375 -11.336 4.422 1 97.75 157 ILE B C 1
ATOM 2817 O O . ILE B 1 157 ? 13.938 -10.867 3.367 1 97.75 157 ILE B O 1
ATOM 2821 N N . ASP B 1 158 ? 13.641 -11.367 5.535 1 96.56 158 ASP B N 1
ATOM 2822 C CA . ASP B 1 158 ? 12.312 -10.766 5.57 1 96.56 158 ASP B CA 1
ATOM 2823 C C . ASP B 1 158 ? 12.391 -9.25 5.355 1 96.56 158 ASP B C 1
ATOM 2825 O O . ASP B 1 158 ? 11.586 -8.68 4.617 1 96.56 158 ASP B O 1
ATOM 2829 N N . GLU B 1 159 ? 13.375 -8.695 5.949 1 96.69 159 GLU B N 1
ATOM 2830 C CA . GLU B 1 159 ? 13.594 -7.262 5.785 1 96.69 159 GLU B CA 1
ATOM 2831 C C . GLU B 1 159 ? 14.008 -6.926 4.355 1 96.69 159 GLU B C 1
ATOM 2833 O O . GLU B 1 159 ? 13.555 -5.93 3.787 1 96.69 159 GLU B O 1
ATOM 2838 N N . ALA B 1 160 ? 14.883 -7.723 3.793 1 98.06 160 ALA B N 1
ATOM 2839 C CA . ALA B 1 160 ? 15.297 -7.523 2.404 1 98.06 160 ALA B CA 1
ATOM 2840 C C . ALA B 1 160 ? 14.094 -7.605 1.465 1 98.06 160 ALA B C 1
ATOM 2842 O O . ALA B 1 160 ? 13.953 -6.785 0.554 1 98.06 160 ALA B O 1
ATOM 2843 N N . PHE B 1 161 ? 13.242 -8.602 1.729 1 97.62 161 PHE B N 1
ATOM 2844 C CA . PHE B 1 161 ? 12.039 -8.75 0.915 1 97.62 161 PHE B CA 1
ATOM 2845 C C . PHE B 1 161 ? 11.141 -7.527 1.045 1 97.62 161 PHE B C 1
ATOM 2847 O O . PHE B 1 161 ? 10.664 -6.992 0.041 1 97.62 161 PHE B O 1
ATOM 2854 N N . ARG B 1 162 ? 10.898 -7.051 2.264 1 96.88 162 ARG B N 1
ATOM 2855 C CA . ARG B 1 162 ? 9.984 -5.938 2.49 1 96.88 162 ARG B CA 1
ATOM 2856 C C . ARG B 1 162 ? 10.523 -4.648 1.879 1 96.88 162 ARG B C 1
ATOM 2858 O O . ARG B 1 162 ? 9.758 -3.809 1.408 1 96.88 162 ARG B O 1
ATOM 2865 N N . THR B 1 163 ? 11.828 -4.527 1.954 1 98.25 163 THR B N 1
ATOM 2866 C CA . THR B 1 163 ? 12.445 -3.381 1.296 1 98.25 163 THR B CA 1
ATOM 2867 C C . THR B 1 163 ? 12.234 -3.441 -0.213 1 98.25 163 THR B C 1
ATOM 2869 O O . THR B 1 163 ? 11.875 -2.439 -0.836 1 98.25 163 THR B O 1
ATOM 2872 N N . PHE B 1 164 ? 12.438 -4.637 -0.83 1 98.5 164 PHE B N 1
ATOM 2873 C CA . PHE B 1 164 ? 12.211 -4.812 -2.26 1 98.5 164 PHE B CA 1
ATOM 2874 C C . PHE B 1 164 ? 10.766 -4.492 -2.625 1 98.5 164 PHE B C 1
ATOM 2876 O O . PHE B 1 164 ? 10.516 -3.762 -3.586 1 98.5 164 PHE B O 1
ATOM 2883 N N . PHE B 1 165 ? 9.852 -5.023 -1.839 1 97.06 165 PHE B N 1
ATOM 2884 C CA . PHE B 1 165 ? 8.438 -4.723 -2.014 1 97.06 165 PHE B CA 1
ATOM 2885 C C . PHE B 1 165 ? 8.203 -3.217 -2.035 1 97.06 165 PHE B C 1
ATOM 2887 O O . PHE B 1 165 ? 7.562 -2.697 -2.953 1 97.06 165 PHE B O 1
ATOM 2894 N N . GLY B 1 166 ? 8.719 -2.592 -1.037 1 98.12 166 GLY B N 1
ATOM 2895 C CA . GLY B 1 166 ? 8.523 -1.156 -0.904 1 98.12 166 GLY B CA 1
ATOM 2896 C C . GLY B 1 166 ? 9.07 -0.37 -2.08 1 98.12 166 GLY B C 1
ATOM 2897 O O . GLY B 1 166 ? 8.438 0.576 -2.551 1 98.12 166 GLY B O 1
ATOM 2898 N N . LEU B 1 167 ? 10.219 -0.755 -2.539 1 98.69 167 LEU B N 1
ATOM 2899 C CA . LEU B 1 167 ? 10.852 -0.045 -3.645 1 98.69 167 LEU B CA 1
ATOM 2900 C C . LEU B 1 167 ? 10.102 -0.288 -4.949 1 98.69 167 LEU B C 1
ATOM 2902 O O . LEU B 1 167 ? 10.047 0.591 -5.812 1 98.69 167 LEU B O 1
ATOM 2906 N N . VAL B 1 168 ? 9.523 -1.465 -5.098 1 98.25 168 VAL B N 1
ATOM 2907 C CA . VAL B 1 168 ? 8.859 -1.854 -6.34 1 98.25 168 VAL B CA 1
ATOM 2908 C C . VAL B 1 168 ? 7.457 -1.251 -6.391 1 98.25 168 VAL B C 1
ATOM 2910 O O . VAL B 1 168 ? 7.102 -0.568 -7.352 1 98.25 168 VAL B O 1
ATOM 2913 N N . VAL B 1 169 ? 6.715 -1.413 -5.363 1 97.44 169 VAL B N 1
ATOM 2914 C CA . VAL B 1 169 ? 5.289 -1.096 -5.383 1 97.44 169 VAL B CA 1
ATOM 2915 C C . VAL B 1 169 ? 5.078 0.365 -4.992 1 97.44 169 VAL B C 1
ATOM 2917 O O . VAL B 1 169 ? 4.266 1.066 -5.602 1 97.44 169 VAL B O 1
ATOM 2920 N N . ARG B 1 170 ? 5.84 0.846 -3.959 1 96.81 170 ARG B N 1
ATOM 2921 C CA . ARG B 1 170 ? 5.734 2.203 -3.434 1 96.81 170 ARG B CA 1
ATOM 2922 C C . ARG B 1 170 ? 4.289 2.543 -3.084 1 96.81 170 ARG B C 1
ATOM 2924 O O . ARG B 1 170 ? 3.652 1.838 -2.299 1 96.81 170 ARG B O 1
ATOM 2931 N N . ASP B 1 171 ? 3.719 3.574 -3.682 1 95.88 171 ASP B N 1
ATOM 2932 C CA . ASP B 1 171 ? 2.355 3.979 -3.354 1 95.88 171 ASP B CA 1
ATOM 2933 C C . ASP B 1 171 ? 1.385 3.592 -4.465 1 95.88 171 ASP B C 1
ATOM 2935 O O . ASP B 1 171 ? 0.202 3.932 -4.41 1 95.88 171 ASP B O 1
ATOM 2939 N N . MET B 1 172 ? 1.854 2.902 -5.469 1 96.38 172 MET B N 1
ATOM 2940 C CA . MET B 1 172 ? 1.069 2.635 -6.672 1 96.38 172 MET B CA 1
ATOM 2941 C C . MET B 1 172 ? -0.191 1.846 -6.336 1 96.38 172 MET B C 1
ATOM 2943 O O . MET B 1 172 ? -1.287 2.199 -6.773 1 96.38 172 MET B O 1
ATOM 2947 N N . GLN B 1 173 ? -0.025 0.782 -5.562 1 96.56 173 GLN B N 1
ATOM 2948 C CA . GLN B 1 173 ? -1.161 -0.102 -5.324 1 96.56 173 GLN B CA 1
ATOM 2949 C C . GLN B 1 173 ? -2.264 0.616 -4.551 1 96.56 173 GLN B C 1
ATOM 2951 O O . GLN B 1 173 ? -3.441 0.509 -4.895 1 96.56 173 GLN B O 1
ATOM 2956 N N . ILE B 1 174 ? -1.927 1.349 -3.467 1 97 174 ILE B N 1
ATOM 2957 C CA . ILE B 1 174 ? -2.939 2.025 -2.664 1 97 174 ILE B CA 1
ATOM 2958 C C . ILE B 1 174 ? -3.625 3.105 -3.498 1 97 174 ILE B C 1
ATOM 2960 O O . ILE B 1 174 ? -4.832 3.322 -3.373 1 97 174 ILE B O 1
ATOM 2964 N N . ARG B 1 175 ? -2.914 3.797 -4.363 1 96.38 175 ARG B N 1
ATOM 2965 C CA . ARG B 1 175 ? -3.502 4.801 -5.242 1 96.38 175 ARG B CA 1
ATOM 2966 C C . ARG B 1 175 ? -4.527 4.172 -6.184 1 96.38 175 ARG B C 1
ATOM 2968 O O . ARG B 1 175 ? -5.629 4.699 -6.352 1 96.38 175 ARG B O 1
ATOM 2975 N N . LEU B 1 176 ? -4.168 3.078 -6.746 1 96.56 176 LEU B N 1
ATOM 2976 C CA . LEU B 1 176 ? -5.074 2.395 -7.664 1 96.56 176 LEU B CA 1
ATOM 2977 C C . LEU B 1 176 ? -6.312 1.892 -6.934 1 96.56 176 LEU B C 1
ATOM 2979 O O . LEU B 1 176 ? -7.434 2.023 -7.434 1 96.56 176 LEU B O 1
ATOM 2983 N N . LEU B 1 177 ? -6.133 1.329 -5.754 1 96.62 177 LEU B N 1
ATOM 2984 C CA . LEU B 1 177 ? -7.254 0.814 -4.98 1 96.62 177 LEU B CA 1
ATOM 2985 C C . LEU B 1 177 ? -8.219 1.938 -4.602 1 96.62 177 LEU B C 1
ATOM 2987 O O . LEU B 1 177 ? -9.422 1.718 -4.496 1 96.62 177 LEU B O 1
ATOM 2991 N N . LEU B 1 178 ? -7.668 3.119 -4.484 1 96.25 178 LEU B N 1
ATOM 2992 C CA . LEU B 1 178 ? -8.469 4.266 -4.07 1 96.25 178 LEU B CA 1
ATOM 2993 C C . LEU B 1 178 ? -9.07 4.973 -5.277 1 96.25 178 LEU B C 1
ATOM 2995 O O . LEU B 1 178 ? -9.766 5.98 -5.129 1 96.25 178 LEU B O 1
ATOM 2999 N N . GLY B 1 179 ? -8.703 4.527 -6.48 1 94.81 179 GLY B N 1
ATOM 3000 C CA . GLY B 1 179 ? -9.398 5.012 -7.66 1 94.81 179 GLY B CA 1
ATOM 3001 C C . GLY B 1 179 ? -8.562 5.957 -8.5 1 94.81 179 GLY B C 1
ATOM 3002 O O . GLY B 1 179 ? -9.078 6.578 -9.438 1 94.81 179 GLY B O 1
ATOM 3003 N N . ASP B 1 180 ? -7.309 6.078 -8.117 1 94.81 180 ASP B N 1
ATOM 3004 C CA . ASP B 1 180 ? -6.41 6.867 -8.953 1 94.81 180 ASP B CA 1
ATOM 3005 C C . ASP B 1 180 ? -6.371 6.32 -10.383 1 94.81 180 ASP B C 1
ATOM 3007 O O . ASP B 1 180 ? -6.406 5.105 -10.586 1 94.81 180 ASP B O 1
ATOM 3011 N N . ARG B 1 181 ? -6.27 7.211 -11.344 1 90.94 181 ARG B N 1
ATOM 3012 C CA . ARG B 1 181 ? -6.227 6.82 -12.75 1 90.94 181 ARG B CA 1
ATOM 3013 C C . ARG B 1 181 ? -4.797 6.852 -13.281 1 90.94 181 ARG B C 1
ATOM 3015 O O . ARG B 1 181 ? -4.551 7.359 -14.383 1 90.94 181 ARG B O 1
ATOM 3022 N N . LEU B 1 182 ? -3.914 6.309 -12.5 1 90.12 182 LEU B N 1
ATOM 3023 C CA . LEU B 1 182 ? -2.516 6.238 -12.914 1 90.12 182 LEU B CA 1
ATOM 3024 C C . LEU B 1 182 ? -2.379 5.551 -14.266 1 90.12 182 LEU B C 1
ATOM 3026 O O . LEU B 1 182 ? -3.031 4.535 -14.523 1 90.12 182 LEU B O 1
ATOM 3030 N N . LYS B 1 183 ? -1.682 6.172 -15.141 1 85.19 183 LYS B N 1
ATOM 3031 C CA . LYS B 1 183 ? -1.345 5.562 -16.422 1 85.19 183 LYS B CA 1
ATOM 3032 C C . LYS B 1 183 ? -0.066 4.734 -16.312 1 85.19 183 LYS B C 1
ATOM 3034 O O . LYS B 1 183 ? 1.035 5.285 -16.281 1 85.19 183 LYS B O 1
ATOM 3039 N N . LEU B 1 184 ? -0.223 3.441 -16.203 1 90.38 184 LEU B N 1
ATOM 3040 C CA . LEU B 1 184 ? 0.936 2.559 -16.141 1 90.38 184 LEU B CA 1
ATOM 3041 C C . LEU B 1 184 ? 1.22 1.917 -17.484 1 90.38 184 LEU B C 1
ATOM 3043 O O . LEU B 1 184 ? 0.906 0.744 -17.703 1 90.38 184 LEU B O 1
ATOM 3047 N N . THR B 1 185 ? 1.879 2.738 -18.328 1 93 185 THR B N 1
ATOM 3048 C CA . THR B 1 185 ? 2.312 2.188 -19.609 1 93 185 THR B CA 1
ATOM 3049 C C . THR B 1 185 ? 3.439 1.178 -19.406 1 93 185 THR B C 1
ATOM 3051 O O . THR B 1 185 ? 4.055 1.132 -18.344 1 93 185 THR B O 1
ATOM 3054 N N . ASP B 1 186 ? 3.648 0.368 -20.406 1 92.62 186 ASP B N 1
ATOM 3055 C CA . ASP B 1 186 ? 4.762 -0.573 -20.359 1 92.62 186 ASP B CA 1
ATOM 3056 C C . ASP B 1 186 ? 6.074 0.146 -20.047 1 92.62 186 ASP B C 1
ATOM 3058 O O . ASP B 1 186 ? 6.902 -0.353 -19.281 1 92.62 186 ASP B O 1
ATOM 3062 N N . GLU B 1 187 ? 6.188 1.259 -20.609 1 94.38 187 GLU B N 1
ATOM 3063 C CA . GLU B 1 187 ? 7.414 2.029 -20.422 1 94.38 187 GLU B CA 1
ATOM 3064 C C . GLU B 1 187 ? 7.594 2.439 -18.953 1 94.38 187 GLU B C 1
ATOM 3066 O O . GLU B 1 187 ? 8.695 2.342 -18.406 1 94.38 187 GLU B O 1
ATOM 3071 N N . VAL B 1 188 ? 6.52 2.898 -18.391 1 94.69 188 VAL B N 1
ATOM 3072 C CA . VAL B 1 188 ? 6.562 3.332 -17 1 94.69 188 VAL B CA 1
ATOM 3073 C C . VAL B 1 188 ? 6.891 2.143 -16.094 1 94.69 188 VAL B C 1
ATOM 3075 O O . VAL B 1 188 ? 7.734 2.248 -15.203 1 94.69 188 VAL B O 1
ATOM 3078 N N . VAL B 1 189 ? 6.285 1.012 -16.375 1 96.5 189 VAL B N 1
ATOM 3079 C CA . VAL B 1 189 ? 6.473 -0.192 -15.578 1 96.5 189 VAL B CA 1
ATOM 3080 C C . VAL B 1 189 ? 7.926 -0.659 -15.68 1 96.5 189 VAL B C 1
ATOM 3082 O O . VAL B 1 189 ? 8.555 -0.988 -14.672 1 96.5 189 VAL B O 1
ATOM 3085 N N . ILE B 1 190 ? 8.422 -0.686 -16.891 1 96.19 190 ILE B N 1
ATOM 3086 C CA . ILE B 1 190 ? 9.797 -1.113 -17.125 1 96.19 190 ILE B CA 1
ATOM 3087 C C . ILE B 1 190 ? 10.766 -0.18 -16.406 1 96.19 190 ILE B C 1
ATOM 3089 O O . ILE B 1 190 ? 11.68 -0.637 -15.719 1 96.19 190 ILE B O 1
ATOM 3093 N N . ARG B 1 191 ? 10.5 1.066 -16.5 1 96.5 191 ARG B N 1
ATOM 3094 C CA . ARG B 1 191 ? 11.352 2.059 -15.844 1 96.5 191 ARG B CA 1
ATOM 3095 C C . ARG B 1 191 ? 11.312 1.907 -14.328 1 96.5 191 ARG B C 1
ATOM 3097 O O . ARG B 1 191 ? 12.359 1.925 -13.672 1 96.5 191 ARG B O 1
ATOM 3104 N N . ASP B 1 192 ? 10.148 1.784 -13.805 1 97.06 192 ASP B N 1
ATOM 3105 C CA . ASP B 1 192 ? 9.984 1.664 -12.359 1 97.06 192 ASP B CA 1
ATOM 3106 C C . ASP B 1 192 ? 10.625 0.379 -11.836 1 97.06 192 ASP B C 1
ATOM 3108 O O . ASP B 1 192 ? 11.242 0.375 -10.773 1 97.06 192 ASP B O 1
ATOM 3112 N N . ALA B 1 193 ? 10.43 -0.703 -12.594 1 98.12 193 ALA B N 1
ATOM 3113 C CA . ALA B 1 193 ? 11.039 -1.976 -12.211 1 98.12 193 ALA B CA 1
ATOM 3114 C C . ALA B 1 193 ? 12.562 -1.874 -12.18 1 98.12 193 ALA B C 1
ATOM 3116 O O . ALA B 1 193 ? 13.203 -2.344 -11.242 1 98.12 193 ALA B O 1
ATOM 3117 N N . ARG B 1 194 ? 13.102 -1.271 -13.172 1 98.38 194 ARG B N 1
ATOM 3118 C CA . ARG B 1 194 ? 14.555 -1.114 -13.258 1 98.38 194 ARG B CA 1
ATOM 3119 C C . ARG B 1 194 ? 15.07 -0.225 -12.133 1 98.38 194 ARG B C 1
ATOM 3121 O O . ARG B 1 194 ? 16.078 -0.544 -11.492 1 98.38 194 ARG B O 1
ATOM 3128 N N . ARG B 1 195 ? 14.383 0.818 -11.922 1 97.94 195 ARG B N 1
ATOM 3129 C CA . ARG B 1 195 ? 14.773 1.74 -10.867 1 97.94 195 ARG B CA 1
ATOM 3130 C C . ARG B 1 195 ? 14.734 1.057 -9.5 1 97.94 195 ARG B C 1
ATOM 3132 O O . ARG B 1 195 ? 15.656 1.213 -8.695 1 97.94 195 ARG B O 1
ATOM 3139 N N . ALA B 1 196 ? 13.648 0.366 -9.242 1 98.62 196 ALA B N 1
ATOM 3140 C CA . ALA B 1 196 ? 13.516 -0.354 -7.98 1 98.62 196 ALA B CA 1
ATOM 3141 C C . ALA B 1 196 ? 14.664 -1.343 -7.789 1 98.62 196 ALA B C 1
ATOM 3143 O O . ALA B 1 196 ? 15.234 -1.44 -6.699 1 98.62 196 ALA B O 1
ATOM 3144 N N . THR B 1 197 ? 14.961 -2.047 -8.867 1 98.69 197 THR B N 1
ATOM 3145 C CA . THR B 1 197 ? 16.031 -3.047 -8.805 1 98.69 197 THR B CA 1
ATOM 3146 C C . THR B 1 197 ? 17.375 -2.385 -8.562 1 98.69 197 THR B C 1
ATOM 3148 O O . THR B 1 197 ? 18.172 -2.855 -7.746 1 98.69 197 THR B O 1
ATOM 3151 N N . LYS B 1 198 ? 17.656 -1.292 -9.227 1 98.56 198 LYS B N 1
ATOM 3152 C CA . LYS B 1 198 ? 18.891 -0.54 -9.023 1 98.56 198 LYS B CA 1
ATOM 3153 C C . LYS B 1 198 ? 19.031 -0.081 -7.574 1 98.56 198 LYS B C 1
ATOM 3155 O O . LYS B 1 198 ? 20.094 -0.218 -6.973 1 98.56 198 LYS B O 1
ATOM 3160 N N . ARG B 1 199 ? 18 0.414 -7.051 1 98.44 199 ARG B N 1
ATOM 3161 C CA . ARG B 1 199 ? 18 0.905 -5.676 1 98.44 199 ARG B CA 1
ATOM 3162 C C . ARG B 1 199 ? 18.172 -0.242 -4.684 1 98.44 199 ARG B C 1
ATOM 3164 O O . ARG B 1 199 ? 18.844 -0.088 -3.658 1 98.44 199 ARG B O 1
ATOM 3171 N N . PHE B 1 200 ? 17.531 -1.354 -5.016 1 98.81 200 PHE B N 1
ATOM 3172 C CA . PHE B 1 200 ? 17.703 -2.521 -4.16 1 98.81 200 PHE B CA 1
ATOM 3173 C C . PHE B 1 200 ? 19.172 -2.949 -4.109 1 98.81 200 PHE B C 1
ATOM 3175 O O . PHE B 1 200 ? 19.703 -3.236 -3.033 1 98.81 200 PHE B O 1
ATOM 3182 N N . PHE B 1 201 ? 19.844 -2.918 -5.242 1 98.5 201 PHE B N 1
ATOM 3183 C CA . PHE B 1 201 ? 21.25 -3.283 -5.297 1 98.5 201 PHE B CA 1
ATOM 3184 C C . PHE B 1 201 ? 22.109 -2.246 -4.574 1 98.5 201 PHE B C 1
ATOM 3186 O O . PHE B 1 201 ? 23.125 -2.586 -3.973 1 98.5 201 PHE B O 1
ATOM 3193 N N . ALA B 1 202 ? 21.703 -1.03 -4.656 1 98.12 202 ALA B N 1
ATOM 3194 C CA . ALA B 1 202 ? 22.438 0.007 -3.934 1 98.12 202 ALA B CA 1
ATOM 3195 C C . ALA B 1 202 ? 22.391 -0.235 -2.428 1 98.12 202 ALA B C 1
ATOM 3197 O O . ALA B 1 202 ? 23.344 0.076 -1.711 1 98.12 202 ALA B O 1
ATOM 3198 N N . LEU B 1 203 ? 21.328 -0.78 -1.948 1 98.31 203 LEU B N 1
ATOM 3199 C CA . LEU B 1 203 ? 21.125 -0.975 -0.517 1 98.31 203 LEU B CA 1
ATOM 3200 C C . LEU B 1 203 ? 21.703 -2.312 -0.064 1 98.31 203 LEU B C 1
ATOM 3202 O O . LEU B 1 203 ? 22.203 -2.428 1.052 1 98.31 203 LEU B O 1
ATOM 3206 N N . TYR B 1 204 ? 21.594 -3.309 -0.995 1 98.19 204 TYR B N 1
ATOM 3207 C CA . TYR B 1 204 ? 21.859 -4.664 -0.532 1 98.19 204 TYR B CA 1
ATOM 3208 C C . TYR B 1 204 ? 22.953 -5.32 -1.362 1 98.19 204 TYR B C 1
ATOM 3210 O O . TYR B 1 204 ? 23.406 -6.422 -1.044 1 98.19 204 TYR B O 1
ATOM 3218 N N . GLY B 1 205 ? 23.344 -4.695 -2.408 1 96.06 205 GLY B N 1
ATOM 3219 C CA . GLY B 1 205 ? 24.391 -5.262 -3.236 1 96.06 205 GLY B CA 1
ATOM 3220 C C . GLY B 1 205 ? 25.734 -5.309 -2.541 1 96.06 205 GLY B C 1
ATOM 3221 O O . GLY B 1 205 ? 26.031 -4.465 -1.691 1 96.06 205 GLY B O 1
ATOM 3222 N N . ALA B 1 206 ? 26.547 -6.277 -2.889 1 90.69 206 ALA B N 1
ATOM 3223 C CA . ALA B 1 206 ? 27.891 -6.422 -2.334 1 90.69 206 ALA B CA 1
ATOM 3224 C C . ALA B 1 206 ? 28.828 -5.359 -2.895 1 90.69 206 ALA B C 1
ATOM 3226 O O . ALA B 1 206 ? 28.656 -4.898 -4.027 1 90.69 206 ALA B O 1
#